Protein AF-0000000079003281 (afdb_homodimer)

Structure (mmCIF, N/CA/C/O backbone):
data_AF-0000000079003281-model_v1
#
loop_
_entity.id
_entity.type
_entity.pdbx_description
1 polymer 'Signal transduction protein with CBS domains'
#
loop_
_atom_site.group_PDB
_atom_site.id
_atom_site.type_symbol
_atom_site.label_atom_id
_atom_site.label_alt_id
_atom_site.label_comp_id
_atom_site.label_asym_id
_atom_site.label_entity_id
_atom_site.label_seq_id
_atom_site.pdbx_PDB_ins_code
_atom_site.Cartn_x
_atom_site.Cartn_y
_atom_site.Cartn_z
_atom_site.occupancy
_atom_site.B_iso_or_equiv
_atom_site.auth_seq_id
_atom_site.auth_comp_id
_atom_site.auth_asym_id
_atom_site.auth_atom_id
_atom_site.pdbx_PDB_model_num
ATOM 1 N N . MET A 1 1 ? -11.398 61.719 34.219 1 28.38 1 MET A N 1
ATOM 2 C CA . MET A 1 1 ? -12.43 60.75 33.844 1 28.38 1 MET A CA 1
ATOM 3 C C . MET A 1 1 ? -11.82 59.344 33.656 1 28.38 1 MET A C 1
ATOM 5 O O . MET A 1 1 ? -10.82 59.219 32.969 1 28.38 1 MET A O 1
ATOM 9 N N . PRO A 1 2 ? -12.062 58.281 34.5 1 29.05 2 PRO A N 1
ATOM 10 C CA . PRO A 1 2 ? -11.406 57 34.656 1 29.05 2 PRO A CA 1
ATOM 11 C C . PRO A 1 2 ? -11.625 56.062 33.469 1 29.05 2 PRO A C 1
ATOM 13 O O . PRO A 1 2 ? -12.711 56.062 32.875 1 29.05 2 PRO A O 1
ATOM 16 N N . GLY A 1 3 ? -10.641 55.844 32.594 1 23.12 3 GLY A N 1
ATOM 17 C CA . GLY A 1 3 ? -10.555 55.156 31.312 1 23.12 3 GLY A CA 1
ATOM 18 C C . GLY A 1 3 ? -10.961 53.688 31.375 1 23.12 3 GLY A C 1
ATOM 19 O O . GLY A 1 3 ? -10.508 52.969 32.25 1 23.12 3 GLY A O 1
ATOM 20 N N . LYS A 1 4 ? -12.289 53.312 30.922 1 33.5 4 LYS A N 1
ATOM 21 C CA . LYS A 1 4 ? -12.969 52.031 30.969 1 33.5 4 LYS A CA 1
ATOM 22 C C . LYS A 1 4 ? -12.055 50.906 30.469 1 33.5 4 LYS A C 1
ATOM 24 O O . LYS A 1 4 ? -11.414 51.031 29.422 1 33.5 4 LYS A O 1
ATOM 29 N N . SER A 1 5 ? -11.602 50 31.422 1 26.2 5 SER A N 1
ATOM 30 C CA . SER A 1 5 ? -10.727 48.812 31.375 1 26.2 5 SER A CA 1
ATOM 31 C C . SER A 1 5 ? -11.18 47.844 30.297 1 26.2 5 SER A C 1
ATOM 33 O O . SER A 1 5 ? -12.375 47.531 30.188 1 26.2 5 SER A O 1
ATOM 35 N N . PRO A 1 6 ? -10.414 47.625 29.156 1 29.92 6 PRO A N 1
ATOM 36 C CA . PRO A 1 6 ? -10.922 46.844 28.016 1 29.92 6 PRO A CA 1
ATOM 37 C C . PRO A 1 6 ? -11.359 45.438 28.422 1 29.92 6 PRO A C 1
ATOM 39 O O . PRO A 1 6 ? -10.781 44.844 29.328 1 29.92 6 PRO A O 1
ATOM 42 N N . VAL A 1 7 ? -12.656 45.062 28.297 1 27.14 7 VAL A N 1
ATOM 43 C CA . VAL A 1 7 ? -13.414 43.844 28.562 1 27.14 7 VAL A CA 1
ATOM 44 C C . VAL A 1 7 ? -12.75 42.656 27.859 1 27.14 7 VAL A C 1
ATOM 46 O O . VAL A 1 7 ? -12.531 42.688 26.656 1 27.14 7 VAL A O 1
ATOM 49 N N . ARG A 1 8 ? -11.992 41.781 28.578 1 24.42 8 ARG A N 1
ATOM 50 C CA . ARG A 1 8 ? -11.305 40.5 28.344 1 24.42 8 ARG A CA 1
ATOM 51 C C . ARG A 1 8 ? -12.273 39.469 27.781 1 24.42 8 ARG A C 1
ATOM 53 O O . ARG A 1 8 ? -13.125 38.938 28.5 1 24.42 8 ARG A O 1
ATOM 60 N N . ARG A 1 9 ? -12.836 39.625 26.531 1 26.33 9 ARG A N 1
ATOM 61 C CA . ARG A 1 9 ? -13.797 38.656 26.016 1 26.33 9 ARG A CA 1
ATOM 62 C C . ARG A 1 9 ? -13.281 37.25 26.172 1 26.33 9 ARG A C 1
ATOM 64 O O . ARG A 1 9 ? -12.141 36.938 25.812 1 26.33 9 ARG A O 1
ATOM 71 N N . SER A 1 10 ? -13.852 36.406 27.156 1 26.16 10 SER A N 1
ATOM 72 C CA . SER A 1 10 ? -13.852 35 27.516 1 26.16 10 SER A CA 1
ATOM 73 C C . SER A 1 10 ? -13.969 34.125 26.266 1 26.16 10 SER A C 1
ATOM 75 O O . SER A 1 10 ? -15.055 33.969 25.703 1 26.16 10 SER A O 1
ATOM 77 N N . ILE A 1 11 ? -13.266 34.344 25.281 1 29.69 11 ILE A N 1
ATOM 78 C CA . ILE A 1 11 ? -13.508 33.562 24.062 1 29.69 11 ILE A CA 1
ATOM 79 C C . ILE A 1 11 ? -13.508 32.062 24.406 1 29.69 11 ILE A C 1
ATOM 81 O O . ILE A 1 11 ? -12.5 31.531 24.875 1 29.69 11 ILE A O 1
ATOM 85 N N . GLY A 1 12 ? -14.695 31.469 24.844 1 31.45 12 GLY A N 1
ATOM 86 C CA . GLY A 1 12 ? -15.141 30.125 25.172 1 31.45 12 GLY A CA 1
ATOM 87 C C . GLY A 1 12 ? -14.516 29.047 24.312 1 31.45 12 GLY A C 1
ATOM 88 O O . GLY A 1 12 ? -14.664 29.078 23.078 1 31.45 12 GLY A O 1
ATOM 89 N N . ALA A 1 13 ? -13.383 28.625 24.734 1 31.86 13 ALA A N 1
ATOM 90 C CA . ALA A 1 13 ? -12.484 27.672 24.094 1 31.86 13 ALA A CA 1
ATOM 91 C C . ALA A 1 13 ? -13.227 26.375 23.766 1 31.86 13 ALA A C 1
ATOM 93 O O . ALA A 1 13 ? -13.938 25.828 24.609 1 31.86 13 ALA A O 1
ATOM 94 N N . PRO A 1 14 ? -13.484 26.094 22.562 1 29.75 14 PRO A N 1
ATOM 95 C CA . PRO A 1 14 ? -14.297 25 22.016 1 29.75 14 PRO A CA 1
ATOM 96 C C . PRO A 1 14 ? -14.133 23.688 22.797 1 29.75 14 PRO A C 1
ATOM 98 O O . PRO A 1 14 ? -13.234 23.578 23.625 1 29.75 14 PRO A O 1
ATOM 101 N N . ARG A 1 15 ? -14.141 22.438 22.078 1 32.38 15 ARG A N 1
ATOM 102 C CA . ARG A 1 15 ? -14.773 21.141 22.344 1 32.38 15 ARG A CA 1
ATOM 103 C C . ARG A 1 15 ? -14.039 20.391 23.453 1 32.38 15 ARG A C 1
ATOM 105 O O . ARG A 1 15 ? -12.906 19.938 23.25 1 32.38 15 ARG A O 1
ATOM 112 N N . ARG A 1 16 ? -14.125 20.609 24.734 1 30.95 16 ARG A N 1
ATOM 113 C CA . ARG A 1 16 ? -13.719 19.688 25.797 1 30.95 16 ARG A CA 1
ATOM 114 C C . ARG A 1 16 ? -14.312 18.297 25.562 1 30.95 16 ARG A C 1
ATOM 116 O O . ARG A 1 16 ? -15.422 18.016 26.031 1 30.95 16 ARG A O 1
ATOM 123 N N . VAL A 1 17 ? -14.508 17.781 24.422 1 31.89 17 VAL A N 1
ATOM 124 C CA . VAL A 1 17 ? -14.977 16.391 24.484 1 31.89 17 VAL A CA 1
ATOM 125 C C . VAL A 1 17 ? -14.305 15.68 25.656 1 31.89 17 VAL A C 1
ATOM 127 O O . VAL A 1 17 ? -13.117 15.898 25.922 1 31.89 17 VAL A O 1
ATOM 130 N N . GLU A 1 18 ? -14.984 15.258 26.656 1 34.75 18 GLU A N 1
ATOM 131 C CA . GLU A 1 18 ? -14.531 14.414 27.75 1 34.75 18 GLU A CA 1
ATOM 132 C C . GLU A 1 18 ? -13.312 13.586 27.344 1 34.75 18 GLU A C 1
ATOM 134 O O . GLU A 1 18 ? -13.359 12.836 26.375 1 34.75 18 GLU A O 1
ATOM 139 N N . LYS A 1 19 ? -12.242 13.945 27.688 1 37.78 19 LYS A N 1
ATOM 140 C CA . LYS A 1 19 ? -10.867 13.625 27.297 1 37.78 19 LYS A CA 1
ATOM 141 C C . LYS A 1 19 ? -10.742 12.164 26.906 1 37.78 19 LYS A C 1
ATOM 143 O O . LYS A 1 19 ? -11.711 11.406 26.969 1 37.78 19 LYS A O 1
ATOM 148 N N . HIS A 1 20 ? -9.469 11.406 27.297 1 38.84 20 HIS A N 1
ATOM 149 C CA . HIS A 1 20 ? -8.953 10.156 26.766 1 38.84 20 HIS A CA 1
ATOM 150 C C . HIS A 1 20 ? -9.734 8.961 27.297 1 38.84 20 HIS A C 1
ATOM 152 O O . HIS A 1 20 ? -9.398 8.422 28.359 1 38.84 20 HIS A O 1
ATOM 158 N N . ARG A 1 21 ? -10.945 8.898 27.172 1 38.41 21 ARG A N 1
ATOM 159 C CA . ARG A 1 21 ? -11.711 7.727 27.562 1 38.41 21 ARG A CA 1
ATOM 160 C C . ARG A 1 21 ? -10.891 6.453 27.375 1 38.41 21 ARG A C 1
ATOM 162 O O . ARG A 1 21 ? -11.289 5.379 27.844 1 38.41 21 ARG A O 1
ATOM 169 N N . TRP A 1 22 ? -10 6.547 26.625 1 40.44 22 TRP A N 1
ATOM 170 C CA . TRP A 1 22 ? -9.203 5.375 26.297 1 40.44 22 TRP A CA 1
ATOM 171 C C . TRP A 1 22 ? -8.062 5.191 27.297 1 40.44 22 TRP A C 1
ATOM 173 O O . TRP A 1 22 ? -7.223 4.305 27.125 1 40.44 22 TRP A O 1
ATOM 183 N N . LEU A 1 23 ? -7.98 6.168 28.125 1 45.19 23 LEU A N 1
ATOM 184 C CA . LEU A 1 23 ? -6.945 6.055 29.156 1 45.19 23 LEU A CA 1
ATOM 185 C C . LEU A 1 23 ? -7.48 5.336 30.391 1 45.19 23 LEU A C 1
ATOM 187 O O . LEU A 1 23 ? -8.672 5.43 30.703 1 45.19 23 LEU A O 1
ATOM 191 N N . ARG A 1 24 ? -6.672 4.504 30.906 1 45.81 24 ARG A N 1
ATOM 192 C CA . ARG A 1 24 ? -6.93 4.004 32.25 1 45.81 24 ARG A CA 1
ATOM 193 C C . ARG A 1 24 ? -7.082 5.148 33.25 1 45.81 24 ARG A C 1
ATOM 195 O O . ARG A 1 24 ? -6.828 6.309 32.906 1 45.81 24 ARG A O 1
ATOM 202 N N . SER A 1 25 ? -7.707 4.691 34.344 1 45.91 25 SER A N 1
ATOM 203 C CA . SER A 1 25 ? -7.887 5.637 35.438 1 45.91 25 SER A CA 1
ATOM 204 C C . SER A 1 25 ? -6.629 6.469 35.656 1 45.91 25 SER A C 1
ATOM 206 O O . SER A 1 25 ? -6.703 7.613 36.125 1 45.91 25 SER A O 1
ATOM 208 N N . ASP A 1 26 ? -5.484 5.773 35.25 1 43.31 26 ASP A N 1
ATOM 209 C CA . ASP A 1 26 ? -4.234 6.473 35.531 1 43.31 26 ASP A CA 1
ATOM 210 C C . ASP A 1 26 ? -3.783 7.312 34.344 1 43.31 26 ASP A C 1
ATOM 212 O O . ASP A 1 26 ? -2.688 7.883 34.375 1 43.31 26 ASP A O 1
ATOM 216 N N . GLY A 1 27 ? -4.566 7.406 33.344 1 44.56 27 GLY A N 1
ATOM 217 C CA . GLY A 1 27 ? -4.266 8.258 32.188 1 44.56 27 GLY A CA 1
ATOM 218 C C . GLY A 1 27 ? -3.545 7.523 31.078 1 44.56 27 GLY A C 1
ATOM 219 O O . GLY A 1 27 ? -3.229 8.117 30.047 1 44.56 27 GLY A O 1
ATOM 220 N N . THR A 1 28 ? -3.125 6.289 31.391 1 45.06 28 THR A N 1
ATOM 221 C CA . THR A 1 28 ? -2.369 5.543 30.391 1 45.06 28 THR A CA 1
ATOM 222 C C . THR A 1 28 ? -3.305 4.727 29.5 1 45.06 28 THR A C 1
ATOM 224 O O . THR A 1 28 ? -4.375 4.301 29.938 1 45.06 28 THR A O 1
ATOM 227 N N . PRO A 1 29 ? -2.994 4.688 28.234 1 45.31 29 PRO A N 1
ATOM 228 C CA . PRO A 1 29 ? -3.854 3.932 27.312 1 45.31 29 PRO A CA 1
ATOM 229 C C . PRO A 1 29 ? -3.961 2.455 27.703 1 45.31 29 PRO A C 1
ATOM 231 O O . PRO A 1 29 ? -3 1.872 28.203 1 45.31 29 PRO A O 1
ATOM 234 N N . ASN A 1 30 ? -5.203 1.915 27.859 1 43.28 30 ASN A N 1
ATOM 235 C CA . ASN A 1 30 ? -5.449 0.498 28.109 1 43.28 30 ASN A CA 1
ATOM 236 C C . ASN A 1 30 ? -5.227 -0.338 26.844 1 43.28 30 ASN A C 1
ATOM 238 O O . ASN A 1 30 ? -6.184 -0.693 26.156 1 43.28 30 ASN A O 1
ATOM 242 N N . PHE A 1 31 ? -4.012 -0.363 26.375 1 45.72 31 PHE A N 1
ATOM 243 C CA . PHE A 1 31 ? -3.758 -1.139 25.156 1 45.72 31 PHE A CA 1
ATOM 244 C C . PHE A 1 31 ? -3.875 -2.633 25.438 1 45.72 31 PHE A C 1
ATOM 246 O O . PHE A 1 31 ? -3.584 -3.084 26.547 1 45.72 31 PHE A O 1
ATOM 253 N N . GLU A 1 32 ? -4.527 -3.357 24.688 1 46.78 32 GLU A N 1
ATOM 254 C CA . GLU A 1 32 ? -4.719 -4.801 24.812 1 46.78 32 GLU A CA 1
ATOM 255 C C . GLU A 1 32 ? -3.381 -5.527 24.906 1 46.78 32 GLU A C 1
ATOM 257 O O . GLU A 1 32 ? -2.402 -5.121 24.281 1 46.78 32 GLU A O 1
ATOM 262 N N . ASP A 1 33 ? -3.238 -6.359 25.828 1 42.34 33 ASP A N 1
ATOM 263 C CA . ASP A 1 33 ? -2.131 -7.254 26.141 1 42.34 33 ASP A CA 1
ATOM 264 C C . ASP A 1 33 ? -1.622 -7.965 24.891 1 42.34 33 ASP A C 1
ATOM 266 O O . ASP A 1 33 ? -0.505 -8.484 24.875 1 42.34 33 ASP A O 1
ATOM 270 N N . ARG A 1 34 ? -2.35 -8.109 23.859 1 42.34 34 ARG A N 1
ATOM 271 C CA . ARG A 1 34 ? -1.966 -8.969 22.75 1 42.34 34 ARG A CA 1
ATOM 272 C C . ARG A 1 34 ? -0.858 -8.328 21.922 1 42.34 34 ARG A C 1
ATOM 274 O O . ARG A 1 34 ? -0.236 -8.992 21.078 1 42.34 34 ARG A O 1
ATOM 281 N N . ILE A 1 35 ? -0.689 -7.059 22.016 1 44.75 35 ILE A N 1
ATOM 282 C CA . ILE A 1 35 ? 0.318 -6.379 21.203 1 44.75 35 ILE A CA 1
ATOM 283 C C . ILE A 1 35 ? 1.713 -6.719 21.734 1 44.75 35 ILE A C 1
ATOM 285 O O . ILE A 1 35 ? 2.695 -6.641 20.984 1 44.75 35 ILE A O 1
ATOM 289 N N . TYR A 1 36 ? 1.974 -7.223 22.984 1 43.97 36 TYR A N 1
ATOM 290 C CA . TYR A 1 36 ? 3.168 -6.93 23.766 1 43.97 36 TYR A CA 1
ATOM 291 C C . TYR A 1 36 ? 4.234 -8 23.547 1 43.97 36 TYR A C 1
ATOM 293 O O . TYR A 1 36 ? 5.258 -8.008 24.234 1 43.97 36 TYR A O 1
ATOM 301 N N . LYS A 1 37 ? 4.062 -9.07 22.766 1 46.16 37 LYS A N 1
ATOM 302 C CA . LYS A 1 37 ? 4.984 -10.008 23.406 1 46.16 37 LYS A CA 1
ATOM 303 C C . LYS A 1 37 ? 6.367 -9.938 22.766 1 46.16 37 LYS A C 1
ATOM 305 O O . LYS A 1 37 ? 7.344 -10.43 23.328 1 46.16 37 LYS A O 1
ATOM 310 N N . SER A 1 38 ? 6.523 -9.438 21.547 1 51.28 38 SER A N 1
ATOM 311 C CA . SER A 1 38 ? 7.887 -9.672 21.094 1 51.28 38 SER A CA 1
ATOM 312 C C . SER A 1 38 ? 8.617 -8.359 20.828 1 51.28 38 SER A C 1
ATOM 314 O O . SER A 1 38 ? 8.031 -7.402 20.312 1 51.28 38 SER A O 1
ATOM 316 N N . THR A 1 39 ? 9.719 -7.988 21.625 1 54.91 39 THR A N 1
ATOM 317 C CA . THR A 1 39 ? 10.641 -6.875 21.422 1 54.91 39 THR A CA 1
ATOM 318 C C . THR A 1 39 ? 11.016 -6.75 19.953 1 54.91 39 THR A C 1
ATOM 320 O O . THR A 1 39 ? 11.664 -5.781 19.547 1 54.91 39 THR A O 1
ATOM 323 N N . GLU A 1 40 ? 10.445 -7.562 19.109 1 73.81 40 GLU A N 1
ATOM 324 C CA . GLU A 1 40 ? 10.844 -7.547 17.703 1 73.81 40 GLU A CA 1
ATOM 325 C C . GLU A 1 40 ? 9.805 -6.844 16.844 1 73.81 40 GLU A C 1
ATOM 327 O O . GLU A 1 40 ? 10.031 -6.613 15.656 1 73.81 40 GLU A O 1
ATOM 332 N N . GLU A 1 41 ? 8.867 -6.301 17.547 1 80.81 41 GLU A N 1
ATOM 333 C CA . GLU A 1 41 ? 7.773 -5.691 16.797 1 80.81 41 GLU A CA 1
ATOM 334 C C . GLU A 1 41 ? 8.211 -4.379 16.156 1 80.81 41 GLU A C 1
ATOM 336 O O . GLU A 1 41 ? 7.855 -4.098 15.016 1 80.81 41 GLU A O 1
ATOM 341 N N . LEU A 1 42 ? 9.055 -3.664 16.938 1 88.06 42 LEU A N 1
ATOM 342 C CA . LEU A 1 42 ? 9.445 -2.361 16.406 1 88.06 42 LEU A CA 1
ATOM 343 C C . LEU A 1 42 ? 10.344 -2.512 15.18 1 88.06 42 LEU A C 1
ATOM 345 O O . LEU A 1 42 ? 10.297 -1.691 14.266 1 88.06 42 LEU A O 1
ATOM 349 N N . GLU A 1 43 ? 11.094 -3.582 15.156 1 86.44 43 GLU A N 1
ATOM 350 C CA . GLU A 1 43 ? 11.945 -3.84 14.008 1 86.44 43 GLU A CA 1
ATOM 351 C C . GLU A 1 43 ? 11.125 -4.109 12.75 1 86.44 43 GLU A C 1
ATOM 353 O O . GLU A 1 43 ? 11.539 -3.77 11.641 1 86.44 43 GLU A O 1
ATOM 358 N N . ILE A 1 44 ? 9.992 -4.602 13.07 1 83.56 44 ILE A N 1
ATOM 359 C CA . ILE A 1 44 ? 9.117 -4.996 11.969 1 83.56 44 ILE A CA 1
ATOM 360 C C . ILE A 1 44 ? 8.344 -3.783 11.461 1 83.56 44 ILE A C 1
ATOM 362 O O . ILE A 1 44 ? 8.172 -3.607 10.25 1 83.56 44 ILE A O 1
ATOM 366 N N . ILE A 1 45 ? 7.969 -2.928 12.328 1 88.88 45 ILE A N 1
ATOM 367 C CA . ILE A 1 45 ? 7.047 -1.845 12.008 1 88.88 45 ILE A CA 1
ATOM 368 C C . ILE A 1 45 ? 7.828 -0.627 11.516 1 88.88 45 ILE A C 1
ATOM 370 O O . ILE A 1 45 ? 7.359 0.118 10.656 1 88.88 45 ILE A O 1
ATOM 374 N N . ALA A 1 46 ? 9.039 -0.462 12.062 1 92.44 46 ALA A N 1
ATOM 375 C CA . ALA A 1 46 ? 9.82 0.74 11.766 1 92.44 46 ALA A CA 1
ATOM 376 C C . ALA A 1 46 ? 10.203 0.801 10.297 1 92.44 46 ALA A C 1
ATOM 378 O O . ALA A 1 46 ? 10.695 -0.179 9.734 1 92.44 46 ALA A O 1
ATOM 379 N N . LYS A 1 47 ? 9.953 1.896 9.695 1 90.62 47 LYS A N 1
ATOM 380 C CA . LYS A 1 47 ? 10.289 2.09 8.289 1 90.62 47 LYS A CA 1
ATOM 381 C C . LYS A 1 47 ? 11.734 2.549 8.125 1 90.62 47 LYS A C 1
ATOM 383 O O . LYS A 1 47 ? 12.195 3.436 8.844 1 90.62 47 LYS A O 1
ATOM 388 N N . LYS A 1 48 ? 12.406 1.858 7.156 1 87.94 48 LYS A N 1
ATOM 389 C CA . LYS A 1 48 ? 13.766 2.189 6.742 1 87.94 48 LYS A CA 1
ATOM 390 C C . LYS A 1 48 ? 13.867 2.301 5.223 1 87.94 48 LYS A C 1
ATOM 392 O O . LYS A 1 48 ? 13.117 1.646 4.496 1 87.94 48 LYS A O 1
ATOM 397 N N . PRO A 1 49 ? 14.773 3.125 4.668 1 80.94 49 PRO A N 1
ATOM 398 C CA . PRO A 1 49 ? 15.641 4.125 5.293 1 80.94 49 PRO A CA 1
ATOM 399 C C . PRO A 1 49 ? 14.906 5.414 5.641 1 80.94 49 PRO A C 1
ATOM 401 O O . PRO A 1 49 ? 13.883 5.73 5.031 1 80.94 49 PRO A O 1
ATOM 404 N N . VAL A 1 50 ? 15.422 5.996 6.648 1 87.69 50 VAL A N 1
ATOM 405 C CA . VAL A 1 50 ? 14.859 7.273 7.078 1 87.69 50 VAL A CA 1
ATOM 406 C C . VAL A 1 50 ? 15.539 8.414 6.332 1 87.69 50 VAL A C 1
ATOM 408 O O . VAL A 1 50 ? 16.766 8.438 6.199 1 87.69 50 VAL A O 1
ATOM 411 N N . LYS A 1 51 ? 14.742 9.32 5.75 1 93.19 51 LYS A N 1
ATOM 412 C CA . LYS A 1 51 ? 15.352 10.5 5.156 1 93.19 51 LYS A CA 1
ATOM 413 C C . LYS A 1 51 ? 16 11.383 6.223 1 93.19 51 LYS A C 1
ATOM 415 O O . LYS A 1 51 ? 15.352 11.781 7.191 1 93.19 51 LYS A O 1
ATOM 420 N N . GLN A 1 52 ? 17.266 11.555 6.008 1 95.31 52 GLN A N 1
ATOM 421 C CA . GLN A 1 52 ? 18.031 12.281 7.008 1 95.31 52 GLN A CA 1
ATOM 422 C C . GLN A 1 52 ? 18.609 13.578 6.434 1 95.31 52 GLN A C 1
ATOM 424 O O . GLN A 1 52 ? 18.766 13.703 5.215 1 95.31 52 GLN A O 1
ATOM 429 N N . ALA A 1 53 ? 18.812 14.586 7.273 1 97.19 53 ALA A N 1
ATOM 430 C CA . ALA A 1 53 ? 19.531 15.82 6.965 1 97.19 53 ALA A CA 1
ATOM 431 C C . ALA A 1 53 ? 20.391 16.266 8.148 1 97.19 53 ALA A C 1
ATOM 433 O O . ALA A 1 53 ? 20.375 15.641 9.203 1 97.19 53 ALA A O 1
ATOM 434 N N . SER A 1 54 ? 21.219 17.25 7.875 1 97.44 54 SER A N 1
ATOM 435 C CA . SER A 1 54 ? 22.047 17.797 8.93 1 97.44 54 SER A CA 1
ATOM 436 C C . SER A 1 54 ? 21.484 19.125 9.461 1 97.44 54 SER A C 1
ATOM 438 O O . SER A 1 54 ? 20.672 19.766 8.789 1 97.44 54 SER A O 1
ATOM 440 N N . PRO A 1 55 ? 21.953 19.484 10.672 1 98.06 55 PRO A N 1
ATOM 441 C CA . PRO A 1 55 ? 21.5 20.766 11.219 1 98.06 55 PRO A CA 1
ATOM 442 C C . PRO A 1 55 ? 21.844 21.953 10.312 1 98.06 55 PRO A C 1
ATOM 444 O O . PRO A 1 55 ? 21.125 22.938 10.289 1 98.06 55 PRO A O 1
ATOM 447 N N . SER A 1 56 ? 22.844 21.828 9.539 1 98.06 56 SER A N 1
ATOM 448 C CA . SER A 1 56 ? 23.312 22.938 8.711 1 98.06 56 SER A CA 1
ATOM 449 C C . SER A 1 56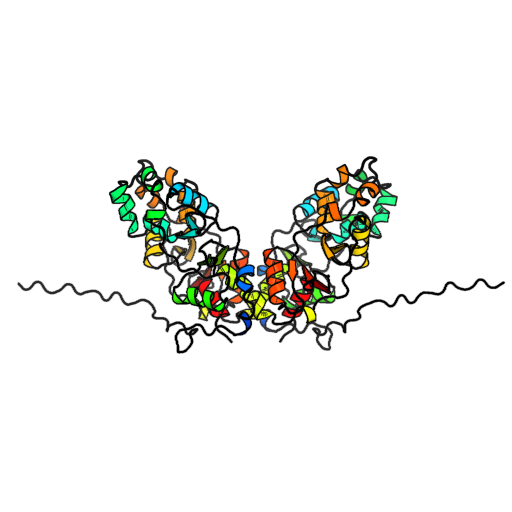 ? 22.688 22.906 7.328 1 98.06 56 SER A C 1
ATOM 451 O O . SER A 1 56 ? 22.906 23.812 6.52 1 98.06 56 SER A O 1
ATOM 453 N N . THR A 1 57 ? 21.906 21.875 7.066 1 98.25 57 THR A N 1
ATOM 454 C CA . THR A 1 57 ? 21.234 21.797 5.773 1 98.25 57 THR A CA 1
ATOM 455 C C . THR A 1 57 ? 20.375 23.016 5.531 1 98.25 57 THR A C 1
ATOM 457 O O . THR A 1 57 ? 19.578 23.406 6.391 1 98.25 57 THR A O 1
ATOM 460 N N . PRO A 1 58 ? 20.594 23.656 4.371 1 98.5 58 PRO A N 1
ATOM 461 C CA . PRO A 1 58 ? 19.703 24.766 4.059 1 98.5 58 PRO A CA 1
ATOM 462 C C . PRO A 1 58 ? 18.25 24.344 3.939 1 98.5 58 PRO A C 1
ATOM 464 O O . PRO A 1 58 ? 17.953 23.25 3.445 1 98.5 58 PRO A O 1
ATOM 467 N N . LEU A 1 59 ? 17.375 25.172 4.309 1 98.31 59 LEU A N 1
ATOM 468 C CA . LEU A 1 59 ? 15.938 24.875 4.273 1 98.31 59 LEU A CA 1
ATOM 469 C C . LEU A 1 59 ? 15.477 24.578 2.852 1 98.31 59 LEU A C 1
ATOM 471 O O . LEU A 1 59 ? 14.594 23.75 2.643 1 98.31 59 LEU A O 1
ATOM 475 N N . LEU A 1 60 ? 16.062 25.25 1.91 1 98.06 60 LEU A N 1
ATOM 476 C CA . LEU A 1 60 ? 15.695 24.969 0.525 1 98.06 60 LEU A CA 1
ATOM 477 C C . LEU A 1 60 ? 15.867 23.484 0.207 1 98.06 60 LEU A C 1
ATOM 479 O O . LEU A 1 60 ? 14.953 22.859 -0.336 1 98.06 60 LEU A O 1
ATOM 483 N N . GLU A 1 61 ? 16.984 22.922 0.542 1 98.12 61 GLU A N 1
ATOM 484 C CA . GLU A 1 61 ? 17.25 21.5 0.31 1 98.12 61 GLU A CA 1
ATOM 485 C C . GLU A 1 61 ? 16.281 20.625 1.098 1 98.12 61 GLU A C 1
ATOM 487 O O . GLU A 1 61 ? 15.797 19.609 0.581 1 98.12 61 GLU A O 1
ATOM 492 N N . ALA A 1 62 ? 16.062 21 2.318 1 98.12 62 ALA A N 1
ATOM 493 C CA . ALA A 1 62 ? 15.156 20.234 3.168 1 98.12 62 ALA A CA 1
ATOM 494 C C . ALA A 1 62 ? 13.75 20.203 2.578 1 98.12 62 ALA A C 1
ATOM 496 O O . ALA A 1 62 ? 13.133 19.141 2.486 1 98.12 62 ALA A O 1
ATOM 497 N N . VAL A 1 63 ? 13.289 21.344 2.172 1 97.75 63 VAL A N 1
ATOM 498 C CA . VAL A 1 63 ? 11.938 21.469 1.631 1 97.75 63 VAL A CA 1
ATOM 499 C C . VAL A 1 63 ? 11.844 20.703 0.31 1 97.75 63 VAL A C 1
ATOM 501 O O . VAL A 1 63 ? 10.82 20.078 0.021 1 97.75 63 VAL A O 1
ATOM 504 N N . GLU A 1 64 ? 12.844 20.719 -0.498 1 97.75 64 GLU A N 1
ATOM 505 C CA . GLU A 1 64 ? 12.891 19.953 -1.736 1 97.75 64 GLU A CA 1
ATOM 506 C C . GLU A 1 64 ? 12.773 18.453 -1.46 1 97.75 64 GLU A C 1
ATOM 508 O O . GLU A 1 64 ? 12.039 17.75 -2.15 1 97.75 64 GLU A O 1
ATOM 513 N N . GLU A 1 65 ? 13.469 18.016 -0.468 1 96.31 65 GLU A N 1
ATOM 514 C CA . GLU A 1 65 ? 13.414 16.594 -0.093 1 96.31 65 GLU A CA 1
ATOM 515 C C . GLU A 1 65 ? 12.023 16.219 0.415 1 96.31 65 GLU A C 1
ATOM 517 O O . GLU A 1 65 ? 11.477 15.18 0.041 1 96.31 65 GLU A O 1
ATOM 522 N N . MET A 1 66 ? 11.492 17.078 1.213 1 95.75 66 MET A N 1
ATOM 523 C CA . MET A 1 66 ? 10.164 16.812 1.759 1 95.75 66 MET A CA 1
ATOM 524 C C . MET A 1 66 ? 9.117 16.797 0.652 1 95.75 66 MET A C 1
ATOM 526 O O . MET A 1 66 ? 8.172 16.016 0.691 1 95.75 66 MET A O 1
ATOM 530 N N . ALA A 1 67 ? 9.281 17.641 -0.312 1 95.69 67 ALA A N 1
ATOM 531 C CA . ALA A 1 67 ? 8.336 17.734 -1.42 1 95.69 67 ALA A CA 1
ATOM 532 C C . ALA A 1 67 ? 8.266 16.438 -2.215 1 95.69 67 ALA A C 1
ATOM 534 O O . ALA A 1 67 ? 7.309 16.203 -2.955 1 95.69 67 ALA A O 1
ATOM 535 N N . LYS A 1 68 ? 9.266 15.625 -2.035 1 93.88 68 LYS A N 1
ATOM 536 C CA . LYS A 1 68 ? 9.281 14.328 -2.705 1 93.88 68 LYS A CA 1
ATOM 537 C C . LYS A 1 68 ? 8.383 13.328 -1.982 1 93.88 68 LYS A C 1
ATOM 539 O O . LYS A 1 68 ? 8.258 12.172 -2.408 1 93.88 68 LYS A O 1
ATOM 544 N N . GLY A 1 69 ? 7.754 13.789 -0.846 1 87.69 69 GLY A N 1
ATOM 545 C CA . GLY A 1 69 ? 6.766 12.953 -0.192 1 87.69 69 GLY A CA 1
ATOM 546 C C . GLY A 1 69 ? 7.164 12.547 1.217 1 87.69 69 GLY A C 1
ATOM 547 O O . GLY A 1 69 ? 6.547 11.664 1.813 1 87.69 69 GLY A O 1
ATOM 548 N N . TYR A 1 70 ? 8.188 13.125 1.705 1 86.88 70 TYR A N 1
ATOM 549 C CA . TYR A 1 70 ? 8.602 12.836 3.072 1 86.88 70 TYR A CA 1
ATOM 550 C C . TYR A 1 70 ? 8 13.844 4.051 1 86.88 70 TYR A C 1
ATOM 552 O O . TYR A 1 70 ? 8.336 15.023 4.02 1 86.88 70 TYR A O 1
ATOM 560 N N . ARG A 1 71 ? 7.223 13.367 4.973 1 85.44 71 ARG A N 1
ATOM 561 C CA . ARG A 1 71 ? 6.508 14.234 5.902 1 85.44 71 ARG A CA 1
ATOM 562 C C . ARG A 1 71 ? 7.445 14.758 6.988 1 85.44 71 ARG A C 1
ATOM 564 O O . ARG A 1 71 ? 7.105 15.695 7.711 1 85.44 71 ARG A O 1
ATOM 571 N N . SER A 1 72 ? 8.609 14.109 7.07 1 93.31 72 SER A N 1
ATOM 572 C CA . SER A 1 72 ? 9.562 14.508 8.102 1 93.31 72 SER A CA 1
ATOM 573 C C . SER A 1 72 ? 11 14.219 7.668 1 93.31 72 SER A C 1
ATOM 575 O O . SER A 1 72 ? 11.227 13.398 6.773 1 93.31 72 SER A O 1
ATOM 577 N N . LEU A 1 73 ? 11.891 14.969 8.18 1 97.19 73 LEU A N 1
ATOM 578 C CA . LEU A 1 73 ? 13.312 14.688 8.078 1 97.19 73 LEU A CA 1
ATOM 579 C C . LEU A 1 73 ? 13.93 14.5 9.461 1 97.19 73 LEU A C 1
ATOM 581 O O . LEU A 1 73 ? 13.711 15.312 10.359 1 97.19 73 LEU A O 1
ATOM 585 N N . VAL A 1 74 ? 14.609 13.406 9.586 1 97.5 74 VAL A N 1
ATOM 586 C CA . VAL A 1 74 ? 15.359 13.211 10.82 1 97.5 74 VAL A CA 1
ATOM 587 C C . VAL A 1 74 ? 16.719 13.906 10.727 1 97.5 74 VAL A C 1
ATOM 589 O O . VAL A 1 74 ? 17.469 13.688 9.773 1 97.5 74 VAL A O 1
ATOM 592 N N . ILE A 1 75 ? 16.938 14.75 11.656 1 98.38 75 ILE A N 1
ATOM 593 C CA . ILE A 1 75 ? 18.188 15.5 11.656 1 98.38 75 ILE A CA 1
ATOM 594 C C . ILE A 1 75 ? 19.234 14.773 12.508 1 98.38 75 ILE A C 1
ATOM 596 O O . ILE A 1 75 ? 18.969 14.438 13.664 1 98.38 75 ILE A O 1
ATOM 600 N N . THR A 1 76 ? 20.406 14.523 11.875 1 97.25 76 THR A N 1
ATOM 601 C CA . THR A 1 76 ? 21.422 13.734 12.57 1 97.25 76 THR A CA 1
ATOM 602 C C . THR A 1 76 ? 22.781 14.43 12.523 1 97.25 76 THR A C 1
ATOM 604 O O . THR A 1 76 ? 23.031 15.25 11.641 1 97.25 76 THR A O 1
ATOM 607 N N . VAL A 1 77 ? 23.562 14.25 13.516 1 96.69 77 VAL A N 1
ATOM 608 C CA . VAL A 1 77 ? 24.984 14.586 13.586 1 96.69 77 VAL A CA 1
ATOM 609 C C . VAL A 1 77 ? 25.797 13.328 13.852 1 96.69 77 VAL A C 1
ATOM 611 O O . VAL A 1 77 ? 25.609 12.656 14.867 1 96.69 77 VAL A O 1
ATOM 614 N N . SER A 1 78 ? 26.672 12.961 12.938 1 92.5 78 SER A N 1
ATOM 615 C CA . SER A 1 78 ? 27.469 11.742 13.039 1 92.5 78 SER A CA 1
ATOM 616 C C . SER A 1 78 ? 26.578 10.516 13.227 1 92.5 78 SER A C 1
ATOM 618 O O . SER A 1 78 ? 26.797 9.711 14.133 1 92.5 78 SER A O 1
ATOM 620 N N . ASN A 1 79 ? 25.422 10.477 12.586 1 88.44 79 ASN A N 1
ATOM 621 C CA . ASN A 1 79 ? 24.469 9.383 12.5 1 88.44 79 ASN A CA 1
ATOM 622 C C . ASN A 1 79 ? 23.625 9.258 13.773 1 88.44 79 ASN A C 1
ATOM 624 O O . ASN A 1 79 ? 22.859 8.312 13.922 1 88.44 79 ASN A O 1
ATOM 628 N N . LYS A 1 80 ? 23.844 10.242 14.609 1 96.19 80 LYS A N 1
ATOM 629 C CA . LYS A 1 80 ? 23.031 10.266 15.82 1 96.19 80 LYS A CA 1
ATOM 630 C C . LYS A 1 80 ? 21.922 11.312 15.734 1 96.19 80 LYS A C 1
ATOM 632 O O . LYS A 1 80 ? 22.141 12.406 15.195 1 96.19 80 LYS A O 1
ATOM 637 N N . ILE A 1 81 ? 20.812 11 16.359 1 97.38 81 ILE A N 1
ATOM 638 C CA . ILE A 1 81 ? 19.656 11.883 16.25 1 97.38 81 ILE A CA 1
ATOM 639 C C . ILE A 1 81 ? 19.938 13.203 16.953 1 97.38 81 ILE A C 1
ATOM 641 O O . ILE A 1 81 ? 20.391 13.219 18.109 1 97.38 81 ILE A O 1
ATOM 645 N N . ALA A 1 82 ? 19.719 14.266 16.219 1 97.25 82 ALA A N 1
ATOM 646 C CA . ALA A 1 82 ? 19.922 15.609 16.766 1 97.25 82 ALA A CA 1
ATOM 647 C C . ALA A 1 82 ? 18.625 16.406 16.75 1 97.25 82 ALA A C 1
ATOM 649 O O . ALA A 1 82 ? 18.5 17.391 17.469 1 97.25 82 ALA A O 1
ATOM 650 N N . GLY A 1 83 ? 17.719 16.016 15.992 1 97.81 83 GLY A N 1
ATOM 651 C CA . GLY A 1 83 ? 16.453 16.75 15.898 1 97.81 83 GLY A CA 1
ATOM 652 C C . GLY A 1 83 ? 15.492 16.141 14.898 1 97.81 83 GLY A C 1
ATOM 653 O O . GLY A 1 83 ? 15.719 15.039 14.391 1 97.81 83 GLY A O 1
ATOM 654 N N . LEU A 1 84 ? 14.352 16.797 14.727 1 97.62 84 LEU A N 1
ATOM 655 C CA . LEU A 1 84 ? 13.297 16.406 13.797 1 97.62 84 LEU A CA 1
ATOM 656 C C . LEU A 1 84 ? 12.727 17.625 13.086 1 97.62 84 LEU A C 1
ATOM 658 O O . LEU A 1 84 ? 12.484 18.656 13.719 1 97.62 84 LEU A O 1
ATOM 662 N N . LEU A 1 85 ? 12.68 17.578 11.82 1 98 85 LEU A N 1
ATOM 663 C CA . LEU A 1 85 ? 12.031 18.625 11.047 1 98 85 LEU A CA 1
ATOM 664 C C . LEU A 1 85 ? 10.711 18.125 10.469 1 98 85 LEU A C 1
ATOM 666 O O . LEU A 1 85 ? 10.688 17.188 9.672 1 98 85 LEU A O 1
ATOM 670 N N . LEU A 1 86 ? 9.617 18.719 10.883 1 95.81 86 LEU A N 1
ATOM 671 C CA . LEU A 1 86 ? 8.289 18.406 10.375 1 95.81 86 LEU A CA 1
ATOM 672 C C . LEU A 1 86 ? 7.793 19.484 9.422 1 95.81 86 LEU A C 1
ATOM 674 O O . LEU A 1 86 ? 8.352 20.578 9.383 1 95.81 86 LEU A O 1
ATOM 678 N N . SER A 1 87 ? 6.797 19.125 8.672 1 95.44 87 SER A N 1
ATOM 679 C CA . SER A 1 87 ? 6.191 20.109 7.777 1 95.44 87 SER A CA 1
ATOM 680 C C . SER A 1 87 ? 5.676 21.312 8.547 1 95.44 87 SER A C 1
ATOM 682 O O . SER A 1 87 ? 5.773 22.453 8.07 1 95.44 87 SER A O 1
ATOM 684 N N . THR A 1 88 ? 5.199 21.125 9.75 1 94.38 88 THR A N 1
ATOM 685 C CA . THR A 1 88 ? 4.629 22.219 10.539 1 94.38 88 THR A CA 1
ATOM 686 C C . THR A 1 88 ? 5.711 23.203 10.969 1 94.38 88 THR A C 1
ATOM 688 O O . THR A 1 88 ? 5.441 24.391 11.133 1 94.38 88 THR A O 1
ATOM 691 N N . HIS A 1 89 ? 6.941 22.719 11.109 1 96.5 89 HIS A N 1
ATOM 692 C CA . HIS A 1 89 ? 8.047 23.625 11.398 1 96.5 89 HIS A CA 1
ATOM 693 C C . HIS A 1 89 ? 8.312 24.578 10.234 1 96.5 89 HIS A C 1
ATOM 695 O O . HIS A 1 89 ? 8.5 25.781 10.422 1 96.5 89 HIS A O 1
ATOM 701 N N . VAL A 1 90 ? 8.273 23.969 9.125 1 97.75 90 VAL A N 1
ATOM 702 C CA . VAL A 1 90 ? 8.539 24.734 7.91 1 97.75 90 VAL A CA 1
ATOM 703 C C . VAL A 1 90 ? 7.414 25.75 7.684 1 97.75 90 VAL A C 1
ATOM 705 O O . VAL A 1 90 ? 7.676 26.922 7.379 1 97.75 90 VAL A O 1
ATOM 708 N N . ILE A 1 91 ? 6.25 25.328 7.902 1 97.44 91 ILE A N 1
ATOM 709 C CA . ILE A 1 91 ? 5.094 26.188 7.715 1 97.44 91 ILE A CA 1
ATOM 710 C C . ILE A 1 91 ? 5.141 27.344 8.727 1 97.44 91 ILE A C 1
ATOM 712 O O . ILE A 1 91 ? 4.855 28.484 8.383 1 97.44 91 ILE A O 1
ATOM 716 N N . ASN A 1 92 ? 5.453 27.031 9.922 1 97.44 92 ASN A N 1
ATOM 717 C CA . ASN A 1 92 ? 5.625 28.047 10.953 1 97.44 92 ASN A CA 1
ATOM 718 C C . ASN A 1 92 ? 6.621 29.109 10.523 1 97.44 92 ASN A C 1
ATOM 720 O O . ASN A 1 92 ? 6.375 30.312 10.719 1 97.44 92 ASN A O 1
ATOM 724 N N . TYR A 1 93 ? 7.637 28.734 9.891 1 98.31 93 TYR A N 1
ATOM 725 C CA . TYR A 1 93 ? 8.742 29.578 9.461 1 98.31 93 TYR A CA 1
ATOM 726 C C . TYR A 1 93 ? 8.359 30.406 8.234 1 98.31 93 TYR A C 1
ATOM 728 O O . TYR A 1 93 ? 8.688 31.578 8.141 1 98.31 93 TYR A O 1
ATOM 736 N N . LEU A 1 94 ? 7.633 29.812 7.332 1 97.06 94 LEU A N 1
ATOM 737 C CA . LEU A 1 94 ? 7.418 30.422 6.023 1 97.06 94 LEU A CA 1
ATOM 738 C C . LEU A 1 94 ? 6.23 31.375 6.059 1 97.06 94 LEU A C 1
ATOM 740 O O . LEU A 1 94 ? 5.941 32.062 5.07 1 97.06 94 LEU A O 1
ATOM 744 N N . GLY A 1 95 ? 5.488 31.391 7.207 1 95.06 95 GLY A N 1
ATOM 745 C CA . GLY A 1 95 ? 4.438 32.406 7.23 1 95.06 95 GLY A CA 1
ATOM 746 C C . GLY A 1 95 ? 3.305 32.062 8.18 1 95.06 95 GLY A C 1
ATOM 747 O O . GLY A 1 95 ? 2.408 32.875 8.406 1 95.06 95 GLY A O 1
ATOM 748 N N . GLY A 1 96 ? 3.393 30.922 8.734 1 95 96 GLY A N 1
ATOM 749 C CA . GLY A 1 96 ? 2.23 30.422 9.453 1 95 96 GLY A CA 1
ATOM 750 C C . GLY A 1 96 ? 2.258 30.766 10.93 1 95 96 GLY A C 1
ATOM 751 O O . GLY A 1 96 ? 1.229 30.703 11.609 1 95 96 GLY A O 1
ATOM 752 N N . GLY A 1 97 ? 3.426 31.078 11.375 1 96.5 97 GLY A N 1
ATOM 753 C CA . GLY A 1 97 ? 3.508 31.25 12.812 1 96.5 97 GLY A CA 1
ATOM 754 C C . GLY A 1 97 ? 4.633 32.156 13.25 1 96.5 97 GLY A C 1
ATOM 755 O O . GLY A 1 97 ? 5.02 33.062 12.508 1 96.5 97 GLY A O 1
ATOM 756 N N . GLU A 1 98 ? 5.047 31.969 14.492 1 96.69 98 GLU A N 1
ATOM 757 C CA . GLU A 1 98 ? 5.977 32.875 15.156 1 96.69 98 GLU A CA 1
ATOM 758 C C . GLU A 1 98 ? 7.352 32.844 14.492 1 96.69 98 GLU A C 1
ATOM 760 O O . GLU A 1 98 ? 8.062 33.844 14.477 1 96.69 98 GLU A O 1
ATOM 765 N N . TYR A 1 99 ? 7.738 31.734 13.875 1 97.31 99 TYR A N 1
ATOM 766 C CA . TYR A 1 99 ? 9.055 31.625 13.258 1 97.31 99 TYR A CA 1
ATOM 767 C C . TYR A 1 99 ? 9.164 32.531 12.039 1 97.31 99 TYR A C 1
ATOM 769 O O . TYR A 1 99 ? 10.266 32.781 11.531 1 97.31 99 TYR A O 1
ATOM 777 N N . PHE A 1 100 ? 8.016 33 11.594 1 97.56 100 PHE A N 1
ATOM 778 C CA . PHE A 1 100 ? 8.047 33.938 10.469 1 97.56 100 PHE A CA 1
ATOM 779 C C . PHE A 1 100 ? 8.82 35.188 10.828 1 97.56 100 PHE A C 1
ATOM 781 O O . PHE A 1 100 ? 9.328 35.906 9.945 1 97.56 100 PHE A O 1
ATOM 788 N N . LYS A 1 101 ? 8.922 35.531 12.055 1 97.62 101 LYS A N 1
ATOM 789 C CA . LYS A 1 101 ? 9.711 36.656 12.531 1 97.62 101 LYS A CA 1
ATOM 790 C C . LYS A 1 101 ? 11.164 36.531 12.094 1 97.62 101 LYS A C 1
ATOM 792 O O . LYS A 1 101 ? 11.828 37.531 11.82 1 97.62 101 LYS A O 1
ATOM 797 N N . ILE A 1 102 ? 11.68 35.281 11.977 1 97.62 102 ILE A N 1
ATOM 798 C CA . ILE A 1 102 ? 13.039 35.062 11.508 1 97.62 102 ILE A CA 1
ATOM 799 C C . ILE A 1 102 ? 13.172 35.531 10.062 1 97.62 102 ILE A C 1
ATOM 801 O O . ILE A 1 102 ? 14.148 36.188 9.703 1 97.62 102 ILE A O 1
ATOM 805 N N . VAL A 1 103 ? 12.203 35.219 9.297 1 98.06 103 VAL A N 1
ATOM 806 C CA . VAL A 1 103 ? 12.188 35.625 7.898 1 98.06 103 VAL A CA 1
ATOM 807 C C . VAL A 1 103 ? 12.188 37.156 7.805 1 98.06 103 VAL A C 1
ATOM 809 O O . VAL A 1 103 ? 12.898 37.75 6.98 1 98.06 103 VAL A O 1
ATOM 812 N N . GLU A 1 104 ? 11.422 37.781 8.641 1 97.56 104 GLU A N 1
ATOM 813 C CA . GLU A 1 104 ? 11.32 39.25 8.672 1 97.56 104 GLU A CA 1
ATOM 814 C C . GLU A 1 104 ? 12.625 39.875 9.148 1 97.56 104 GLU A C 1
ATOM 816 O O . GLU A 1 104 ? 13.211 40.719 8.453 1 97.56 104 GLU A O 1
ATOM 821 N N . GLU A 1 105 ? 13.062 39.406 10.234 1 98 105 GLU A N 1
ATOM 822 C CA . GLU A 1 105 ? 14.148 40.094 10.938 1 98 105 GLU A CA 1
ATOM 823 C C . GLU A 1 105 ? 15.508 39.75 10.328 1 98 105 GLU A C 1
ATOM 825 O O . GLU A 1 105 ? 16.375 40.625 10.188 1 98 105 GLU A O 1
ATOM 830 N N . ARG A 1 106 ? 15.672 38.469 9.961 1 97.81 106 ARG A N 1
ATOM 831 C CA . ARG A 1 106 ? 16.984 38.031 9.516 1 97.81 106 ARG A CA 1
ATOM 832 C C . ARG A 1 106 ? 17.109 38.125 7.996 1 97.81 106 ARG A C 1
ATOM 834 O O . ARG A 1 106 ? 18.203 38.312 7.465 1 97.81 106 ARG A O 1
ATOM 841 N N . HIS A 1 107 ? 16 38.125 7.32 1 97.81 107 HIS A N 1
ATOM 842 C CA . HIS A 1 107 ? 16.125 38 5.871 1 97.81 107 HIS A CA 1
ATOM 843 C C . HIS A 1 107 ? 15.352 39.094 5.145 1 97.81 107 HIS A C 1
ATOM 845 O O . HIS A 1 107 ? 15.328 39.125 3.914 1 97.81 107 HIS A O 1
ATOM 851 N N . GLY A 1 108 ? 14.688 40 5.836 1 97.44 108 GLY A N 1
ATOM 852 C CA . GLY A 1 108 ? 13.969 41.094 5.227 1 97.44 108 GLY A CA 1
ATOM 853 C C . GLY A 1 108 ? 12.891 40.656 4.258 1 97.44 108 GLY A C 1
ATOM 854 O O . GLY A 1 108 ? 12.719 41.25 3.199 1 97.44 108 GLY A O 1
ATOM 855 N N . TYR A 1 109 ? 12.375 39.469 4.449 1 97.12 109 TYR A N 1
ATOM 856 C CA . TYR A 1 109 ? 11.289 38.906 3.668 1 97.12 109 TYR A CA 1
ATOM 857 C C . TYR A 1 109 ? 11.789 38.438 2.307 1 97.12 109 TYR A C 1
ATOM 859 O O . TYR A 1 109 ? 10.992 38.062 1.435 1 97.12 109 TYR A O 1
ATOM 867 N N . ASN A 1 110 ? 13.07 38.406 2.1 1 97.44 110 ASN A N 1
ATOM 868 C CA . ASN A 1 110 ? 13.625 37.875 0.848 1 97.44 110 ASN A CA 1
ATOM 869 C C . ASN A 1 110 ? 13.562 36.375 0.781 1 97.44 110 ASN A C 1
ATOM 871 O O . ASN A 1 110 ? 14.188 35.688 1.584 1 97.44 110 ASN A O 1
ATOM 875 N N . ILE A 1 111 ? 12.867 35.844 -0.161 1 96.69 111 ILE A N 1
ATOM 876 C CA . ILE A 1 111 ? 12.555 34.438 -0.215 1 96.69 111 ILE A CA 1
ATOM 877 C C . ILE A 1 111 ? 13.836 33.625 -0.435 1 96.69 111 ILE A C 1
ATOM 879 O O . ILE A 1 111 ? 14.016 32.562 0.15 1 96.69 111 ILE A O 1
ATOM 883 N N . TYR A 1 112 ? 14.773 34.062 -1.226 1 95.62 112 TYR A N 1
ATOM 884 C CA . TYR A 1 112 ? 16 33.375 -1.533 1 95.62 112 TYR A CA 1
ATOM 885 C C . TYR A 1 112 ? 16.906 33.281 -0.306 1 95.62 112 TYR A C 1
ATOM 887 O O . TYR A 1 112 ? 17.453 32.219 -0.008 1 95.62 112 TYR A O 1
ATOM 895 N N . SER A 1 113 ? 17 34.406 0.354 1 97.25 113 SER A N 1
ATOM 896 C CA . SER A 1 113 ? 17.797 34.438 1.583 1 97.25 113 SER A CA 1
ATOM 897 C C . SER A 1 113 ? 17.141 33.594 2.672 1 97.25 113 SER A C 1
ATOM 899 O O . SER A 1 113 ? 17.828 32.844 3.373 1 97.25 113 SER A O 1
ATOM 901 N N . ALA A 1 114 ? 15.875 33.688 2.797 1 97.44 114 ALA A N 1
ATOM 902 C CA . ALA A 1 114 ? 15.125 32.969 3.826 1 97.44 114 ALA A CA 1
ATOM 903 C C . ALA A 1 114 ? 15.305 31.469 3.682 1 97.44 114 ALA A C 1
ATOM 905 O O . ALA A 1 114 ? 15.414 30.75 4.68 1 97.44 114 ALA A O 1
ATOM 906 N N . LEU A 1 115 ? 15.344 30.984 2.475 1 97.56 115 LEU A N 1
ATOM 907 C CA . LEU A 1 115 ? 15.391 29.547 2.238 1 97.56 115 LEU A CA 1
ATOM 908 C C . LEU A 1 115 ? 16.812 29.016 2.412 1 97.56 115 LEU A C 1
ATOM 910 O O . LEU A 1 115 ? 17.016 27.797 2.408 1 97.56 115 LEU A O 1
ATOM 914 N N . GLN A 1 116 ? 17.75 29.922 2.633 1 97.5 116 GLN A N 1
ATOM 915 C CA . GLN A 1 116 ? 19.109 29.516 2.938 1 97.5 116 GLN A CA 1
ATOM 916 C C . GLN A 1 116 ? 19.312 29.312 4.438 1 97.5 116 GLN A C 1
ATOM 918 O O . GLN A 1 116 ? 20.344 28.828 4.875 1 97.5 116 GLN A O 1
ATOM 923 N N . GLU A 1 117 ? 18.312 29.703 5.215 1 98 117 GLU A N 1
ATOM 924 C CA . GLU A 1 117 ? 18.359 29.484 6.66 1 98 117 GLU A CA 1
ATOM 925 C C . GLU A 1 117 ? 18.609 28.016 6.988 1 98 117 GLU A C 1
ATOM 927 O O . GLU A 1 117 ? 18.031 27.125 6.359 1 98 117 GLU A O 1
ATOM 932 N N . PRO A 1 118 ? 19.5 27.719 7.871 1 98.38 118 PRO A N 1
ATOM 933 C CA . PRO A 1 118 ? 19.766 26.328 8.227 1 98.38 118 PRO A CA 1
ATOM 934 C C . PRO A 1 118 ? 18.594 25.688 8.984 1 98.38 118 PRO A C 1
ATOM 936 O O . PRO A 1 118 ? 17.922 26.359 9.766 1 98.38 118 PRO A O 1
ATOM 939 N N . VAL A 1 119 ? 18.438 24.391 8.852 1 98.5 119 VAL A N 1
ATOM 940 C CA . VAL A 1 119 ? 17.375 23.594 9.461 1 98.5 119 VAL A CA 1
ATOM 941 C C . VAL A 1 119 ? 17.422 23.734 10.984 1 98.5 119 VAL A C 1
ATOM 943 O O . VAL A 1 119 ? 16.391 23.766 11.648 1 98.5 119 VAL A O 1
ATOM 946 N N . GLN A 1 120 ? 18.547 23.906 11.461 1 98.06 120 GLN A N 1
ATOM 947 C CA . GLN A 1 120 ? 18.75 23.969 12.906 1 98.06 120 GLN A CA 1
ATOM 948 C C . GLN A 1 120 ? 17.969 25.125 13.516 1 98.06 120 GLN A C 1
ATOM 950 O O . GLN A 1 120 ? 17.578 25.078 14.688 1 98.06 120 GLN A O 1
ATOM 955 N N . SER A 1 121 ? 17.656 26.172 12.758 1 97.94 121 SER A N 1
ATOM 956 C CA . SER A 1 121 ? 16.969 27.359 13.25 1 97.94 121 SER A CA 1
ATOM 957 C C . SER A 1 121 ? 15.508 27.062 13.586 1 97.94 121 SER A C 1
ATOM 959 O O . SER A 1 121 ? 14.891 27.781 14.375 1 97.94 121 SER A O 1
ATOM 961 N N . ILE A 1 122 ? 14.984 25.953 13.016 1 97.94 122 ILE A N 1
ATOM 962 C CA . ILE A 1 122 ? 13.539 25.828 13.164 1 97.94 122 ILE A CA 1
ATOM 963 C C . ILE A 1 122 ? 13.195 24.391 13.562 1 97.94 122 ILE A C 1
ATOM 965 O O . ILE A 1 122 ? 12.055 24.094 13.93 1 97.94 122 ILE A O 1
ATOM 969 N N . MET A 1 123 ? 14.141 23.453 13.516 1 97.62 123 MET A N 1
ATOM 970 C CA . MET A 1 123 ? 13.891 22.047 13.812 1 97.62 123 MET A CA 1
ATOM 971 C C . MET A 1 123 ? 13.492 21.859 15.273 1 97.62 123 MET A C 1
ATOM 973 O O . MET A 1 123 ? 13.758 22.734 16.109 1 97.62 123 MET A O 1
ATOM 977 N N . GLU A 1 124 ? 12.719 20.828 15.57 1 96.69 124 GLU A N 1
ATOM 978 C CA . GLU A 1 124 ? 12.516 20.406 16.953 1 96.69 124 GLU A CA 1
ATOM 979 C C . GLU A 1 124 ? 13.797 19.812 17.531 1 96.69 124 GLU A C 1
ATOM 981 O O . GLU A 1 124 ? 14.312 18.812 17.031 1 96.69 124 GLU A O 1
ATOM 986 N N . LYS A 1 125 ? 14.164 20.516 18.562 1 94.75 125 LYS A N 1
ATOM 987 C CA . LYS A 1 125 ? 15.352 20.016 19.25 1 94.75 125 LYS A CA 1
ATOM 988 C C . LYS A 1 125 ? 14.984 18.969 20.297 1 94.75 125 LYS A C 1
ATOM 990 O O . LYS A 1 125 ? 13.953 19.078 20.953 1 94.75 125 LYS A O 1
ATOM 995 N N . ASN A 1 126 ? 15.609 17.859 20.391 1 91.81 126 ASN A N 1
ATOM 996 C CA . ASN A 1 126 ? 15.398 16.781 21.359 1 91.81 126 ASN A CA 1
ATOM 997 C C . ASN A 1 126 ? 14.039 16.109 21.172 1 91.81 126 ASN A C 1
ATOM 999 O O . ASN A 1 126 ? 13.234 16.062 22.094 1 91.81 126 ASN A O 1
ATOM 1003 N N . PRO A 1 127 ? 13.781 15.656 20.062 1 96.06 127 PRO A N 1
ATOM 1004 C CA . PRO A 1 127 ? 12.477 15.039 19.812 1 96.06 127 PRO A CA 1
ATOM 1005 C C . PRO A 1 127 ? 12.219 13.82 20.703 1 96.06 127 PRO A C 1
ATOM 1007 O O . PRO A 1 127 ? 13.164 13.227 21.234 1 96.06 127 PRO A O 1
ATOM 1010 N N . ILE A 1 128 ? 10.953 13.578 20.938 1 95.94 128 ILE A N 1
ATOM 1011 C CA . ILE A 1 128 ? 10.586 12.336 21.609 1 95.94 128 ILE A CA 1
ATOM 1012 C C . ILE A 1 128 ? 10.961 11.141 20.734 1 95.94 128 ILE A C 1
ATOM 1014 O O . ILE A 1 128 ? 10.602 11.094 19.547 1 95.94 128 ILE A O 1
ATOM 1018 N N . VAL A 1 129 ? 11.75 10.242 21.234 1 96.69 129 VAL A N 1
ATOM 1019 C CA . VAL A 1 129 ? 12.188 9.062 20.484 1 96.69 129 VAL A CA 1
ATOM 1020 C C . VAL A 1 129 ? 11.828 7.801 21.266 1 96.69 129 VAL A C 1
ATOM 1022 O O . VAL A 1 129 ? 11.406 7.875 22.422 1 96.69 129 VAL A O 1
ATOM 1025 N N . ALA A 1 130 ? 11.859 6.66 20.672 1 95.62 130 ALA A N 1
ATOM 1026 C CA . ALA A 1 130 ? 11.766 5.359 21.328 1 95.62 130 ALA A CA 1
ATOM 1027 C C . ALA A 1 130 ? 12.977 4.488 20.984 1 95.62 130 ALA A C 1
ATOM 1029 O O . ALA A 1 130 ? 13.516 4.574 19.875 1 95.62 130 ALA A O 1
ATOM 1030 N N . TYR A 1 131 ? 13.391 3.76 21.938 1 95.06 131 TYR A N 1
ATOM 1031 C CA . TYR A 1 131 ? 14.477 2.818 21.688 1 95.06 131 TYR A CA 1
ATOM 1032 C C . TYR A 1 131 ? 13.945 1.557 21.016 1 95.06 131 TYR A C 1
ATOM 1034 O O . TYR A 1 131 ? 12.82 1.131 21.266 1 95.06 131 TYR A O 1
ATOM 1042 N N . ILE A 1 132 ? 14.797 0.951 20.156 1 92.69 132 ILE A N 1
ATOM 1043 C CA . ILE A 1 132 ? 14.414 -0.173 19.312 1 92.69 132 ILE A CA 1
ATOM 1044 C C . ILE A 1 132 ? 13.984 -1.351 20.188 1 92.69 132 ILE A C 1
ATOM 1046 O O . ILE A 1 132 ? 13.227 -2.219 19.734 1 92.69 132 ILE A O 1
ATOM 1050 N N . ASP A 1 133 ? 14.375 -1.363 21.484 1 90.25 133 ASP A N 1
ATOM 1051 C CA . ASP A 1 133 ? 14.086 -2.494 22.359 1 90.25 133 ASP A CA 1
ATOM 1052 C C . ASP A 1 133 ? 12.898 -2.193 23.266 1 90.25 133 ASP A C 1
ATOM 1054 O O . ASP A 1 133 ? 12.625 -2.943 24.203 1 90.25 133 ASP A O 1
ATOM 1058 N N . GLU A 1 134 ? 12.211 -1.057 23.031 1 91.31 134 GLU A N 1
ATOM 1059 C CA . GLU A 1 134 ? 10.992 -0.745 23.781 1 91.31 134 GLU A CA 1
ATOM 1060 C C . GLU A 1 134 ? 9.797 -1.525 23.234 1 91.31 134 GLU A C 1
ATOM 1062 O O . GLU A 1 134 ? 9.875 -2.098 22.141 1 91.31 134 GLU A O 1
ATOM 1067 N N . LYS A 1 135 ? 8.742 -1.564 24 1 86.12 135 LYS A N 1
ATOM 1068 C CA . LYS A 1 135 ? 7.508 -2.229 23.578 1 86.12 135 LYS A CA 1
ATOM 1069 C C . LYS A 1 135 ? 6.652 -1.308 22.719 1 86.12 135 LYS A C 1
ATOM 1071 O O . LYS A 1 135 ? 6.715 -0.084 22.859 1 86.12 135 LYS A O 1
ATOM 1076 N N . LEU A 1 136 ? 5.895 -1.929 21.891 1 86.25 136 LEU A N 1
ATOM 1077 C CA . LEU A 1 136 ? 4.988 -1.189 21.016 1 86.25 136 LEU A CA 1
ATOM 1078 C C . LEU A 1 136 ? 4.039 -0.317 21.828 1 86.25 136 LEU A C 1
ATOM 1080 O O . LEU A 1 136 ? 3.693 0.79 21.422 1 86.25 136 LEU A O 1
ATOM 1084 N N . SER A 1 137 ? 3.625 -0.762 23.016 1 82.88 137 SER A N 1
ATOM 1085 C CA . SER A 1 137 ? 2.721 -0.009 23.875 1 82.88 137 SER A CA 1
ATOM 1086 C C . SER A 1 137 ? 3.328 1.33 24.281 1 82.88 137 SER A C 1
ATOM 1088 O O . SER A 1 137 ? 2.611 2.322 24.438 1 82.88 137 SER A O 1
ATOM 1090 N N . ASN A 1 138 ? 4.633 1.314 24.422 1 87 138 ASN A N 1
ATOM 1091 C CA . ASN A 1 138 ? 5.324 2.553 24.766 1 87 138 ASN A CA 1
ATOM 1092 C C . ASN A 1 138 ? 5.223 3.582 23.641 1 87 138 ASN A C 1
ATOM 1094 O O . ASN A 1 138 ? 5.055 4.773 23.906 1 87 138 ASN A O 1
ATOM 1098 N N . ILE A 1 139 ? 5.316 3.127 22.438 1 89.94 139 ILE A N 1
ATOM 1099 C CA . ILE A 1 139 ? 5.227 4.012 21.281 1 89.94 139 ILE A CA 1
ATOM 1100 C C . ILE A 1 139 ? 3.83 4.621 21.203 1 89.94 139 ILE A C 1
ATOM 1102 O O . ILE A 1 139 ? 3.682 5.828 21.016 1 89.94 139 ILE A O 1
ATOM 1106 N N . LEU A 1 140 ? 2.844 3.742 21.375 1 84.62 140 LEU A N 1
ATOM 1107 C CA . LEU A 1 140 ? 1.463 4.211 21.375 1 84.62 140 LEU A CA 1
ATOM 1108 C C . LEU A 1 140 ? 1.235 5.254 22.453 1 84.62 140 LEU A C 1
ATOM 1110 O O . LEU A 1 140 ? 0.59 6.277 22.219 1 84.62 140 LEU A O 1
ATOM 1114 N N . GLU A 1 141 ? 1.751 5.008 23.562 1 84.12 141 GLU A N 1
ATOM 1115 C CA . GLU A 1 141 ? 1.63 5.938 24.688 1 84.12 141 GLU A CA 1
ATOM 1116 C C . GLU A 1 141 ? 2.291 7.273 24.375 1 84.12 141 GLU A C 1
ATOM 1118 O O . GLU A 1 141 ? 1.71 8.336 24.609 1 84.12 141 GLU A O 1
ATOM 1123 N N . LYS A 1 142 ? 3.473 7.227 23.844 1 89.81 142 LYS A N 1
ATOM 1124 C CA . LYS A 1 142 ? 4.188 8.445 23.469 1 89.81 142 LYS A CA 1
ATOM 1125 C C . LYS A 1 142 ? 3.4 9.258 22.453 1 89.81 142 LYS A C 1
ATOM 1127 O O . LYS A 1 142 ? 3.311 10.484 22.562 1 89.81 142 LYS A O 1
ATOM 1132 N N . MET A 1 143 ? 2.779 8.562 21.5 1 87.88 143 MET A N 1
ATOM 1133 C CA . MET A 1 143 ? 2.02 9.25 20.453 1 87.88 143 MET A CA 1
ATOM 1134 C C . MET A 1 143 ? 0.77 9.906 21.031 1 87.88 143 MET A C 1
ATOM 1136 O O . MET A 1 143 ? 0.49 11.07 20.766 1 87.88 143 MET A O 1
ATOM 1140 N N . VAL A 1 144 ? 0.108 9.164 21.859 1 78.69 144 VAL A N 1
ATOM 1141 C CA . VAL A 1 144 ? -1.158 9.641 22.391 1 78.69 144 VAL A CA 1
ATOM 1142 C C . VAL A 1 144 ? -0.899 10.758 23.406 1 78.69 144 VAL A C 1
ATOM 1144 O O . VAL A 1 144 ? -1.507 11.828 23.328 1 78.69 144 VAL A O 1
ATOM 1147 N N . MET A 1 145 ? 0.068 10.586 24.281 1 81.62 145 MET A N 1
ATOM 1148 C CA . MET A 1 145 ? 0.325 11.508 25.375 1 81.62 145 MET A CA 1
ATOM 1149 C C . MET A 1 145 ? 0.903 12.82 24.859 1 81.62 145 MET A C 1
ATOM 1151 O O . MET A 1 145 ? 0.629 13.891 25.406 1 81.62 145 MET A O 1
ATOM 1155 N N . ASN A 1 146 ? 1.633 12.688 23.828 1 85.69 146 ASN A N 1
ATOM 1156 C CA . ASN A 1 146 ? 2.309 13.883 23.344 1 85.69 146 ASN A CA 1
ATOM 1157 C C . ASN A 1 146 ? 1.669 14.406 22.062 1 85.69 146 ASN A C 1
ATOM 1159 O O . ASN A 1 146 ? 2.135 15.398 21.484 1 85.69 146 ASN A O 1
ATOM 1163 N N . GLU A 1 147 ? 0.641 13.75 21.562 1 81.75 147 GLU A N 1
ATOM 1164 C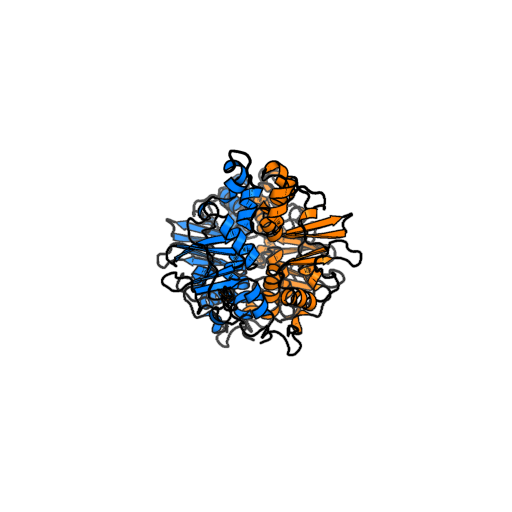 CA . GLU A 1 147 ? -0.11 14.133 20.359 1 81.75 147 GLU A CA 1
ATOM 1165 C C . GLU A 1 147 ? 0.804 14.25 19.156 1 81.75 147 GLU A C 1
ATOM 1167 O O . GLU A 1 147 ? 0.772 15.258 18.438 1 81.75 147 GLU A O 1
ATOM 1172 N N . ILE A 1 148 ? 1.637 13.266 19.078 1 89 148 ILE A N 1
ATOM 1173 C CA . ILE A 1 148 ? 2.516 13.234 17.922 1 89 148 ILE A CA 1
ATOM 1174 C C . ILE A 1 148 ? 2.18 12.016 17.062 1 89 148 ILE A C 1
ATOM 1176 O O . ILE A 1 148 ? 1.691 11.008 17.562 1 89 148 ILE A O 1
ATOM 1180 N N . GLY A 1 149 ? 2.428 12.141 15.789 1 90.5 149 GLY A N 1
ATOM 1181 C CA . GLY A 1 149 ? 2.072 11.078 14.859 1 90.5 149 GLY A CA 1
ATOM 1182 C C . GLY A 1 149 ? 3.279 10.367 14.273 1 90.5 149 GLY A C 1
ATOM 1183 O O . GLY A 1 149 ? 3.15 9.586 13.336 1 90.5 149 GLY A O 1
ATOM 1184 N N . ILE A 1 150 ? 4.457 10.758 14.719 1 93.44 150 ILE A N 1
ATOM 1185 C CA . ILE A 1 150 ? 5.699 10.164 14.234 1 93.44 150 ILE A CA 1
ATOM 1186 C C . ILE A 1 150 ? 6.684 10.016 15.391 1 93.44 150 ILE A C 1
ATOM 1188 O O . ILE A 1 150 ? 6.801 10.898 16.234 1 93.44 150 ILE A O 1
ATOM 1192 N N . VAL A 1 151 ? 7.293 8.898 15.531 1 95.75 151 VAL A N 1
ATOM 1193 C CA . VAL A 1 151 ? 8.305 8.656 16.547 1 95.75 151 VAL A CA 1
ATOM 1194 C C . VAL A 1 151 ? 9.555 8.055 15.914 1 95.75 151 VAL A C 1
ATOM 1196 O O . VAL A 1 151 ? 9.508 6.941 15.375 1 95.75 151 VAL A O 1
ATOM 1199 N N . PRO A 1 152 ? 10.703 8.773 15.906 1 96.75 152 PRO A N 1
ATOM 1200 C CA . PRO A 1 152 ? 11.961 8.133 15.508 1 96.75 152 PRO A CA 1
ATOM 1201 C C . PRO A 1 152 ? 12.344 6.973 16.422 1 96.75 152 PRO A C 1
ATOM 1203 O O . PRO A 1 152 ? 12.148 7.055 17.641 1 96.75 152 PRO A O 1
ATOM 1206 N N . ILE A 1 153 ? 12.758 5.914 15.852 1 96.38 153 ILE A N 1
ATOM 1207 C CA . ILE A 1 153 ? 13.273 4.762 16.578 1 96.38 153 ILE A CA 1
ATOM 1208 C C . ILE A 1 153 ? 14.797 4.785 16.562 1 96.38 153 ILE A C 1
ATOM 1210 O O . ILE A 1 153 ? 15.414 4.867 15.508 1 96.38 153 ILE A O 1
ATOM 1214 N N . VAL A 1 154 ? 15.391 4.742 17.75 1 96.31 154 VAL A N 1
ATOM 1215 C CA . VAL A 1 154 ? 16.844 4.898 17.844 1 96.31 154 VAL A CA 1
ATOM 1216 C C . VAL A 1 154 ? 17.438 3.713 18.594 1 96.31 154 VAL A C 1
ATOM 1218 O O . VAL A 1 154 ? 16.734 3.002 19.312 1 96.31 154 VAL A O 1
ATOM 1221 N N . LEU A 1 155 ? 18.703 3.477 18.281 1 95.12 155 LEU A N 1
ATOM 1222 C CA . LEU A 1 155 ? 19.484 2.535 19.078 1 95.12 155 LEU A CA 1
ATOM 1223 C C . LEU A 1 155 ? 19.938 3.17 20.391 1 95.12 155 LEU A C 1
ATOM 1225 O O . LEU A 1 155 ? 19.781 4.375 20.578 1 95.12 155 LEU A O 1
ATOM 1229 N N . ARG A 1 156 ? 20.453 2.41 21.297 1 94 156 ARG A N 1
ATOM 1230 C CA . ARG A 1 156 ? 20.828 2.898 22.625 1 94 156 ARG A CA 1
ATOM 1231 C C . ARG A 1 156 ? 21.953 3.928 22.531 1 94 156 ARG A C 1
ATOM 1233 O O . ARG A 1 156 ? 22.062 4.816 23.375 1 94 156 ARG A O 1
ATOM 1240 N N . ASP A 1 157 ? 22.719 3.893 21.469 1 93.88 157 ASP A N 1
ATOM 1241 C CA . ASP A 1 157 ? 23.812 4.852 21.328 1 93.88 157 ASP A CA 1
ATOM 1242 C C . ASP A 1 157 ? 23.344 6.105 20.594 1 93.88 157 ASP A C 1
ATOM 1244 O O . ASP A 1 157 ? 24.141 7 20.312 1 93.88 157 ASP A O 1
ATOM 1248 N N . GLY A 1 158 ? 22.156 6.121 20.172 1 94.44 158 GLY A N 1
ATOM 1249 C CA . GLY A 1 158 ? 21.578 7.328 19.594 1 94.44 158 GLY A CA 1
ATOM 1250 C C . GLY A 1 158 ? 21.453 7.266 18.078 1 94.44 158 GLY A C 1
ATOM 1251 O O . GLY A 1 158 ? 20.828 8.125 17.469 1 94.44 158 GLY A O 1
ATOM 1252 N N . ARG A 1 159 ? 22.078 6.227 17.469 1 95.69 159 ARG A N 1
ATOM 1253 C CA . ARG A 1 159 ? 21.953 6.078 16.031 1 95.69 159 ARG A CA 1
ATOM 1254 C C . ARG A 1 159 ? 20.516 5.805 15.625 1 95.69 159 ARG A C 1
ATOM 1256 O O . ARG A 1 159 ? 19.797 5.074 16.312 1 95.69 159 ARG A O 1
ATOM 1263 N N . VAL A 1 160 ? 20.141 6.363 14.492 1 95.69 160 VAL A N 1
ATOM 1264 C CA . VAL A 1 160 ? 18.766 6.242 14.023 1 95.69 160 VAL A CA 1
ATOM 1265 C C . VAL A 1 160 ? 18.562 4.879 13.367 1 95.69 160 VAL A C 1
ATOM 1267 O O . VAL A 1 160 ? 19.328 4.484 12.492 1 95.69 160 VAL A O 1
ATOM 1270 N N . TYR A 1 161 ? 17.547 4.172 13.812 1 93.75 161 TYR A N 1
ATOM 1271 C CA . TYR A 1 161 ? 17.188 2.883 13.234 1 93.75 161 TYR A CA 1
ATOM 1272 C C . TYR A 1 161 ? 16.109 3.043 12.172 1 93.75 161 TYR A C 1
ATOM 1274 O O . TYR A 1 161 ? 16.219 2.477 11.078 1 93.75 161 TYR A O 1
ATOM 1282 N N . GLY A 1 162 ? 15.062 3.801 12.531 1 94.38 162 GLY A N 1
ATOM 1283 C CA . GLY A 1 162 ? 13.922 4.02 11.648 1 94.38 162 GLY A CA 1
ATOM 1284 C C . GLY A 1 162 ? 12.93 5.02 12.203 1 94.38 162 GLY A C 1
ATOM 1285 O O . GLY A 1 162 ? 13.273 5.828 13.07 1 94.38 162 GLY A O 1
ATOM 1286 N N . ILE A 1 163 ? 11.742 5.02 11.648 1 95.62 163 ILE A N 1
ATOM 1287 C CA . ILE A 1 163 ? 10.656 5.871 12.109 1 95.62 163 ILE A CA 1
ATOM 1288 C C . ILE A 1 163 ? 9.352 5.074 12.133 1 95.62 163 ILE A C 1
ATOM 1290 O O . ILE A 1 163 ? 9.141 4.191 11.297 1 95.62 163 ILE A O 1
ATOM 1294 N N . ILE A 1 164 ? 8.508 5.293 13.047 1 94.56 164 ILE A N 1
ATOM 1295 C CA . ILE A 1 164 ? 7.16 4.73 13.078 1 94.56 164 ILE A CA 1
ATOM 1296 C C . ILE A 1 164 ? 6.129 5.855 13.062 1 94.56 164 ILE A C 1
ATOM 1298 O O . ILE A 1 164 ? 6.234 6.816 13.82 1 94.56 164 ILE A O 1
ATOM 1302 N N . THR A 1 165 ? 5.215 5.793 12.148 1 92.62 165 THR A N 1
ATOM 1303 C CA . THR A 1 165 ? 4.137 6.766 12.039 1 92.62 165 THR A CA 1
ATOM 1304 C C . THR A 1 165 ? 2.807 6.156 12.469 1 92.62 165 THR A C 1
ATOM 1306 O O . THR A 1 165 ? 2.707 4.941 12.656 1 92.62 165 THR A O 1
ATOM 1309 N N . GLU A 1 166 ? 1.847 6.969 12.664 1 90.88 166 GLU A N 1
ATOM 1310 C CA . GLU A 1 166 ? 0.492 6.504 12.945 1 90.88 166 GLU A CA 1
ATOM 1311 C C . GLU A 1 166 ? -0.018 5.59 11.836 1 90.88 166 GLU A C 1
ATOM 1313 O O . GLU A 1 166 ? -0.709 4.605 12.102 1 90.88 166 GLU A O 1
ATOM 1318 N N . HIS A 1 167 ? 0.351 5.906 10.664 1 88.44 167 HIS A N 1
ATOM 1319 C CA . HIS A 1 167 ? -0.031 5.094 9.516 1 88.44 167 HIS A CA 1
ATOM 1320 C C . HIS A 1 167 ? 0.489 3.666 9.648 1 88.44 167 HIS A C 1
ATOM 1322 O O . HIS A 1 167 ? -0.252 2.707 9.422 1 88.44 167 HIS A O 1
ATOM 1328 N N . ASP A 1 168 ? 1.699 3.592 10 1 88.88 168 ASP A N 1
ATOM 1329 C CA . ASP A 1 168 ? 2.324 2.283 10.172 1 88.88 168 ASP A CA 1
ATOM 1330 C C . ASP A 1 168 ? 1.619 1.478 11.258 1 88.88 168 ASP A C 1
ATOM 1332 O O . ASP A 1 168 ? 1.405 0.273 11.109 1 88.88 168 ASP A O 1
ATOM 1336 N N . LEU A 1 169 ? 1.272 2.119 12.344 1 88.56 169 LEU A N 1
ATOM 1337 C CA . LEU A 1 169 ? 0.656 1.445 13.484 1 88.56 169 LEU A CA 1
ATOM 1338 C C . LEU A 1 169 ? -0.749 0.965 13.133 1 88.56 169 LEU A C 1
ATOM 1340 O O . LEU A 1 169 ? -1.151 -0.131 13.531 1 88.56 169 LEU A O 1
ATOM 1344 N N . ILE A 1 170 ? -1.445 1.79 12.461 1 87 170 ILE A N 1
ATOM 1345 C CA . ILE A 1 170 ? -2.799 1.418 12.062 1 87 170 ILE A CA 1
ATOM 1346 C C . ILE A 1 170 ? -2.752 0.167 11.188 1 87 170 ILE A C 1
ATOM 1348 O O . ILE A 1 170 ? -3.508 -0.781 11.406 1 87 170 ILE A O 1
ATOM 1352 N N . LYS A 1 171 ? -1.876 0.2 10.219 1 86 171 LYS A N 1
ATOM 1353 C CA . LYS A 1 171 ? -1.726 -0.952 9.336 1 86 171 LYS A CA 1
ATOM 1354 C C . LYS A 1 171 ? -1.378 -2.211 10.125 1 86 171 LYS A C 1
ATOM 1356 O O . LYS A 1 171 ? -2.016 -3.252 9.953 1 86 171 LYS A O 1
ATOM 1361 N N . TYR A 1 172 ? -0.437 -2.117 10.945 1 84.56 172 TYR A N 1
ATOM 1362 C CA . TYR A 1 172 ? 0.019 -3.262 11.727 1 84.56 172 TYR A CA 1
ATOM 1363 C C . TYR A 1 172 ? -1.09 -3.775 12.641 1 84.56 172 TYR A C 1
ATOM 1365 O O . TYR A 1 172 ? -1.346 -4.98 12.695 1 84.56 172 TYR A O 1
ATOM 1373 N N . LEU A 1 173 ? -1.722 -2.885 13.359 1 81.88 173 LEU A N 1
ATOM 1374 C CA . LEU A 1 173 ? -2.727 -3.262 14.352 1 81.88 173 LEU A CA 1
ATOM 1375 C C . LEU A 1 173 ? -3.977 -3.811 13.672 1 81.88 173 LEU A C 1
ATOM 1377 O O . LEU A 1 173 ? -4.66 -4.676 14.227 1 81.88 173 LEU A O 1
ATOM 1381 N N . SER A 1 174 ? -4.328 -3.316 12.516 1 79.62 174 SER A N 1
ATOM 1382 C CA . SER A 1 174 ? -5.492 -3.809 11.789 1 79.62 174 SER A CA 1
ATOM 1383 C C . SER A 1 174 ? -5.34 -5.285 11.438 1 79.62 174 SER A C 1
ATOM 1385 O O . SER A 1 174 ? -6.312 -6.043 11.484 1 79.62 174 SER A O 1
ATOM 1387 N N . TYR A 1 175 ? -4.156 -5.664 11.109 1 75.31 175 TYR A N 1
ATOM 1388 C CA . TYR A 1 175 ? -3.896 -7.055 10.758 1 75.31 175 TYR A CA 1
ATOM 1389 C C . TYR A 1 175 ? -3.816 -7.922 12.008 1 75.31 175 TYR A C 1
ATOM 1391 O O . TYR A 1 175 ? -4.371 -9.023 12.039 1 75.31 175 TYR A O 1
ATOM 1399 N N . SER A 1 176 ? -3.137 -7.516 12.961 1 68.12 176 SER A N 1
ATOM 1400 C CA . SER A 1 176 ? -2.828 -8.32 14.141 1 68.12 176 SER A CA 1
ATOM 1401 C C . SER A 1 176 ? -4.066 -8.531 15.008 1 68.12 176 SER A C 1
ATOM 1403 O O . SER A 1 176 ? -4.293 -9.633 15.516 1 68.12 176 SER A O 1
ATOM 1405 N N . ILE A 1 177 ? -4.793 -7.562 15.211 1 63.22 177 ILE A N 1
ATOM 1406 C CA . ILE A 1 177 ? -5.941 -7.633 16.109 1 63.22 177 ILE A CA 1
ATOM 1407 C C . ILE A 1 177 ? -7.043 -8.477 15.469 1 63.22 177 ILE A C 1
ATOM 1409 O O . ILE A 1 177 ? -7.777 -9.18 16.172 1 63.22 177 ILE A O 1
ATOM 1413 N N . SER A 1 178 ? -7.078 -8.578 14.25 1 61.72 178 SER A N 1
ATOM 1414 C CA . SER A 1 178 ? -8.211 -9.195 13.562 1 61.72 178 SER A CA 1
ATOM 1415 C C . SER A 1 178 ? -8.031 -10.703 13.438 1 61.72 178 SER A C 1
ATOM 1417 O O . SER A 1 178 ? -9.016 -11.445 13.406 1 61.72 178 SER A O 1
ATOM 1419 N N . ILE A 1 179 ? -6.914 -11.234 13.414 1 70.19 179 ILE A N 1
ATOM 1420 C CA . ILE A 1 179 ? -6.773 -12.633 13.023 1 70.19 179 ILE A CA 1
ATOM 1421 C C . ILE A 1 179 ? -6.543 -13.5 14.258 1 70.19 179 ILE A C 1
ATOM 1423 O O . ILE A 1 179 ? -7.367 -14.352 14.586 1 70.19 179 ILE A O 1
ATOM 1427 N N . GLY A 1 180 ? -5.641 -13.188 15.109 1 72.5 180 GLY A N 1
ATOM 1428 C CA . GLY A 1 180 ? -5.426 -13.812 16.406 1 72.5 180 GLY A CA 1
ATOM 1429 C C . GLY A 1 180 ? -5.215 -15.312 16.312 1 72.5 180 GLY A C 1
ATOM 1430 O O . GLY A 1 180 ? -5.68 -16.062 17.172 1 72.5 180 GLY A O 1
ATOM 1431 N N . VAL A 1 181 ? -4.715 -15.977 15.258 1 83.44 181 VAL A N 1
ATOM 1432 C CA . VAL A 1 181 ? -4.418 -17.391 15.102 1 83.44 181 VAL A CA 1
ATOM 1433 C C . VAL A 1 181 ? -2.932 -17.594 14.82 1 83.44 181 VAL A C 1
ATOM 1435 O O . VAL A 1 181 ? -2.291 -16.719 14.219 1 83.44 181 VAL A O 1
ATOM 1438 N N . LYS A 1 182 ? -2.441 -18.719 15.281 1 88.56 182 LYS A N 1
ATOM 1439 C CA . LYS A 1 182 ? -1.027 -19.016 15.078 1 88.56 182 LYS A CA 1
ATOM 1440 C C . LYS A 1 182 ? -0.77 -19.484 13.641 1 88.56 182 LYS A C 1
ATOM 1442 O O . LYS A 1 182 ? -1.579 -20.219 13.062 1 88.56 182 LYS A O 1
ATOM 1447 N N . VAL A 1 183 ? 0.396 -19.125 13.109 1 92.81 183 VAL A N 1
ATOM 1448 C CA . VAL A 1 183 ? 0.815 -19.516 11.766 1 92.81 183 VAL A CA 1
ATOM 1449 C C . VAL A 1 183 ? 0.797 -21.031 11.633 1 92.81 183 VAL A C 1
ATOM 1451 O O . VAL A 1 183 ? 0.307 -21.562 10.641 1 92.81 183 VAL A O 1
ATOM 1454 N N . ALA A 1 184 ? 1.238 -21.734 12.633 1 92.44 184 ALA A N 1
ATOM 1455 C CA . ALA A 1 184 ? 1.336 -23.188 12.617 1 92.44 184 ALA A CA 1
ATOM 1456 C C . ALA A 1 184 ? -0.035 -23.828 12.422 1 92.44 184 ALA A C 1
ATOM 1458 O O . ALA A 1 184 ? -0.141 -24.922 11.875 1 92.44 184 ALA A O 1
ATOM 1459 N N . ASP A 1 185 ? -1.067 -23.109 12.805 1 90 185 ASP A N 1
ATOM 1460 C CA . ASP A 1 185 ? -2.42 -23.656 12.773 1 90 185 ASP A CA 1
ATOM 1461 C C . ASP A 1 185 ? -3.012 -23.562 11.367 1 90 185 ASP A C 1
ATOM 1463 O O . ASP A 1 185 ? -4.02 -24.219 11.07 1 90 185 ASP A O 1
ATOM 1467 N N . VAL A 1 186 ? -2.377 -22.797 10.492 1 90.12 186 VAL A N 1
ATOM 1468 C CA . VAL A 1 186 ? -3.035 -22.562 9.211 1 90.12 186 VAL A CA 1
ATOM 1469 C C . VAL A 1 186 ? -2.076 -22.891 8.07 1 90.12 186 VAL A C 1
ATOM 1471 O O . VAL A 1 186 ? -2.498 -23.047 6.918 1 90.12 186 VAL A O 1
ATOM 1474 N N . MET A 1 187 ? -0.805 -22.922 8.312 1 91.75 187 MET A N 1
ATOM 1475 C CA . MET A 1 187 ? 0.19 -23.094 7.258 1 91.75 187 MET A CA 1
ATOM 1476 C C . MET A 1 187 ? 0.008 -24.438 6.551 1 91.75 187 MET A C 1
ATOM 1478 O O . MET A 1 187 ? -0.536 -25.375 7.129 1 91.75 187 MET A O 1
ATOM 1482 N N . SER A 1 188 ? 0.395 -24.469 5.273 1 90.06 188 SER A N 1
ATOM 1483 C CA . SER A 1 188 ? 0.468 -25.719 4.535 1 90.06 188 SER A CA 1
ATOM 1484 C C . SER A 1 188 ? 1.811 -26.406 4.75 1 90.06 188 SER A C 1
ATOM 1486 O O . SER A 1 188 ? 2.861 -25.766 4.695 1 90.06 188 SER A O 1
ATOM 1488 N N . SER A 1 189 ? 1.781 -27.594 5.09 1 90.06 189 SER A N 1
ATOM 1489 C CA . SER A 1 189 ? 2.941 -28.453 5.289 1 90.06 189 SER A CA 1
ATOM 1490 C C . SER A 1 189 ? 2.629 -29.906 4.91 1 90.06 189 SER A C 1
ATOM 1492 O O . SER A 1 189 ? 1.541 -30.406 5.199 1 90.06 189 SER A O 1
ATOM 1494 N N . PRO A 1 190 ? 3.617 -30.703 4.207 1 85.69 190 PRO A N 1
ATOM 1495 C CA . PRO A 1 190 ? 4.895 -30.219 3.676 1 85.69 190 PRO A CA 1
ATOM 1496 C C . PRO A 1 190 ? 4.723 -29.297 2.477 1 85.69 190 PRO A C 1
ATOM 1498 O O . PRO A 1 190 ? 3.65 -29.25 1.872 1 85.69 190 PRO A O 1
ATOM 1501 N N . VAL A 1 191 ? 5.711 -28.547 2.176 1 88.62 191 VAL A N 1
ATOM 1502 C CA . VAL A 1 191 ? 5.691 -27.578 1.098 1 88.62 191 VAL A CA 1
ATOM 1503 C C . VAL A 1 191 ? 6.324 -28.172 -0.158 1 88.62 191 VAL A C 1
ATOM 1505 O O . VAL A 1 191 ? 7.352 -28.844 -0.082 1 88.62 191 VAL A O 1
ATOM 1508 N N . VAL A 1 192 ? 5.664 -28.031 -1.291 1 92.12 192 VAL A N 1
ATOM 1509 C CA . VAL A 1 192 ? 6.273 -28.391 -2.566 1 92.12 192 VAL A CA 1
ATOM 1510 C C . VAL A 1 192 ? 7.422 -27.422 -2.879 1 92.12 192 VAL A C 1
ATOM 1512 O O . VAL A 1 192 ? 7.242 -26.203 -2.859 1 92.12 192 VAL A O 1
ATOM 1515 N N . THR A 1 193 ? 8.602 -27.984 -3.057 1 95.75 193 THR A N 1
ATOM 1516 C CA . THR A 1 193 ? 9.781 -27.172 -3.301 1 95.75 193 THR A CA 1
ATOM 1517 C C . THR A 1 193 ? 10.469 -27.594 -4.598 1 95.75 193 THR A C 1
ATOM 1519 O O . THR A 1 193 ? 10.055 -28.562 -5.246 1 95.75 193 THR A O 1
ATOM 1522 N N . ILE A 1 194 ? 11.367 -26.844 -5.043 1 97.12 194 ILE A N 1
ATOM 1523 C CA . ILE A 1 194 ? 12.266 -27.203 -6.137 1 97.12 194 ILE A CA 1
ATOM 1524 C C . ILE A 1 194 ? 13.711 -26.984 -5.707 1 97.12 194 ILE A C 1
ATOM 1526 O O . ILE A 1 194 ? 14.023 -26.016 -5.012 1 97.12 194 ILE A O 1
ATOM 1530 N N . GLU A 1 195 ? 14.531 -27.891 -6.105 1 97.5 195 GLU A N 1
ATOM 1531 C CA . GLU A 1 195 ? 15.938 -27.812 -5.727 1 97.5 195 GLU A CA 1
ATOM 1532 C C . GLU A 1 195 ? 16.672 -26.75 -6.555 1 97.5 195 GLU A C 1
ATOM 1534 O O . GLU A 1 195 ? 16.422 -26.609 -7.75 1 97.5 195 GLU A O 1
ATOM 1539 N N . SER A 1 196 ? 17.625 -26.047 -5.859 1 96.81 196 SER A N 1
ATOM 1540 C CA . SER A 1 196 ? 18.5 -25.125 -6.578 1 96.81 196 SER A CA 1
ATOM 1541 C C . SER A 1 196 ? 19.203 -25.828 -7.742 1 96.81 196 SER A C 1
ATOM 1543 O O . SER A 1 196 ? 19.562 -27 -7.641 1 96.81 196 SER A O 1
ATOM 1545 N N . GLY A 1 197 ? 19.281 -25.094 -8.867 1 97.31 197 GLY A N 1
ATOM 1546 C CA . GLY A 1 197 ? 19.984 -25.625 -10.016 1 97.31 197 GLY A CA 1
ATOM 1547 C C . GLY A 1 197 ? 19.062 -26.312 -11.016 1 97.31 197 GLY A C 1
ATOM 1548 O O . GLY A 1 197 ? 19.453 -26.547 -12.156 1 97.31 197 GLY A O 1
ATOM 1549 N N . ARG A 1 198 ? 17.859 -26.703 -10.578 1 97.88 198 ARG A N 1
ATOM 1550 C CA . ARG A 1 198 ? 16.906 -27.375 -11.469 1 97.88 198 ARG A CA 1
ATOM 1551 C C . ARG A 1 198 ? 16.359 -26.391 -12.5 1 97.88 198 ARG A C 1
ATOM 1553 O O . ARG A 1 198 ? 16.328 -25.188 -12.266 1 97.88 198 ARG A O 1
ATOM 1560 N N . PRO A 1 199 ? 15.969 -26.812 -13.633 1 98.25 199 PRO A N 1
ATOM 1561 C CA . PRO A 1 199 ? 15.5 -25.938 -14.711 1 98.25 199 PRO A CA 1
ATOM 1562 C C . PRO A 1 199 ? 14.148 -25.297 -14.398 1 98.25 199 PRO A C 1
ATOM 1564 O O . PRO A 1 199 ? 13.336 -25.875 -13.672 1 98.25 199 PRO A O 1
ATOM 1567 N N . ILE A 1 200 ? 13.836 -24.172 -14.992 1 98 200 ILE A N 1
ATOM 1568 C CA . ILE A 1 200 ? 12.578 -23.469 -14.758 1 98 200 ILE A CA 1
ATOM 1569 C C . ILE A 1 200 ? 11.414 -24.297 -15.289 1 98 200 ILE A C 1
ATOM 1571 O O . ILE A 1 200 ? 10.289 -24.172 -14.797 1 98 200 ILE A O 1
ATOM 1575 N N . LYS A 1 201 ? 11.672 -25.172 -16.266 1 98.19 201 LYS A N 1
ATOM 1576 C CA . LYS A 1 201 ? 10.617 -26.047 -16.781 1 98.19 201 LYS A CA 1
ATOM 1577 C C . LYS A 1 201 ? 9.992 -26.859 -15.656 1 98.19 201 LYS A C 1
ATOM 1579 O O . LYS A 1 201 ? 8.766 -27.016 -15.594 1 98.19 201 LYS A O 1
ATOM 1584 N N . GLU A 1 202 ? 10.836 -27.375 -14.836 1 98.19 202 GLU A N 1
ATOM 1585 C CA . GLU A 1 202 ? 10.336 -28.172 -13.719 1 98.19 202 GLU A CA 1
ATOM 1586 C C . GLU A 1 202 ? 9.453 -27.328 -12.797 1 98.19 202 GLU A C 1
ATOM 1588 O O . GLU A 1 202 ? 8.43 -27.812 -12.305 1 98.19 202 GLU A O 1
ATOM 1593 N N . ALA A 1 203 ? 9.891 -26.125 -12.523 1 97.81 203 ALA A N 1
ATOM 1594 C CA . ALA A 1 203 ? 9.078 -25.234 -11.711 1 97.81 203 ALA A CA 1
ATOM 1595 C C . ALA A 1 203 ? 7.719 -24.984 -12.359 1 97.81 203 ALA A C 1
ATOM 1597 O O . ALA A 1 203 ? 6.688 -25.016 -11.688 1 97.81 203 ALA A O 1
ATOM 1598 N N . MET A 1 204 ? 7.766 -24.766 -13.664 1 98 204 MET A N 1
ATOM 1599 C CA . MET A 1 204 ? 6.535 -24.531 -14.414 1 98 204 MET A CA 1
ATOM 1600 C C . MET A 1 204 ? 5.594 -25.719 -14.305 1 98 204 MET A C 1
ATOM 1602 O O . MET A 1 204 ? 4.395 -25.562 -14.078 1 98 204 MET A O 1
ATOM 1606 N N . GLU A 1 205 ? 6.121 -26.875 -14.398 1 98.06 205 GLU A N 1
ATOM 1607 C CA . GLU A 1 205 ? 5.328 -28.109 -14.305 1 98.06 205 GLU A CA 1
ATOM 1608 C C . GLU A 1 205 ? 4.699 -28.25 -12.922 1 98.06 205 GLU A C 1
ATOM 1610 O O . GLU A 1 205 ? 3.541 -28.656 -12.797 1 98.06 205 GLU A O 1
ATOM 1615 N N . LYS A 1 206 ? 5.441 -27.906 -11.938 1 96.38 206 LYS A N 1
ATOM 1616 C CA . LYS A 1 206 ? 4.93 -27.984 -10.57 1 96.38 206 LYS A CA 1
ATOM 1617 C C . LYS A 1 206 ? 3.824 -26.953 -10.336 1 96.38 206 LYS A C 1
ATOM 1619 O O . LYS A 1 206 ? 2.822 -27.25 -9.68 1 96.38 206 LYS A O 1
ATOM 1624 N N . ILE A 1 207 ? 4.012 -25.734 -10.875 1 94.94 207 ILE A N 1
ATOM 1625 C CA . ILE A 1 207 ? 3.014 -24.672 -10.75 1 94.94 207 ILE A CA 1
ATOM 1626 C C . ILE A 1 207 ? 1.687 -25.141 -11.336 1 94.94 207 ILE A C 1
ATOM 1628 O O . ILE A 1 207 ? 0.633 -24.984 -10.719 1 94.94 207 ILE A O 1
ATOM 1632 N N . ILE A 1 208 ? 1.758 -25.797 -12.438 1 95.06 208 ILE A N 1
ATOM 1633 C CA . ILE A 1 208 ? 0.549 -26.234 -13.125 1 95.06 208 ILE A CA 1
ATOM 1634 C C . ILE A 1 208 ? -0.017 -27.469 -12.438 1 95.06 208 ILE A C 1
ATOM 1636 O O . ILE A 1 208 ? -1.217 -27.547 -12.164 1 95.06 208 ILE A O 1
ATOM 1640 N N . LYS A 1 209 ? 0.805 -28.453 -12.156 1 94.12 209 LYS A N 1
ATOM 1641 C CA . LYS A 1 209 ? 0.39 -29.734 -11.586 1 94.12 209 LYS A CA 1
ATOM 1642 C C . LYS A 1 209 ? -0.305 -29.547 -10.242 1 94.12 209 LYS A C 1
ATOM 1644 O O . LYS A 1 209 ? -1.33 -30.172 -9.969 1 94.12 209 LYS A O 1
ATOM 1649 N N . TYR A 1 210 ? 0.218 -28.641 -9.461 1 89.75 210 TYR A N 1
ATOM 1650 C CA . TYR A 1 210 ? -0.282 -28.531 -8.102 1 89.75 210 TYR A CA 1
ATOM 1651 C C . TYR A 1 210 ? -1.14 -27.281 -7.938 1 89.75 210 TYR A C 1
ATOM 1653 O O . TYR A 1 210 ? -1.767 -27.078 -6.891 1 89.75 210 TYR A O 1
ATOM 1661 N N . GLY A 1 211 ? -1.147 -26.438 -8.906 1 86.44 211 GLY A N 1
ATOM 1662 C CA . GLY A 1 211 ? -1.962 -25.219 -8.859 1 86.44 211 GLY A CA 1
ATOM 1663 C C . GLY A 1 211 ? -1.376 -24.141 -7.977 1 86.44 211 GLY A C 1
ATOM 1664 O O . GLY A 1 211 ? -2.109 -23.312 -7.438 1 86.44 211 GLY A O 1
ATOM 1665 N N . PHE A 1 212 ? -0.09 -24.203 -7.762 1 87.06 212 PHE A N 1
ATOM 1666 C CA . PHE A 1 212 ? 0.577 -23.188 -6.938 1 87.06 212 PHE A CA 1
ATOM 1667 C C . PHE A 1 212 ? 1.131 -22.062 -7.801 1 87.06 212 PHE A C 1
ATOM 1669 O O . PHE A 1 212 ? 1.607 -22.297 -8.914 1 87.06 212 PHE A O 1
ATOM 1676 N N . ARG A 1 213 ? 1.123 -20.875 -7.254 1 88.44 213 ARG A N 1
ATOM 1677 C CA . ARG A 1 213 ? 1.644 -19.734 -8 1 88.44 213 ARG A CA 1
ATOM 1678 C C . ARG A 1 213 ? 3.102 -19.469 -7.641 1 88.44 213 ARG A C 1
ATOM 1680 O O . ARG A 1 213 ? 3.762 -18.641 -8.281 1 88.44 213 ARG A O 1
ATOM 1687 N N . ARG A 1 214 ? 3.541 -20.172 -6.668 1 92.19 214 ARG A N 1
ATOM 1688 C CA . ARG A 1 214 ? 4.902 -19.953 -6.188 1 92.19 214 ARG A CA 1
ATOM 1689 C C . ARG A 1 214 ? 5.504 -21.234 -5.637 1 92.19 214 ARG A C 1
ATOM 1691 O O . ARG A 1 214 ? 4.789 -22.078 -5.09 1 92.19 214 ARG A O 1
ATOM 1698 N N . ILE A 1 215 ? 6.746 -21.375 -5.848 1 95.06 215 ILE A N 1
ATOM 1699 C CA . ILE A 1 215 ? 7.477 -22.562 -5.391 1 95.06 215 ILE A CA 1
ATOM 1700 C C . ILE A 1 215 ? 8.766 -22.125 -4.695 1 95.06 215 ILE A C 1
ATOM 1702 O O . ILE A 1 215 ? 9.625 -21.484 -5.309 1 95.06 215 ILE A O 1
ATOM 1706 N N . PRO A 1 216 ? 8.938 -22.469 -3.422 1 95.31 216 PRO A N 1
ATOM 1707 C CA . PRO A 1 216 ? 10.219 -22.219 -2.771 1 95.31 216 PRO A CA 1
ATOM 1708 C C . PRO A 1 216 ? 11.375 -22.984 -3.406 1 95.31 216 PRO A C 1
ATOM 1710 O O . PRO A 1 216 ? 11.203 -24.141 -3.797 1 95.31 216 PRO A O 1
ATOM 1713 N N . VAL A 1 217 ? 12.453 -22.312 -3.584 1 96.69 217 VAL A N 1
ATOM 1714 C CA . VAL A 1 217 ? 13.688 -22.938 -4.051 1 96.69 217 VAL A CA 1
ATOM 1715 C C . VAL A 1 217 ? 14.578 -23.266 -2.855 1 96.69 217 VAL A C 1
ATOM 1717 O O . VAL A 1 217 ? 14.875 -22.406 -2.033 1 96.69 217 VAL A O 1
ATOM 1720 N N . VAL A 1 218 ? 14.984 -24.516 -2.748 1 94.56 218 VAL A N 1
ATOM 1721 C CA . VAL A 1 218 ? 15.734 -24.938 -1.569 1 94.56 218 VAL A CA 1
ATOM 1722 C C . VAL A 1 218 ? 17.047 -25.578 -1.996 1 94.56 218 VAL A C 1
ATOM 1724 O O . VAL A 1 218 ? 17.188 -26.047 -3.131 1 94.56 218 VAL A O 1
ATOM 1727 N N . GLY A 1 219 ? 18.062 -25.453 -1.254 1 92.81 219 GLY A N 1
ATOM 1728 C CA . GLY A 1 219 ? 19.312 -26.188 -1.275 1 92.81 219 GLY A CA 1
ATOM 1729 C C . GLY A 1 219 ? 19.641 -26.844 0.055 1 92.81 219 GLY A C 1
ATOM 1730 O O . GLY A 1 219 ? 19.891 -26.141 1.044 1 92.81 219 GLY A O 1
ATOM 1731 N N . GLU A 1 220 ? 19.719 -28.188 0.114 1 85.56 220 GLU A N 1
ATOM 1732 C CA . GLU A 1 220 ? 19.969 -28.922 1.357 1 85.56 220 GLU A CA 1
ATOM 1733 C C . GLU A 1 220 ? 18.969 -28.5 2.443 1 85.56 220 GLU A C 1
ATOM 1735 O O . GLU A 1 220 ? 19.375 -28.172 3.564 1 85.56 220 GLU A O 1
ATOM 1740 N N . ASN A 1 221 ? 17.719 -28.281 2.139 1 81.38 221 ASN A N 1
ATOM 1741 C CA . ASN A 1 221 ? 16.562 -28 2.994 1 81.38 221 ASN A CA 1
ATOM 1742 C C . ASN A 1 221 ? 16.594 -26.562 3.521 1 81.38 221 ASN A C 1
ATOM 1744 O O . ASN A 1 221 ? 15.82 -26.219 4.414 1 81.38 221 ASN A O 1
ATOM 1748 N N . VAL A 1 222 ? 17.562 -25.859 3.037 1 90.06 222 VAL A N 1
ATOM 1749 C CA . VAL A 1 222 ? 17.609 -24.438 3.367 1 90.06 222 VAL A CA 1
ATOM 1750 C C . VAL A 1 222 ? 16.969 -23.625 2.238 1 90.06 222 VAL A C 1
ATOM 1752 O O . VAL A 1 222 ? 17.234 -23.875 1.061 1 90.06 222 VAL A O 1
ATOM 1755 N N . VAL A 1 223 ? 16.141 -22.703 2.654 1 92.12 223 VAL A N 1
ATOM 1756 C CA . VAL A 1 223 ? 15.453 -21.891 1.655 1 92.12 223 VAL A CA 1
ATOM 1757 C C . VAL A 1 223 ? 16.438 -20.891 1.035 1 92.12 223 VAL A C 1
ATOM 1759 O O . VAL A 1 223 ? 17.109 -20.156 1.751 1 92.12 223 VAL A O 1
ATOM 1762 N N . LEU A 1 224 ? 16.5 -20.844 -0.253 1 92.69 224 LEU A N 1
ATOM 1763 C CA . LEU A 1 224 ? 17.406 -19.953 -0.963 1 92.69 224 LEU A CA 1
ATOM 1764 C C . LEU A 1 224 ? 16.656 -18.844 -1.69 1 92.69 224 LEU A C 1
ATOM 1766 O O . LEU A 1 224 ? 17.219 -17.812 -2.025 1 92.69 224 LEU A O 1
ATOM 1770 N N . GLY A 1 225 ? 15.398 -19.125 -1.989 1 93.88 225 GLY A N 1
ATOM 1771 C CA . GLY A 1 225 ? 14.57 -18.188 -2.734 1 93.88 225 GLY A CA 1
ATOM 1772 C C . GLY A 1 225 ? 13.172 -18.703 -3.008 1 93.88 225 GLY A C 1
ATOM 1773 O O . GLY A 1 225 ? 12.734 -19.672 -2.387 1 93.88 225 GLY A O 1
ATOM 1774 N N . ILE A 1 226 ? 12.477 -18 -3.797 1 95 226 ILE A N 1
ATOM 1775 C CA . ILE A 1 226 ? 11.141 -18.375 -4.238 1 95 226 ILE A CA 1
ATOM 1776 C C . ILE A 1 226 ? 10.969 -18.047 -5.719 1 95 226 ILE A C 1
ATOM 1778 O O . ILE A 1 226 ? 11.414 -16.984 -6.176 1 95 226 ILE A O 1
ATOM 1782 N N . ILE A 1 227 ? 10.516 -18.938 -6.477 1 96.56 227 ILE A N 1
ATOM 1783 C CA . ILE A 1 227 ? 10.172 -18.656 -7.863 1 96.56 227 ILE A CA 1
ATOM 1784 C C . ILE A 1 227 ? 8.648 -18.594 -8.016 1 96.56 227 ILE A C 1
ATOM 1786 O O . ILE A 1 227 ? 7.938 -19.469 -7.508 1 96.56 227 ILE A O 1
ATOM 1790 N N . THR A 1 228 ? 8.148 -17.547 -8.625 1 94.38 228 THR A N 1
ATOM 1791 C CA . THR A 1 228 ? 6.711 -17.359 -8.797 1 94.38 228 THR A CA 1
ATOM 1792 C C . THR A 1 228 ? 6.332 -17.422 -10.273 1 94.38 228 THR A C 1
ATOM 1794 O O . THR A 1 228 ? 7.195 -17.281 -11.148 1 94.38 228 THR A O 1
ATOM 1797 N N . ALA A 1 229 ? 5.062 -17.672 -10.5 1 94.81 229 ALA A N 1
ATOM 1798 C CA . ALA A 1 229 ? 4.547 -17.578 -11.867 1 94.81 229 ALA A CA 1
ATOM 1799 C C . ALA A 1 229 ? 4.898 -16.234 -12.5 1 94.81 229 ALA A C 1
ATOM 1801 O O . ALA A 1 229 ? 5.281 -16.188 -13.672 1 94.81 229 ALA A O 1
ATOM 1802 N N . MET A 1 230 ? 4.867 -15.219 -11.742 1 94.25 230 MET A N 1
ATOM 1803 C CA . MET A 1 230 ? 5.133 -13.883 -12.266 1 94.25 230 MET A CA 1
ATOM 1804 C C . MET A 1 230 ? 6.602 -13.727 -12.641 1 94.25 230 MET A C 1
ATOM 1806 O O . MET A 1 230 ? 6.934 -13.016 -13.594 1 94.25 230 MET A O 1
ATOM 1810 N N . ASP A 1 231 ? 7.457 -14.367 -11.953 1 95.75 231 ASP A N 1
ATOM 1811 C CA . ASP A 1 231 ? 8.867 -14.344 -12.328 1 95.75 231 ASP A CA 1
ATOM 1812 C C . ASP A 1 231 ? 9.062 -14.914 -13.734 1 95.75 231 ASP A C 1
ATOM 1814 O O . ASP A 1 231 ? 9.852 -14.383 -14.516 1 95.75 231 ASP A O 1
ATOM 1818 N N . ILE A 1 232 ? 8.367 -15.961 -13.984 1 96.88 232 ILE A N 1
ATOM 1819 C CA . ILE A 1 232 ? 8.461 -16.609 -15.289 1 96.88 232 ILE A CA 1
ATOM 1820 C C . ILE A 1 232 ? 7.84 -15.711 -16.359 1 96.88 232 ILE A C 1
ATOM 1822 O O . ILE A 1 232 ? 8.391 -15.57 -17.453 1 96.88 232 ILE A O 1
ATOM 1826 N N . ILE A 1 233 ? 6.727 -15.094 -16.016 1 97.12 233 ILE A N 1
ATOM 1827 C CA . ILE A 1 233 ? 6.098 -14.141 -16.922 1 97.12 233 ILE A CA 1
ATOM 1828 C C . ILE A 1 233 ? 7.082 -13.023 -17.25 1 97.12 233 ILE A C 1
ATOM 1830 O O . ILE A 1 233 ? 7.246 -12.648 -18.422 1 97.12 233 ILE A O 1
ATOM 1834 N N . LYS A 1 234 ? 7.727 -12.508 -16.266 1 97.12 234 LYS A N 1
ATOM 1835 C CA . LYS A 1 234 ? 8.703 -11.438 -16.469 1 97.12 234 LYS A CA 1
ATOM 1836 C C . LYS A 1 234 ? 9.867 -11.914 -17.328 1 97.12 234 LYS A C 1
ATOM 1838 O O . LYS A 1 234 ? 10.359 -11.172 -18.188 1 97.12 234 LYS A O 1
ATOM 1843 N N . TYR A 1 235 ? 10.297 -13.125 -17.109 1 97.25 235 TYR A N 1
ATOM 1844 C CA . TYR A 1 235 ? 11.375 -13.727 -17.891 1 97.25 235 TYR A CA 1
ATOM 1845 C C . TYR A 1 235 ? 11.062 -13.68 -19.391 1 97.25 235 TYR A C 1
ATOM 1847 O O . TYR A 1 235 ? 11.93 -13.344 -20.203 1 97.25 235 TYR A O 1
ATOM 1855 N N . PHE A 1 236 ? 9.828 -13.977 -19.766 1 95.88 236 PHE A N 1
ATOM 1856 C CA . PHE A 1 236 ? 9.414 -13.945 -21.156 1 95.88 236 PHE A CA 1
ATOM 1857 C C . PHE A 1 236 ? 9.031 -12.531 -21.594 1 95.88 236 PHE A C 1
ATOM 1859 O O . PHE A 1 236 ? 9.383 -12.094 -22.688 1 95.88 236 PHE A O 1
ATOM 1866 N N . GLY A 1 237 ? 8.359 -11.812 -20.719 1 95.44 237 GLY A N 1
ATOM 1867 C CA . GLY A 1 237 ? 7.805 -10.516 -21.047 1 95.44 237 GLY A CA 1
ATOM 1868 C C . GLY A 1 237 ? 8.859 -9.438 -21.203 1 95.44 237 GLY A C 1
ATOM 1869 O O . GLY A 1 237 ? 8.648 -8.445 -21.906 1 95.44 237 GLY A O 1
ATOM 1870 N N . THR A 1 238 ? 9.93 -9.539 -20.547 1 95.06 238 THR A N 1
ATOM 1871 C CA . THR A 1 238 ? 11.023 -8.578 -20.688 1 95.06 238 THR A CA 1
ATOM 1872 C C . THR A 1 238 ? 12.016 -9.039 -21.75 1 95.06 238 THR A C 1
ATOM 1874 O O . THR A 1 238 ? 13.086 -8.445 -21.891 1 95.06 238 THR A O 1
ATOM 1877 N N . HIS A 1 239 ? 11.781 -10.102 -22.359 1 93.25 239 HIS A N 1
ATOM 1878 C CA . HIS A 1 239 ? 12.5 -10.633 -23.516 1 93.25 239 HIS A CA 1
ATOM 1879 C C . HIS A 1 239 ? 13.82 -11.273 -23.094 1 93.25 239 HIS A C 1
ATOM 1881 O O . HIS A 1 239 ? 14.703 -11.477 -23.938 1 93.25 239 HIS A O 1
ATOM 1887 N N . GLU A 1 240 ? 14.008 -11.531 -21.859 1 94.88 240 GLU A N 1
ATOM 1888 C CA . GLU A 1 240 ? 15.195 -12.234 -21.391 1 94.88 240 GLU A CA 1
ATOM 1889 C C . GLU A 1 240 ? 15.242 -13.656 -21.938 1 94.88 240 GLU A C 1
ATOM 1891 O O . GLU A 1 240 ? 16.328 -14.18 -22.234 1 94.88 240 GLU A O 1
ATOM 1896 N N . ALA A 1 241 ? 14.117 -14.234 -22.078 1 94.75 241 ALA A N 1
ATOM 1897 C CA . ALA A 1 241 ? 14.023 -15.594 -22.609 1 94.75 241 ALA A CA 1
ATOM 1898 C C . ALA A 1 241 ? 14.609 -15.688 -24.016 1 94.75 241 ALA A C 1
ATOM 1900 O O . ALA A 1 241 ? 15.188 -16.703 -24.391 1 94.75 241 ALA A O 1
ATOM 1901 N N . PHE A 1 242 ? 14.5 -14.625 -24.75 1 92.81 242 PHE A N 1
ATOM 1902 C CA . PHE A 1 242 ? 14.992 -14.625 -26.125 1 92.81 242 PHE A CA 1
ATOM 1903 C C . PHE A 1 242 ? 16.516 -14.703 -26.156 1 92.81 242 PHE A C 1
ATOM 1905 O O . PHE A 1 242 ? 17.094 -15.258 -27.094 1 92.81 242 PHE A O 1
ATOM 1912 N N . LYS A 1 243 ? 17.078 -14.141 -25.141 1 93.5 243 LYS A N 1
ATOM 1913 C CA . LYS A 1 243 ? 18.531 -14.195 -25.047 1 93.5 243 LYS A CA 1
ATOM 1914 C C . LYS A 1 243 ? 19.016 -15.617 -24.797 1 93.5 243 LYS A C 1
ATOM 1916 O O . LYS A 1 243 ? 20.156 -15.961 -25.094 1 93.5 243 LYS A O 1
ATOM 1921 N N . ASN A 1 244 ? 18.156 -16.406 -24.25 1 93.12 244 ASN A N 1
ATOM 1922 C CA . ASN A 1 244 ? 18.516 -17.766 -23.906 1 93.12 244 ASN A CA 1
ATOM 1923 C C . ASN A 1 244 ? 18.016 -18.766 -24.938 1 93.12 244 ASN A C 1
ATOM 1925 O O . ASN A 1 244 ? 17.922 -19.969 -24.656 1 93.12 244 ASN A O 1
ATOM 1929 N N . THR A 1 245 ? 17.578 -18.25 -26.047 1 92.06 245 THR A N 1
ATOM 1930 C CA . THR A 1 245 ? 17.141 -19.078 -27.172 1 92.06 245 THR A CA 1
ATOM 1931 C C . THR A 1 245 ? 18.031 -18.844 -28.391 1 92.06 245 THR A C 1
ATOM 1933 O O . THR A 1 245 ? 17.719 -18 -29.234 1 92.06 245 THR A O 1
ATOM 1936 N N . VAL A 1 246 ? 18.984 -19.656 -28.609 1 89.19 246 VAL A N 1
ATOM 1937 C CA . VAL A 1 246 ? 19.969 -19.453 -29.656 1 89.19 246 VAL A CA 1
ATOM 1938 C C . VAL A 1 246 ? 19.375 -19.844 -31.016 1 89.19 246 VAL A C 1
ATOM 1940 O O . VAL A 1 246 ? 19.531 -19.094 -31.984 1 89.19 246 VAL A O 1
ATOM 1943 N N . SER A 1 247 ? 18.672 -20.953 -31.109 1 92.75 247 SER A N 1
ATOM 1944 C CA . SER A 1 247 ? 18.172 -21.469 -32.375 1 92.75 247 SER A CA 1
ATOM 1945 C C . SER A 1 247 ? 16.719 -21.094 -32.594 1 92.75 247 SER A C 1
ATOM 1947 O O . SER A 1 247 ? 16.109 -21.5 -33.594 1 92.75 247 SER A O 1
ATOM 1949 N N . GLY A 1 248 ? 16.125 -20.453 -31.641 1 93.5 248 GLY A N 1
ATOM 1950 C CA . GLY A 1 248 ? 14.711 -20.125 -31.75 1 93.5 248 GLY A CA 1
ATOM 1951 C C . GLY A 1 248 ? 13.82 -21.156 -31.094 1 93.5 248 GLY A C 1
ATOM 1952 O O . GLY A 1 248 ? 12.602 -20.984 -31.031 1 93.5 248 GLY A O 1
ATOM 1953 N N . ASP A 1 249 ? 14.445 -22.188 -30.625 1 96.19 249 ASP A N 1
ATOM 1954 C CA . ASP A 1 249 ? 13.719 -23.25 -29.938 1 96.19 249 ASP A CA 1
ATOM 1955 C C . ASP A 1 249 ? 13.406 -22.859 -28.5 1 96.19 249 ASP A C 1
ATOM 1957 O O . ASP A 1 249 ? 14.32 -22.703 -27.672 1 96.19 249 ASP A O 1
ATOM 1961 N N . ILE A 1 250 ? 12.117 -22.781 -28.172 1 96.5 250 ILE A N 1
ATOM 1962 C CA . ILE A 1 250 ? 11.664 -22.266 -26.875 1 96.5 250 ILE A CA 1
ATOM 1963 C C . ILE A 1 250 ? 12.164 -23.172 -25.75 1 96.5 250 ILE A C 1
ATOM 1965 O O . ILE A 1 250 ? 12.328 -22.734 -24.625 1 96.5 250 ILE A O 1
ATOM 1969 N N . ARG A 1 251 ? 12.43 -24.5 -26 1 96.44 251 ARG A N 1
ATOM 1970 C CA . ARG A 1 251 ? 12.875 -25.453 -24.984 1 96.44 251 ARG A CA 1
ATOM 1971 C C . ARG A 1 251 ? 14.227 -25.062 -24.422 1 96.44 251 ARG A C 1
ATOM 1973 O O . ARG A 1 251 ? 14.562 -25.422 -23.281 1 96.44 251 ARG A O 1
ATOM 1980 N N . GLU A 1 252 ? 15.008 -24.312 -25.172 1 96.94 252 GLU A N 1
ATOM 1981 C CA . GLU A 1 252 ? 16.297 -23.812 -24.703 1 96.94 252 GLU A CA 1
ATOM 1982 C C . GLU A 1 252 ? 16.109 -22.812 -23.562 1 96.94 252 GLU A C 1
ATOM 1984 O O . GLU A 1 252 ? 16.844 -22.844 -22.578 1 96.94 252 GLU A O 1
ATOM 1989 N N . ALA A 1 253 ? 15.117 -21.953 -23.703 1 96.19 253 ALA A N 1
ATOM 1990 C CA . ALA A 1 253 ? 14.828 -20.938 -22.688 1 96.19 253 ALA A CA 1
ATOM 1991 C C . ALA A 1 253 ? 14.344 -21.578 -21.391 1 96.19 253 ALA A C 1
ATOM 1993 O O . ALA A 1 253 ? 14.422 -20.969 -20.328 1 96.19 253 ALA A O 1
ATOM 1994 N N . LEU A 1 254 ? 13.875 -22.781 -21.438 1 97.62 254 LEU A N 1
ATOM 1995 C CA . LEU A 1 254 ? 13.266 -23.422 -20.297 1 97.62 254 LEU A CA 1
ATOM 1996 C C . LEU A 1 254 ? 14.305 -24.219 -19.5 1 97.62 254 LEU A C 1
ATOM 1998 O O . LEU A 1 254 ? 14.016 -24.719 -18.422 1 97.62 254 LEU A O 1
ATOM 2002 N N . LYS A 1 255 ? 15.484 -24.312 -19.969 1 96.81 255 LYS A N 1
ATOM 2003 C CA . LYS A 1 255 ? 16.531 -25.141 -19.375 1 96.81 255 LYS A CA 1
ATOM 2004 C C . LYS A 1 255 ? 17.328 -24.344 -18.344 1 96.81 255 LYS A C 1
ATOM 2006 O O . LYS A 1 255 ? 18.094 -24.922 -17.562 1 96.81 255 LYS A O 1
ATOM 2011 N N . ILE A 1 256 ? 17.172 -23.062 -18.328 1 97.12 256 ILE A N 1
ATOM 2012 C CA . ILE A 1 256 ? 17.953 -22.266 -17.391 1 97.12 256 ILE A CA 1
ATOM 2013 C C . ILE A 1 256 ? 17.547 -22.625 -15.961 1 97.12 256 ILE A C 1
ATOM 2015 O O . ILE A 1 256 ? 16.406 -23.016 -15.703 1 97.12 256 ILE A O 1
ATOM 2019 N N . PRO A 1 257 ? 18.5 -22.5 -15.07 1 98.06 257 PRO A N 1
ATOM 2020 C CA . PRO A 1 257 ? 18.188 -22.859 -13.688 1 98.06 257 PRO A CA 1
ATOM 2021 C C . PRO A 1 257 ? 17.234 -21.859 -13.023 1 98.06 257 PRO A C 1
ATOM 2023 O O . PRO A 1 257 ? 17.266 -20.672 -13.336 1 98.06 257 PRO A O 1
ATOM 2026 N N . VAL A 1 258 ? 16.422 -22.297 -12.078 1 98.25 258 VAL A N 1
ATOM 2027 C CA . VAL A 1 258 ? 15.461 -21.469 -11.359 1 98.25 258 VAL A CA 1
ATOM 2028 C C . VAL A 1 258 ? 16.203 -20.344 -10.633 1 98.25 258 VAL A C 1
ATOM 2030 O O . VAL A 1 258 ? 15.641 -19.266 -10.422 1 98.25 258 VAL A O 1
ATOM 2033 N N . ASP A 1 259 ? 17.484 -20.531 -10.305 1 97.25 259 ASP A N 1
ATOM 2034 C CA . ASP A 1 259 ? 18.312 -19.578 -9.562 1 97.25 259 ASP A CA 1
ATOM 2035 C C . ASP A 1 259 ? 18.453 -18.266 -10.344 1 97.25 259 ASP A C 1
ATOM 2037 O O . ASP A 1 259 ? 18.641 -17.203 -9.75 1 97.25 259 ASP A O 1
ATOM 2041 N N . ASP A 1 260 ? 18.297 -18.375 -11.609 1 96.94 260 ASP A N 1
ATOM 2042 C CA . ASP A 1 260 ? 18.547 -17.219 -12.461 1 96.94 260 ASP A CA 1
ATOM 2043 C C . ASP A 1 260 ? 17.406 -16.203 -12.383 1 96.94 260 ASP A C 1
ATOM 2045 O O . ASP A 1 260 ? 17.594 -15.023 -12.672 1 96.94 260 ASP A O 1
ATOM 2049 N N . ILE A 1 261 ? 16.219 -16.688 -11.984 1 96.25 261 ILE A N 1
ATOM 2050 C CA . ILE A 1 261 ? 15.109 -15.75 -12.078 1 96.25 261 ILE A CA 1
ATOM 2051 C C . ILE A 1 261 ? 14.336 -15.734 -10.758 1 96.25 261 ILE A C 1
ATOM 2053 O O . ILE A 1 261 ? 13.383 -14.969 -10.602 1 96.25 261 ILE A O 1
ATOM 2057 N N . MET A 1 262 ? 14.727 -16.562 -9.812 1 95.75 262 MET A N 1
ATOM 2058 C CA . MET A 1 262 ? 14.031 -16.594 -8.531 1 95.75 262 MET A CA 1
ATOM 2059 C C . MET A 1 262 ? 14.25 -15.289 -7.762 1 95.75 262 MET A C 1
ATOM 2061 O O . MET A 1 262 ? 15.195 -14.555 -8.031 1 95.75 262 MET A O 1
ATOM 2065 N N . VAL A 1 263 ? 13.328 -15.039 -6.855 1 93.06 263 VAL A N 1
ATOM 2066 C CA . VAL A 1 263 ? 13.469 -13.883 -5.973 1 93.06 263 VAL A CA 1
ATOM 2067 C C . VAL A 1 263 ? 14.117 -14.32 -4.66 1 93.06 263 VAL A C 1
ATOM 2069 O O . VAL A 1 263 ? 13.82 -15.398 -4.141 1 93.06 263 VAL A O 1
ATOM 2072 N N . ARG A 1 264 ? 14.922 -13.484 -4.156 1 90.62 264 ARG A N 1
ATOM 2073 C CA . ARG A 1 264 ? 15.672 -13.836 -2.951 1 90.62 264 ARG A CA 1
ATOM 2074 C C . ARG A 1 264 ? 15.188 -13.023 -1.754 1 90.62 264 ARG A C 1
ATOM 2076 O O . ARG A 1 264 ? 15.5 -13.352 -0.608 1 90.62 264 ARG A O 1
ATOM 2083 N N . GLU A 1 265 ? 14.477 -11.969 -1.985 1 85.5 265 GLU A N 1
ATOM 2084 C CA . GLU A 1 265 ? 13.859 -11.227 -0.89 1 85.5 265 GLU A CA 1
ATOM 2085 C C . GLU A 1 265 ? 12.602 -11.938 -0.38 1 85.5 265 GLU A C 1
ATOM 2087 O O . GLU A 1 265 ? 11.531 -11.82 -0.979 1 85.5 265 GLU A O 1
ATOM 2092 N N . LEU A 1 266 ? 12.812 -12.609 0.738 1 86.62 266 LEU A N 1
ATOM 2093 C CA . LEU A 1 266 ? 11.773 -13.508 1.233 1 86.62 266 LEU A CA 1
ATOM 2094 C C . LEU A 1 266 ? 11.039 -12.891 2.422 1 86.62 266 LEU A C 1
ATOM 2096 O O . LEU A 1 266 ? 11.625 -12.117 3.184 1 86.62 266 LEU A O 1
ATOM 2100 N N . VAL A 1 267 ? 9.773 -13.133 2.484 1 91.75 267 VAL A N 1
ATOM 2101 C CA . VAL A 1 267 ? 9.031 -12.914 3.723 1 91.75 267 VAL A CA 1
ATOM 2102 C C . VAL A 1 267 ? 9.008 -14.203 4.543 1 91.75 267 VAL A C 1
ATOM 2104 O O . VAL A 1 267 ? 8.469 -15.219 4.098 1 91.75 267 VAL A O 1
ATOM 2107 N N . ILE A 1 268 ? 9.688 -14.117 5.688 1 92.69 268 ILE A N 1
ATOM 2108 C CA . ILE A 1 268 ? 9.812 -15.289 6.539 1 92.69 268 ILE A CA 1
ATOM 2109 C C . ILE A 1 268 ? 9.078 -15.055 7.855 1 92.69 268 ILE A C 1
ATOM 2111 O O . ILE A 1 268 ? 9.062 -13.938 8.375 1 92.69 268 ILE A O 1
ATOM 2115 N N . ILE A 1 269 ? 8.477 -16.109 8.352 1 92.81 269 ILE A N 1
ATOM 2116 C CA . ILE A 1 269 ? 7.766 -16.062 9.617 1 92.81 269 ILE A CA 1
ATOM 2117 C C . ILE A 1 269 ? 7.996 -17.359 10.391 1 92.81 269 ILE A C 1
ATOM 2119 O O . ILE A 1 269 ? 8.453 -18.359 9.828 1 92.81 269 ILE A O 1
ATOM 2123 N N . LYS A 1 270 ? 7.789 -17.344 11.695 1 93.75 270 LYS A N 1
ATOM 2124 C CA . LYS A 1 270 ? 7.938 -18.516 12.555 1 93.75 270 LYS A CA 1
ATOM 2125 C C . LYS A 1 270 ? 6.59 -19.188 12.812 1 93.75 270 LYS A C 1
ATOM 2127 O O . LYS A 1 270 ? 5.543 -18.547 12.719 1 93.75 270 LYS A O 1
ATOM 2132 N N . PRO A 1 271 ? 6.648 -20.484 13.125 1 93.56 271 PRO A N 1
ATOM 2133 C CA . PRO A 1 271 ? 5.398 -21.219 13.336 1 93.56 271 PRO A CA 1
ATOM 2134 C C . PRO A 1 271 ? 4.574 -20.656 14.492 1 93.56 271 PRO A C 1
ATOM 2136 O O . PRO A 1 271 ? 3.344 -20.672 14.453 1 93.56 271 PRO A O 1
ATOM 2139 N N . ASP A 1 272 ? 5.23 -20.016 15.445 1 91.75 272 ASP A N 1
ATOM 2140 C CA . ASP A 1 272 ? 4.539 -19.547 16.641 1 91.75 272 ASP A CA 1
ATOM 2141 C C . ASP A 1 272 ? 4.098 -18.094 16.5 1 91.75 272 ASP A C 1
ATOM 2143 O O . ASP A 1 272 ? 3.389 -17.562 17.359 1 91.75 272 ASP A O 1
ATOM 2147 N N . ASP A 1 273 ? 4.492 -17.5 15.375 1 88.75 273 ASP A N 1
ATOM 2148 C CA . ASP A 1 273 ? 4.059 -16.125 15.141 1 88.75 273 ASP A CA 1
ATOM 2149 C C . ASP A 1 273 ? 2.553 -16.062 14.898 1 88.75 273 ASP A C 1
ATOM 2151 O O . ASP A 1 273 ? 1.929 -17.062 14.547 1 88.75 273 ASP A O 1
ATOM 2155 N N . ASP A 1 274 ? 1.967 -14.891 15.203 1 86.62 274 ASP A N 1
ATOM 2156 C CA . ASP A 1 274 ? 0.573 -14.641 14.852 1 86.62 274 ASP A CA 1
ATOM 2157 C C . ASP A 1 274 ? 0.412 -14.477 13.344 1 86.62 274 ASP A C 1
ATOM 2159 O O . ASP A 1 274 ? 1.239 -13.836 12.688 1 86.62 274 ASP A O 1
ATOM 2163 N N . LEU A 1 275 ? -0.677 -14.969 12.828 1 88.81 275 LEU A N 1
ATOM 2164 C CA . LEU A 1 275 ? -0.975 -14.859 11.398 1 88.81 275 LEU A CA 1
ATOM 2165 C C . LEU A 1 275 ? -1.1 -13.398 10.984 1 88.81 275 LEU A C 1
ATOM 2167 O O . LEU A 1 275 ? -0.818 -13.055 9.828 1 88.81 275 LEU A O 1
ATOM 2171 N N . GLY A 1 276 ? -1.532 -12.539 11.883 1 87.19 276 GLY A N 1
ATOM 2172 C CA . GLY A 1 276 ? -1.573 -11.117 11.602 1 87.19 276 GLY A CA 1
ATOM 2173 C C . GLY A 1 276 ? -0.217 -10.539 11.234 1 87.19 276 GLY A C 1
ATOM 2174 O O . GLY A 1 276 ? -0.12 -9.656 10.383 1 87.19 276 GLY A O 1
ATOM 2175 N N . LEU A 1 277 ? 0.806 -11.039 11.891 1 87.69 277 LEU A N 1
ATOM 2176 C CA . LEU A 1 277 ? 2.16 -10.609 11.562 1 87.69 277 LEU A CA 1
ATOM 2177 C C . LEU A 1 277 ? 2.527 -11.008 10.141 1 87.69 277 LEU A C 1
ATOM 2179 O O . LEU A 1 277 ? 3.125 -10.219 9.406 1 87.69 277 LEU A O 1
ATOM 2183 N N . ALA A 1 278 ? 2.164 -12.18 9.805 1 89.75 278 ALA A N 1
ATOM 2184 C CA . ALA A 1 278 ? 2.412 -12.641 8.438 1 89.75 278 ALA A CA 1
ATOM 2185 C C . ALA A 1 278 ? 1.709 -11.734 7.426 1 89.75 278 ALA A C 1
ATOM 2187 O O . ALA A 1 278 ? 2.309 -11.328 6.43 1 89.75 278 ALA A O 1
ATOM 2188 N N . ALA A 1 279 ? 0.489 -11.445 7.711 1 89.88 279 ALA A N 1
ATOM 2189 C CA . ALA A 1 279 ? -0.294 -10.586 6.828 1 89.88 279 ALA A CA 1
ATOM 2190 C C . ALA A 1 279 ? 0.364 -9.219 6.672 1 89.88 279 ALA A C 1
ATOM 2192 O O . ALA A 1 279 ? 0.457 -8.688 5.562 1 89.88 279 ALA A O 1
ATOM 2193 N N . HIS A 1 280 ? 0.822 -8.711 7.746 1 88.62 280 HIS A N 1
ATOM 2194 C CA . HIS A 1 280 ? 1.478 -7.406 7.73 1 88.62 280 HIS A CA 1
ATOM 2195 C C . HIS A 1 280 ? 2.752 -7.441 6.895 1 88.62 280 HIS A C 1
ATOM 2197 O O . HIS A 1 280 ? 2.965 -6.578 6.043 1 88.62 280 HIS A O 1
ATOM 2203 N N . LYS A 1 281 ? 3.568 -8.406 7.133 1 89.44 281 LYS A N 1
ATOM 2204 C CA . LYS A 1 281 ? 4.828 -8.531 6.406 1 89.44 281 LYS A CA 1
ATOM 2205 C C . LYS A 1 281 ? 4.582 -8.695 4.906 1 89.44 281 LYS A C 1
ATOM 2207 O O . LYS A 1 281 ? 5.281 -8.094 4.09 1 89.44 281 LYS A O 1
ATOM 2212 N N . MET A 1 282 ? 3.607 -9.477 4.594 1 90.88 282 MET A N 1
ATOM 2213 C CA . MET A 1 282 ? 3.26 -9.711 3.193 1 90.88 282 MET A CA 1
ATOM 2214 C C . MET A 1 282 ? 2.799 -8.414 2.529 1 90.88 282 MET A C 1
ATOM 2216 O O . MET A 1 282 ? 3.211 -8.109 1.409 1 90.88 282 MET A O 1
ATOM 2220 N N . ALA A 1 283 ? 1.938 -7.738 3.209 1 87.94 283 ALA A N 1
ATOM 2221 C CA . ALA A 1 283 ? 1.423 -6.477 2.684 1 87.94 283 ALA A CA 1
ATOM 2222 C C . ALA A 1 283 ? 2.551 -5.477 2.459 1 87.94 283 ALA A C 1
ATOM 2224 O O . ALA A 1 283 ? 2.6 -4.809 1.422 1 87.94 283 ALA A O 1
ATOM 2225 N N . GLU A 1 284 ? 3.455 -5.34 3.359 1 86 284 GLU A N 1
ATOM 2226 C CA . GLU A 1 284 ? 4.566 -4.395 3.283 1 86 284 GLU A CA 1
ATOM 2227 C C . GLU A 1 284 ? 5.469 -4.695 2.09 1 86 284 GLU A C 1
ATOM 2229 O O . GLU A 1 284 ? 5.996 -3.781 1.454 1 86 284 GLU A O 1
ATOM 2234 N N . LYS A 1 285 ? 5.652 -5.934 1.828 1 87.19 285 LYS A N 1
ATOM 2235 C CA . LYS A 1 285 ? 6.559 -6.336 0.759 1 87.19 285 LYS A CA 1
ATOM 2236 C C . LYS A 1 285 ? 5.797 -6.621 -0.532 1 87.19 285 LYS A C 1
ATOM 2238 O O . LYS A 1 285 ? 6.402 -6.961 -1.554 1 87.19 285 LYS A O 1
ATOM 2243 N N . ASN A 1 286 ? 4.492 -6.516 -0.454 1 86.88 286 ASN A N 1
ATOM 2244 C CA . ASN A 1 286 ? 3.609 -6.742 -1.592 1 86.88 286 ASN A CA 1
ATOM 2245 C C . ASN A 1 286 ? 3.781 -8.141 -2.166 1 86.88 286 ASN A C 1
ATOM 2247 O O . ASN A 1 286 ? 3.986 -8.305 -3.371 1 86.88 286 ASN A O 1
ATOM 2251 N N . VAL A 1 287 ? 3.781 -9.125 -1.245 1 88.44 287 VAL A N 1
ATOM 2252 C CA . VAL A 1 287 ? 3.857 -10.516 -1.666 1 88.44 287 VAL A CA 1
ATOM 2253 C C . VAL A 1 287 ? 2.656 -11.289 -1.124 1 88.44 287 VAL A C 1
ATOM 2255 O O . VAL A 1 287 ? 2.064 -10.898 -0.113 1 88.44 287 VAL A O 1
ATOM 2258 N N . GLY A 1 288 ? 2.354 -12.414 -1.79 1 88.62 288 GLY A N 1
ATOM 2259 C CA . GLY A 1 288 ? 1.136 -13.133 -1.452 1 88.62 288 GLY A CA 1
ATOM 2260 C C . GLY A 1 288 ? 1.383 -14.352 -0.577 1 88.62 288 GLY A C 1
ATOM 2261 O O . GLY A 1 288 ? 0.49 -15.18 -0.388 1 88.62 288 GLY A O 1
ATOM 2262 N N . SER A 1 289 ? 2.672 -14.484 -0.106 1 91.94 289 SER A N 1
ATOM 2263 C CA . SER A 1 289 ? 2.965 -15.633 0.74 1 91.94 289 SER A CA 1
ATOM 2264 C C . SER A 1 289 ? 4.133 -15.352 1.677 1 91.94 289 SER A C 1
ATOM 2266 O O . SER A 1 289 ? 4.914 -14.422 1.443 1 91.94 289 SER A O 1
ATOM 2268 N N . ALA A 1 290 ? 4.117 -16.062 2.713 1 94.25 290 ALA A N 1
ATOM 2269 C CA . ALA A 1 290 ? 5.227 -16.062 3.664 1 94.25 290 ALA A CA 1
ATOM 2270 C C . ALA A 1 290 ? 5.707 -17.484 3.938 1 94.25 290 ALA A C 1
ATOM 2272 O O . ALA A 1 290 ? 4.895 -18.406 4.059 1 94.25 290 ALA A O 1
ATOM 2273 N N . LEU A 1 291 ? 7.023 -17.641 3.98 1 94.75 291 LEU A N 1
ATOM 2274 C CA . LEU A 1 291 ? 7.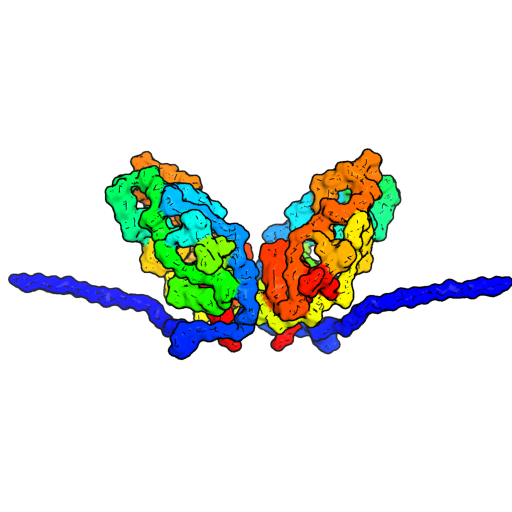609 -18.953 4.266 1 94.75 291 LEU A CA 1
ATOM 2275 C C . LEU A 1 291 ? 7.805 -19.141 5.766 1 94.75 291 LEU A C 1
ATOM 2277 O O . LEU A 1 291 ? 8.297 -18.25 6.453 1 94.75 291 LEU A O 1
ATOM 2281 N N . VAL A 1 292 ? 7.363 -20.297 6.23 1 94.88 292 VAL A N 1
ATOM 2282 C CA . VAL A 1 292 ? 7.496 -20.609 7.648 1 94.88 292 VAL A CA 1
ATOM 2283 C C . VAL A 1 292 ? 8.773 -21.422 7.875 1 94.88 292 VAL A C 1
ATOM 2285 O O . VAL A 1 292 ? 8.922 -22.516 7.336 1 94.88 292 VAL A O 1
ATOM 2288 N N . VAL A 1 293 ? 9.664 -20.891 8.641 1 93.12 293 VAL A N 1
ATOM 2289 C CA . VAL A 1 293 ? 10.945 -21.562 8.852 1 93.12 293 VAL A CA 1
ATOM 2290 C C . VAL A 1 293 ? 11.234 -21.656 10.344 1 93.12 293 VAL A C 1
ATOM 2292 O O . VAL A 1 293 ? 10.641 -20.938 11.148 1 93.12 293 VAL A O 1
ATOM 2295 N N . ASN A 1 294 ? 12.008 -22.609 10.727 1 91.44 294 ASN A N 1
ATOM 2296 C CA . ASN A 1 294 ? 12.484 -22.688 12.102 1 91.44 294 ASN A CA 1
ATOM 2297 C C . ASN A 1 294 ? 13.758 -21.859 12.289 1 91.44 294 ASN A C 1
ATOM 2299 O O . ASN A 1 294 ? 14.141 -21.094 11.414 1 91.44 294 ASN A O 1
ATOM 2303 N N . ASP A 1 295 ? 14.406 -21.953 13.414 1 88.44 295 ASP A N 1
ATOM 2304 C CA . ASP A 1 295 ? 15.562 -21.141 13.766 1 88.44 295 ASP A CA 1
ATOM 2305 C C . ASP A 1 295 ? 16.766 -21.484 12.898 1 88.44 295 ASP A C 1
ATOM 2307 O O . ASP A 1 295 ? 17.672 -20.656 12.719 1 88.44 295 ASP A O 1
ATOM 2311 N N . LYS A 1 296 ? 16.797 -22.688 12.359 1 86 296 LYS A N 1
ATOM 2312 C CA . LYS A 1 296 ? 17.891 -23.125 11.492 1 86 296 LYS A CA 1
ATOM 2313 C C . LYS A 1 296 ? 17.578 -22.812 10.031 1 86 296 LYS A C 1
ATOM 2315 O O . LYS A 1 296 ? 18.266 -23.312 9.125 1 86 296 LYS A O 1
ATOM 2320 N N . MET A 1 297 ? 16.5 -22.125 9.758 1 86.56 297 MET A N 1
ATOM 2321 C CA . MET A 1 297 ? 16.062 -21.688 8.438 1 86.56 297 MET A CA 1
ATOM 2322 C C . MET A 1 297 ? 15.602 -22.891 7.602 1 86.56 297 MET A C 1
ATOM 2324 O O . MET A 1 297 ? 15.68 -22.859 6.375 1 86.56 297 MET A O 1
ATOM 2328 N N . GLU A 1 298 ? 15.258 -23.906 8.289 1 90.94 298 GLU A N 1
ATOM 2329 C CA . GLU A 1 298 ? 14.617 -25.016 7.59 1 90.94 298 GLU A CA 1
ATOM 2330 C C . GLU A 1 298 ? 13.156 -24.703 7.285 1 90.94 298 GLU A C 1
ATOM 2332 O O . GLU A 1 298 ? 12.438 -24.172 8.133 1 90.94 298 GLU A O 1
ATOM 2337 N N . LEU A 1 299 ? 12.781 -25.031 6.059 1 93.19 299 LEU A N 1
ATOM 2338 C CA . LEU A 1 299 ? 11.422 -24.734 5.617 1 93.19 299 LEU A CA 1
ATOM 2339 C C . LEU A 1 299 ? 10.414 -25.672 6.277 1 93.19 299 LEU A C 1
ATOM 2341 O O . LEU A 1 299 ? 10.508 -26.891 6.125 1 93.19 299 LEU A O 1
ATOM 2345 N N . LEU A 1 300 ? 9.445 -25.125 7.027 1 93.5 300 LEU A N 1
ATO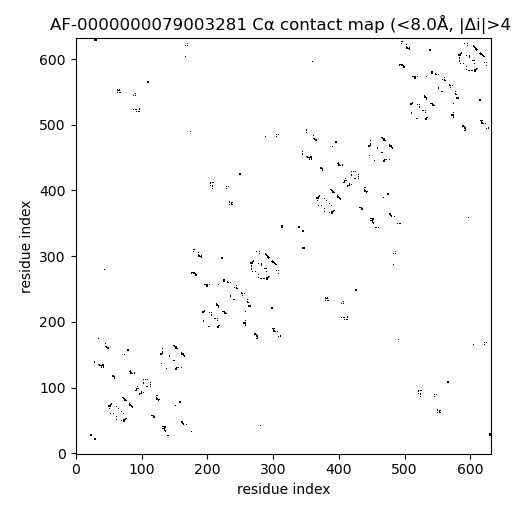M 2346 C CA . LEU A 1 300 ? 8.453 -25.906 7.746 1 93.5 300 LEU A CA 1
ATOM 2347 C C . LEU A 1 300 ? 7.102 -25.859 7.043 1 93.5 300 LEU A C 1
ATOM 2349 O O . LEU A 1 300 ? 6.293 -26.781 7.176 1 93.5 300 LEU A O 1
ATOM 2353 N N . GLY A 1 301 ? 6.855 -24.766 6.422 1 93.62 301 GLY A N 1
ATOM 2354 C CA . GLY A 1 301 ? 5.562 -24.578 5.785 1 93.62 301 GLY A CA 1
ATOM 2355 C C . GLY A 1 301 ? 5.469 -23.281 5 1 93.62 301 GLY A C 1
ATOM 2356 O O . GLY A 1 301 ? 6.48 -22.625 4.766 1 93.62 301 GLY A O 1
ATOM 2357 N N . ILE A 1 302 ? 4.289 -22.984 4.492 1 93.56 302 ILE A N 1
ATOM 2358 C CA . ILE A 1 302 ? 4.027 -21.766 3.736 1 93.56 302 ILE A CA 1
ATOM 2359 C C . ILE A 1 302 ? 2.627 -21.25 4.059 1 93.56 302 ILE A C 1
ATOM 2361 O O . ILE A 1 302 ? 1.692 -22.031 4.227 1 93.56 302 ILE A O 1
ATOM 2365 N N . VAL A 1 303 ? 2.504 -19.969 4.273 1 93.5 303 VAL A N 1
ATOM 2366 C CA . VAL A 1 303 ? 1.217 -19.297 4.441 1 93.5 303 VAL A CA 1
ATOM 2367 C C . VAL A 1 303 ? 0.938 -18.406 3.242 1 93.5 303 VAL A C 1
ATOM 2369 O O . VAL A 1 303 ? 1.833 -17.703 2.764 1 93.5 303 VAL A O 1
ATOM 2372 N N . THR A 1 304 ? -0.272 -18.453 2.713 1 90.19 304 THR A N 1
ATOM 2373 C CA . THR A 1 304 ? -0.647 -17.625 1.57 1 90.19 304 THR A CA 1
ATOM 2374 C C . THR A 1 304 ? -1.803 -16.703 1.93 1 90.19 304 THR A C 1
ATOM 2376 O O . THR A 1 304 ? -2.365 -16.797 3.021 1 90.19 304 THR A O 1
ATOM 2379 N N . GLU A 1 305 ? -2.043 -15.781 1.015 1 90.25 305 GLU A N 1
ATOM 2380 C CA . GLU A 1 305 ? -3.17 -14.867 1.184 1 90.25 305 GLU A CA 1
ATOM 2381 C C . GLU A 1 305 ? -4.48 -15.633 1.363 1 90.25 305 GLU A C 1
ATOM 2383 O O . GLU A 1 305 ? -5.371 -15.188 2.088 1 90.25 305 GLU A O 1
ATOM 2388 N N . ARG A 1 306 ? -4.547 -16.734 0.787 1 85.81 306 ARG A N 1
ATOM 2389 C CA . ARG A 1 306 ? -5.746 -17.547 0.933 1 85.81 306 ARG A CA 1
ATOM 2390 C C . ARG A 1 306 ? -5.945 -17.984 2.383 1 85.81 306 ARG A C 1
ATOM 2392 O O . ARG A 1 306 ? -7.062 -17.953 2.902 1 85.81 306 ARG A O 1
ATOM 2399 N N . ASP A 1 307 ? -4.93 -18.406 3.018 1 87.56 307 ASP A N 1
ATOM 2400 C CA . ASP A 1 307 ? -4.988 -18.812 4.418 1 87.56 307 ASP A CA 1
ATOM 2401 C C . ASP A 1 307 ? -5.473 -17.656 5.301 1 87.56 307 ASP A C 1
ATOM 2403 O O . ASP A 1 307 ? -6.273 -17.859 6.211 1 87.56 307 ASP A O 1
ATOM 2407 N N . ILE A 1 308 ? -4.922 -16.484 5 1 87.81 308 ILE A N 1
ATOM 2408 C CA . ILE A 1 308 ? -5.285 -15.297 5.77 1 87.81 308 ILE A CA 1
ATOM 2409 C C . ILE A 1 308 ? -6.762 -14.977 5.566 1 87.81 308 ILE A C 1
ATOM 2411 O O . ILE A 1 308 ? -7.484 -14.703 6.527 1 87.81 308 ILE A O 1
ATOM 2415 N N . LEU A 1 309 ? -7.145 -15 4.301 1 84.56 309 LEU A N 1
ATOM 2416 C CA . LEU A 1 309 ? -8.539 -14.711 3.98 1 84.56 309 LEU A CA 1
ATOM 2417 C C . LEU A 1 309 ? -9.477 -15.68 4.699 1 84.56 309 LEU A C 1
ATOM 2419 O O . LEU A 1 309 ? -10.5 -15.266 5.254 1 84.56 309 LEU A O 1
ATOM 2423 N N . TYR A 1 310 ? -9.055 -16.875 4.73 1 79.12 310 TYR A N 1
ATOM 2424 C CA . TYR A 1 310 ? -9.859 -17.891 5.402 1 79.12 310 TYR A CA 1
ATOM 2425 C C . TYR A 1 310 ? -9.93 -17.625 6.902 1 79.12 310 TYR A C 1
ATOM 2427 O O . TYR A 1 310 ? -11 -17.734 7.508 1 79.12 310 TYR A O 1
ATOM 2435 N N . ALA A 1 311 ? -8.867 -17.297 7.48 1 79.06 311 ALA A N 1
ATOM 2436 C CA . ALA A 1 311 ? -8.82 -17.016 8.914 1 79.06 311 ALA A CA 1
ATOM 2437 C C . ALA A 1 311 ? -9.695 -15.812 9.258 1 79.06 311 ALA A C 1
ATOM 2439 O O . ALA A 1 311 ? -10.352 -15.797 10.305 1 79.06 311 ALA A O 1
ATOM 2440 N N . LEU A 1 312 ? -9.664 -14.805 8.391 1 75.94 312 LEU A N 1
ATOM 2441 C CA . LEU A 1 312 ? -10.445 -13.586 8.602 1 75.94 312 LEU A CA 1
ATOM 2442 C C . LEU A 1 312 ? -11.938 -13.859 8.461 1 75.94 312 LEU A C 1
ATOM 2444 O O . LEU A 1 312 ? -12.758 -13.195 9.094 1 75.94 312 LEU A O 1
ATOM 2448 N N . SER A 1 313 ? -12.258 -14.781 7.535 1 69.69 313 SER A N 1
ATOM 2449 C CA . SER A 1 313 ? -13.656 -15.016 7.188 1 69.69 313 SER A CA 1
ATOM 2450 C C . SER A 1 313 ? -14.344 -15.906 8.227 1 69.69 313 SER A C 1
ATOM 2452 O O . SER A 1 313 ? -15.57 -15.945 8.297 1 69.69 313 SER A O 1
ATOM 2454 N N . ILE A 1 314 ? -13.516 -16.641 8.961 1 61.09 314 ILE A N 1
ATOM 2455 C CA . ILE A 1 314 ? -14.094 -17.562 9.93 1 61.09 314 ILE A CA 1
ATOM 2456 C C . ILE A 1 314 ? -14.43 -16.812 11.219 1 61.09 314 ILE A C 1
ATOM 2458 O O . ILE A 1 314 ? -13.625 -16.016 11.711 1 61.09 314 ILE A O 1
ATOM 2462 N N . LYS A 1 315 ? -15.719 -16.531 11.469 1 54.88 315 LYS A N 1
ATOM 2463 C CA . LYS A 1 315 ? -16.281 -15.867 12.648 1 54.88 315 LYS A CA 1
ATOM 2464 C C . LYS A 1 315 ? -15.602 -16.359 13.922 1 54.88 315 LYS A C 1
ATOM 2466 O O . LYS A 1 315 ? -15.461 -17.562 14.133 1 54.88 315 LYS A O 1
ATOM 2471 N N . LYS A 1 316 ? -14.797 -15.523 14.664 1 44.53 316 LYS A N 1
ATOM 2472 C CA . LYS A 1 316 ? -14.711 -15.945 16.062 1 44.53 316 LYS A CA 1
ATOM 2473 C C . LYS A 1 316 ? -16.047 -15.734 16.781 1 44.53 316 LYS A C 1
ATOM 2475 O O . LYS A 1 316 ? -16.797 -14.828 16.438 1 44.53 316 LYS A O 1
ATOM 2480 N N . MET B 1 1 ? 3.072 -68.438 -20.719 1 28.44 1 MET B N 1
ATOM 2481 C CA . MET B 1 1 ? 3.348 -68 -19.344 1 28.44 1 MET B CA 1
ATOM 2482 C C . MET B 1 1 ? 2.652 -66.688 -19.016 1 28.44 1 MET B C 1
ATOM 2484 O O . MET B 1 1 ? 2.678 -65.75 -19.812 1 28.44 1 MET B O 1
ATOM 2488 N N . PRO B 1 2 ? 1.704 -66.625 -18.047 1 28.22 2 PRO B N 1
ATOM 2489 C CA . PRO B 1 2 ? 0.666 -65.625 -17.781 1 28.22 2 PRO B CA 1
ATOM 2490 C C . PRO B 1 2 ? 1.235 -64.312 -17.266 1 28.22 2 PRO B C 1
ATOM 2492 O O . PRO B 1 2 ? 2.113 -64.312 -16.391 1 28.22 2 PRO B O 1
ATOM 2495 N N . GLY B 1 3 ? 1.536 -63.312 -18 1 22.19 3 GLY B N 1
ATOM 2496 C CA . GLY B 1 3 ? 2.291 -62.094 -17.828 1 22.19 3 GLY B CA 1
ATOM 2497 C C . GLY B 1 3 ? 1.702 -61.156 -16.781 1 22.19 3 GLY B C 1
ATOM 2498 O O . GLY B 1 3 ? 0.715 -60.469 -17.031 1 22.19 3 GLY B O 1
ATOM 2499 N N . LYS B 1 4 ? 1.633 -61.594 -15.43 1 31.08 4 LYS B N 1
ATOM 2500 C CA . LYS B 1 4 ? 0.885 -60.844 -14.414 1 31.08 4 LYS B CA 1
ATOM 2501 C C . LYS B 1 4 ? 1.094 -59.344 -14.562 1 31.08 4 LYS B C 1
ATOM 2503 O O . LYS B 1 4 ? 2.1 -58.906 -15.125 1 31.08 4 LYS B O 1
ATOM 2508 N N . SER B 1 5 ? 0.125 -58.469 -13.984 1 26.38 5 SER B N 1
ATOM 2509 C CA . SER B 1 5 ? -0.64 -57.25 -13.906 1 26.38 5 SER B CA 1
ATOM 2510 C C . SER B 1 5 ? 0.185 -56.125 -13.281 1 26.38 5 SER B C 1
ATOM 2512 O O . SER B 1 5 ? 0.798 -56.312 -12.227 1 26.38 5 SER B O 1
ATOM 2514 N N . PRO B 1 6 ? 0.671 -55.156 -14 1 30.17 6 PRO B N 1
ATOM 2515 C CA . PRO B 1 6 ? 1.596 -54.188 -13.414 1 30.17 6 PRO B CA 1
ATOM 2516 C C . PRO B 1 6 ? 1.036 -53.531 -12.156 1 30.17 6 PRO B C 1
ATOM 2518 O O . PRO B 1 6 ? -0.176 -53.312 -12.047 1 30.17 6 PRO B O 1
ATOM 2521 N N . VAL B 1 7 ? 1.491 -53.781 -10.977 1 28.72 7 VAL B N 1
ATOM 2522 C CA . VAL B 1 7 ? 1.138 -53.281 -9.656 1 28.72 7 VAL B CA 1
ATOM 2523 C C . VAL B 1 7 ? 1.053 -51.75 -9.711 1 28.72 7 VAL B C 1
ATOM 2525 O O . VAL B 1 7 ? 2.035 -51.062 -10.039 1 28.72 7 VAL B O 1
ATOM 2528 N N . ARG B 1 8 ? -0.168 -51.188 -9.891 1 27.7 8 ARG B N 1
ATOM 2529 C CA . ARG B 1 8 ? -0.641 -49.812 -9.859 1 27.7 8 ARG B CA 1
ATOM 2530 C C . ARG B 1 8 ? -0.188 -49.094 -8.594 1 27.7 8 ARG B C 1
ATOM 2532 O O . ARG B 1 8 ? -0.65 -49.406 -7.496 1 27.7 8 ARG B O 1
ATOM 2539 N N . ARG B 1 9 ? 1.022 -48.719 -8.469 1 28.19 9 ARG B N 1
ATOM 2540 C CA . ARG B 1 9 ? 1.539 -48.062 -7.27 1 28.19 9 ARG B CA 1
ATOM 2541 C C . ARG B 1 9 ? 0.628 -46.938 -6.832 1 28.19 9 ARG B C 1
ATOM 2543 O O . ARG B 1 9 ? 0.273 -46.062 -7.637 1 28.19 9 ARG B O 1
ATOM 2550 N N . SER B 1 10 ? -0.217 -47.156 -5.75 1 26.59 10 SER B N 1
ATOM 2551 C CA . SER B 1 10 ? -1.075 -46.281 -4.965 1 26.59 10 SER B CA 1
ATOM 2552 C C . SER B 1 10 ? -0.36 -44.969 -4.617 1 26.59 10 SER B C 1
ATOM 2554 O O . SER B 1 10 ? 0.566 -44.969 -3.803 1 26.59 10 SER B O 1
ATOM 2556 N N . ILE B 1 11 ? 0.065 -44.25 -5.508 1 29.77 11 ILE B N 1
ATOM 2557 C CA . ILE B 1 11 ? 0.658 -42.969 -5.172 1 29.77 11 ILE B CA 1
ATOM 2558 C C . ILE B 1 11 ? -0.227 -42.219 -4.164 1 29.77 11 ILE B C 1
ATOM 2560 O O . ILE B 1 11 ? -1.384 -41.906 -4.457 1 29.77 11 ILE B O 1
ATOM 2564 N N . GLY B 1 12 ? -0.106 -42.531 -2.859 1 30.69 12 GLY B N 1
ATOM 2565 C CA . GLY B 1 12 ? -0.757 -42.031 -1.667 1 30.69 12 GLY B CA 1
ATOM 2566 C C . GLY B 1 12 ? -1.127 -40.562 -1.781 1 30.69 12 GLY B C 1
ATOM 2567 O O . GLY B 1 12 ? -0.368 -39.75 -2.338 1 30.69 12 GLY B O 1
ATOM 2568 N N . ALA B 1 13 ? -2.461 -40.312 -1.78 1 30.25 13 ALA B N 1
ATOM 2569 C CA . ALA B 1 13 ? -3.32 -39.156 -1.888 1 30.25 13 ALA B CA 1
ATOM 2570 C C . ALA B 1 13 ? -2.883 -38.062 -0.913 1 30.25 13 ALA B C 1
ATOM 2572 O O . ALA B 1 13 ? -2.654 -38.312 0.268 1 30.25 13 ALA B O 1
ATOM 2573 N N . PRO B 1 14 ? -2.252 -37.094 -1.311 1 30.03 14 PRO B N 1
ATOM 2574 C CA . PRO B 1 14 ? -1.864 -35.938 -0.469 1 30.03 14 PRO B CA 1
ATOM 2575 C C . PRO B 1 14 ? -2.912 -35.625 0.589 1 30.03 14 PRO B C 1
ATOM 2577 O O . PRO B 1 14 ? -4.07 -36.031 0.465 1 30.03 14 PRO B O 1
ATOM 2580 N N . ARG B 1 15 ? -2.57 -34.844 1.672 1 31.92 15 ARG B N 1
ATOM 2581 C CA . ARG B 1 15 ? -3.178 -34.5 2.955 1 31.92 15 ARG B CA 1
ATOM 2582 C C . ARG B 1 15 ? -4.621 -34.031 2.773 1 31.92 15 ARG B C 1
ATOM 2584 O O . ARG B 1 15 ? -4.887 -33.031 2.094 1 31.92 15 ARG B O 1
ATOM 2591 N N . ARG B 1 16 ? -5.625 -34.875 2.779 1 30.58 16 ARG B N 1
ATOM 2592 C CA . ARG B 1 16 ? -7.012 -34.531 3.057 1 30.58 16 ARG B CA 1
ATOM 2593 C C . ARG B 1 16 ? -7.102 -33.594 4.262 1 30.58 16 ARG B C 1
ATOM 2595 O O . ARG B 1 16 ? -7.129 -34.062 5.406 1 30.58 16 ARG B O 1
ATOM 2602 N N . VAL B 1 17 ? -6.262 -32.688 4.496 1 31.88 17 VAL B N 1
ATOM 2603 C CA . VAL B 1 17 ? -6.664 -31.844 5.617 1 31.88 17 VAL B CA 1
ATOM 2604 C C . VAL B 1 17 ? -8.188 -31.734 5.664 1 31.88 17 VAL B C 1
ATOM 2606 O O . VAL B 1 17 ? -8.836 -31.594 4.625 1 31.88 17 VAL B O 1
ATOM 2609 N N . GLU B 1 18 ? -8.867 -32.312 6.617 1 34.22 18 GLU B N 1
ATOM 2610 C CA . GLU B 1 18 ? -10.289 -32.125 6.898 1 34.22 18 GLU B CA 1
ATOM 2611 C C . GLU B 1 18 ? -10.812 -30.828 6.277 1 34.22 18 GLU B C 1
ATOM 2613 O O . GLU B 1 18 ? -10.188 -29.781 6.402 1 34.22 18 GLU B O 1
ATOM 2618 N N . LYS B 1 19 ? -11.602 -30.906 5.367 1 36.94 19 LYS B N 1
ATOM 2619 C CA . LYS B 1 19 ? -12.242 -29.906 4.516 1 36.94 19 LYS B CA 1
ATOM 2620 C C . LYS B 1 19 ? -12.406 -28.594 5.254 1 36.94 19 LYS B C 1
ATOM 2622 O O . LYS B 1 19 ? -12.242 -28.531 6.473 1 36.94 19 LYS B O 1
ATOM 2627 N N . HIS B 1 20 ? -13.227 -27.516 4.586 1 39.16 20 HIS B N 1
ATOM 2628 C CA . HIS B 1 20 ? -13.344 -26.094 4.898 1 39.16 20 HIS B CA 1
ATOM 2629 C C . HIS B 1 20 ? -13.938 -25.891 6.289 1 39.16 20 HIS B C 1
ATOM 2631 O O . HIS B 1 20 ? -15.156 -25.938 6.465 1 39.16 20 HIS B O 1
ATOM 2637 N N . ARG B 1 21 ? -13.32 -26.328 7.27 1 38.75 21 ARG B N 1
ATOM 2638 C CA . ARG B 1 21 ? -13.75 -26.047 8.633 1 38.75 21 ARG B CA 1
ATOM 2639 C C . ARG B 1 21 ? -14.477 -24.703 8.719 1 38.75 21 ARG B C 1
ATOM 2641 O O . ARG B 1 21 ? -15.102 -24.391 9.727 1 38.75 21 ARG B O 1
ATOM 2648 N N . TRP B 1 22 ? -14.227 -23.984 7.82 1 40.78 22 TRP B N 1
ATOM 2649 C CA . TRP B 1 22 ? -14.781 -22.625 7.832 1 40.78 22 TRP B CA 1
ATOM 2650 C C . TRP B 1 22 ? -16.156 -22.609 7.164 1 40.78 22 TRP B C 1
ATOM 2652 O O . TRP B 1 22 ? -16.75 -21.531 7 1 40.78 22 TRP B O 1
ATOM 2662 N N . LEU B 1 23 ? -16.453 -23.734 6.617 1 45.06 23 LEU B N 1
ATOM 2663 C CA . LEU B 1 23 ? -17.766 -23.812 5.988 1 45.06 23 LEU B CA 1
ATOM 2664 C C . LEU B 1 23 ? -18.828 -24.266 6.992 1 45.06 23 LEU B C 1
ATOM 2666 O O . LEU B 1 23 ? -18.516 -25.016 7.926 1 45.06 23 LEU B O 1
ATOM 2670 N N . ARG B 1 24 ? -19.922 -23.688 6.887 1 46.12 24 ARG B N 1
ATOM 2671 C CA . ARG B 1 24 ? -21.094 -24.234 7.562 1 46.12 24 ARG B CA 1
ATOM 2672 C C . ARG B 1 24 ? -21.344 -25.672 7.133 1 46.12 24 ARG B C 1
ATOM 2674 O O . ARG B 1 24 ? -20.703 -26.172 6.211 1 46.12 24 ARG B O 1
ATOM 2681 N N . SER B 1 25 ? -22.156 -26.266 8.047 1 46 25 SER B N 1
ATOM 2682 C CA . SER B 1 25 ? -22.547 -27.641 7.781 1 46 25 SER B CA 1
ATOM 2683 C C . SER B 1 25 ? -22.922 -27.844 6.316 1 46 25 SER B C 1
ATOM 2685 O O . SER B 1 25 ? -22.766 -28.938 5.77 1 46 25 SER B O 1
ATOM 2687 N N . ASP B 1 26 ? -23.359 -26.641 5.734 1 43.47 26 ASP B N 1
ATOM 2688 C CA . ASP B 1 26 ? -23.844 -26.781 4.367 1 43.47 26 ASP B CA 1
ATOM 2689 C C . ASP B 1 26 ? -22.734 -26.484 3.357 1 43.47 26 ASP B C 1
ATOM 2691 O O . ASP B 1 26 ? -22.984 -26.438 2.15 1 43.47 26 ASP B O 1
ATOM 2695 N N . GLY B 1 27 ? -21.531 -26.266 3.801 1 44.91 27 GLY B N 1
ATOM 2696 C CA . GLY B 1 27 ? -20.391 -26.062 2.92 1 44.91 27 GLY B CA 1
ATOM 2697 C C . GLY B 1 27 ? -20.125 -24.594 2.625 1 44.91 27 GLY B C 1
ATOM 2698 O O . GLY B 1 27 ? -19.203 -24.266 1.884 1 44.91 27 GLY B O 1
ATOM 2699 N N . THR B 1 28 ? -21.094 -23.75 3.045 1 45.19 28 THR B N 1
ATOM 2700 C CA . THR B 1 28 ? -20.938 -22.328 2.744 1 45.19 28 THR B CA 1
ATOM 2701 C C . THR B 1 28 ? -20.156 -21.625 3.855 1 45.19 28 THR B C 1
ATOM 2703 O O . THR B 1 28 ? -20.234 -22.031 5.02 1 45.19 28 THR B O 1
ATOM 2706 N N . PRO B 1 29 ? -19.297 -20.734 3.467 1 45.34 29 PRO B N 1
ATOM 2707 C CA . PRO B 1 29 ? -18.516 -20.016 4.477 1 45.34 29 PRO B CA 1
ATOM 2708 C C . PRO B 1 29 ? -19.391 -19.25 5.465 1 45.34 29 PRO B C 1
ATOM 2710 O O . PRO B 1 29 ? -20.453 -18.75 5.09 1 45.34 29 PRO B O 1
ATOM 2713 N N . ASN B 1 30 ? -19.203 -19.484 6.781 1 43.34 30 ASN B N 1
ATOM 2714 C CA . ASN B 1 30 ? -19.922 -18.734 7.82 1 43.34 30 ASN B CA 1
ATOM 2715 C C . ASN B 1 30 ? -19.375 -17.328 7.961 1 43.34 30 ASN B C 1
ATOM 2717 O O . ASN B 1 30 ? -18.578 -17.047 8.875 1 43.34 30 ASN B O 1
ATOM 2721 N N . PHE B 1 31 ? -19.469 -16.547 6.938 1 44.78 31 PHE B N 1
ATOM 2722 C CA . PHE B 1 31 ? -18.938 -15.203 7.023 1 44.78 31 PHE B CA 1
ATOM 2723 C C . PHE B 1 31 ? -19.766 -14.352 7.988 1 44.78 31 PHE B C 1
ATOM 2725 O O . PHE B 1 31 ? -20.984 -14.555 8.117 1 44.78 31 PHE B O 1
ATOM 2732 N N . GLU B 1 32 ? -19.219 -13.695 8.898 1 45.62 32 GLU B N 1
ATOM 2733 C CA . GLU B 1 32 ? -19.859 -12.828 9.883 1 45.62 32 GLU B CA 1
ATOM 2734 C C . GLU B 1 32 ? -20.75 -11.797 9.203 1 45.62 32 GLU B C 1
ATOM 2736 O O . GLU B 1 32 ? -20.422 -11.289 8.125 1 45.62 32 GLU B O 1
ATOM 2741 N N . ASP B 1 33 ? -21.875 -11.633 9.633 1 41.56 33 ASP B N 1
ATOM 2742 C CA . ASP B 1 33 ? -22.953 -10.703 9.281 1 41.56 33 ASP B CA 1
ATOM 2743 C C . ASP B 1 33 ? -22.422 -9.273 9.18 1 41.56 33 ASP B C 1
ATOM 2745 O O . ASP B 1 33 ? -23.078 -8.398 8.625 1 41.56 33 ASP B O 1
ATOM 2749 N N . ARG B 1 34 ? -21.344 -8.883 9.758 1 41.34 34 ARG B N 1
ATOM 2750 C CA . ARG B 1 34 ? -20.938 -7.48 9.844 1 41.34 34 ARG B CA 1
ATOM 2751 C C . ARG B 1 34 ? -20.438 -6.973 8.5 1 41.34 34 ARG B C 1
ATOM 2753 O O . ARG B 1 34 ? -20.234 -5.77 8.32 1 41.34 34 ARG B O 1
ATOM 2760 N N . ILE B 1 35 ? -20.031 -7.84 7.652 1 44.75 35 ILE B N 1
ATOM 2761 C CA . ILE B 1 35 ? -19.484 -7.371 6.387 1 44.75 35 ILE B CA 1
ATOM 2762 C C . ILE B 1 35 ? -20.594 -6.711 5.559 1 44.75 35 ILE B C 1
ATOM 2764 O O . ILE B 1 35 ? -20.312 -5.863 4.707 1 44.75 35 ILE B O 1
ATOM 2768 N N . TYR B 1 36 ? -21.969 -7.082 5.531 1 43.12 36 TYR B N 1
ATOM 2769 C CA . TYR B 1 36 ? -22.891 -7.188 4.402 1 43.12 36 TYR B CA 1
ATOM 2770 C C . TYR B 1 36 ? -23.609 -5.867 4.164 1 43.12 36 TYR B C 1
ATOM 2772 O O . TYR B 1 36 ? -24.516 -5.793 3.33 1 43.12 36 TYR B O 1
ATOM 2780 N N . LYS B 1 37 ? -23.641 -4.812 4.887 1 45.59 37 LYS B N 1
ATOM 2781 C CA . LYS B 1 37 ? -25 -4.309 4.629 1 45.59 37 LYS B CA 1
ATOM 2782 C C . LYS B 1 37 ? -25.016 -3.424 3.383 1 45.59 37 LYS B C 1
ATOM 2784 O O . LYS B 1 37 ? -26.094 -3.066 2.893 1 45.59 37 LYS B O 1
ATOM 2789 N N . SER B 1 38 ? -23.859 -2.961 2.895 1 50.88 38 SER B N 1
ATOM 2790 C CA . SER B 1 38 ? -24.172 -1.988 1.853 1 50.88 38 SER B CA 1
ATOM 2791 C C . SER B 1 38 ? -23.688 -2.467 0.487 1 50.88 38 SER B C 1
ATOM 2793 O O . SER B 1 38 ? -22.641 -3.096 0.381 1 50.88 38 SER B O 1
ATOM 2795 N N . THR B 1 39 ? -24.594 -2.76 -0.508 1 54.72 39 THR B N 1
ATOM 2796 C CA . THR B 1 39 ? -24.344 -3.039 -1.915 1 54.72 39 THR B CA 1
ATOM 2797 C C . THR B 1 39 ? -23.234 -2.123 -2.451 1 54.72 39 THR B C 1
ATOM 2799 O O . THR B 1 39 ? -22.766 -2.305 -3.574 1 54.72 39 THR B O 1
ATOM 2802 N N . GLU B 1 40 ? -22.656 -1.31 -1.603 1 73.88 40 GLU B N 1
ATOM 2803 C CA . GLU B 1 40 ? -21.672 -0.344 -2.092 1 73.88 40 GLU B CA 1
ATOM 2804 C C . GLU B 1 40 ? -20.25 -0.778 -1.746 1 73.88 40 GLU B C 1
ATOM 2806 O O . GLU B 1 40 ? -19.281 -0.163 -2.197 1 73.88 40 GLU B O 1
ATOM 2811 N N . GLU B 1 41 ? -20.203 -1.956 -1.213 1 80.62 41 GLU B N 1
ATOM 2812 C CA . GLU B 1 41 ? -18.891 -2.41 -0.763 1 80.62 41 GLU B CA 1
ATOM 2813 C C . GLU B 1 41 ? -18 -2.787 -1.945 1 80.62 41 GLU B C 1
ATOM 2815 O O . GLU B 1 41 ? -16.812 -2.465 -1.961 1 80.62 41 GLU B O 1
ATOM 2820 N N . LEU B 1 42 ? -18.672 -3.395 -2.943 1 88.12 42 LEU B N 1
ATOM 2821 C CA . LEU B 1 42 ? -17.875 -3.855 -4.066 1 88.12 42 LEU B CA 1
ATOM 2822 C C . LEU B 1 42 ? -17.328 -2.676 -4.863 1 88.12 42 LEU B C 1
ATOM 2824 O O . LEU B 1 42 ? -16.219 -2.75 -5.402 1 88.12 42 LEU B O 1
ATOM 2828 N N . GLU B 1 43 ? -18.062 -1.595 -4.855 1 86.44 43 GLU B N 1
ATOM 2829 C CA . GLU B 1 43 ? -17.578 -0.396 -5.543 1 86.44 43 GLU B CA 1
ATOM 2830 C C . GLU B 1 43 ? -16.344 0.172 -4.875 1 86.44 43 GLU B C 1
ATOM 2832 O O . GLU B 1 43 ? -15.477 0.742 -5.543 1 86.44 43 GLU B O 1
ATOM 2837 N N . ILE B 1 44 ? -16.328 -0.134 -3.639 1 83.5 44 ILE B N 1
ATOM 2838 C CA . ILE B 1 44 ? -15.242 0.419 -2.844 1 83.5 44 ILE B CA 1
ATOM 2839 C C . ILE B 1 44 ? -14.008 -0.472 -2.967 1 83.5 44 ILE B C 1
ATOM 2841 O O . ILE B 1 44 ? -12.883 0.024 -3.076 1 83.5 44 ILE B O 1
ATOM 2845 N N . ILE B 1 45 ? -14.203 -1.733 -3.043 1 88.88 45 ILE B N 1
ATOM 2846 C CA . ILE B 1 45 ? -13.109 -2.695 -2.953 1 88.88 45 ILE B CA 1
ATOM 2847 C C . ILE B 1 45 ? -12.531 -2.959 -4.344 1 88.88 45 ILE B C 1
ATOM 2849 O O . ILE B 1 45 ? -11.328 -3.186 -4.492 1 88.88 45 ILE B O 1
ATOM 2853 N N . ALA B 1 46 ? -13.406 -2.883 -5.348 1 92.38 46 ALA B N 1
ATOM 2854 C CA . ALA B 1 46 ? -12.992 -3.248 -6.699 1 92.38 46 ALA B CA 1
ATOM 2855 C C . ALA B 1 46 ? -11.93 -2.291 -7.227 1 92.38 46 ALA B C 1
ATOM 2857 O O . ALA B 1 46 ? -12.086 -1.07 -7.145 1 92.38 46 ALA B O 1
ATOM 2858 N N . LYS B 1 47 ? -10.891 -2.836 -7.73 1 90.75 47 LYS B N 1
ATOM 2859 C CA . LYS B 1 47 ? -9.812 -2.029 -8.289 1 90.75 47 LYS B CA 1
ATOM 2860 C C . LYS B 1 47 ? -10.086 -1.668 -9.742 1 90.75 47 LYS B C 1
ATOM 2862 O O . LYS B 1 47 ? -10.508 -2.52 -10.531 1 90.75 47 LYS B O 1
ATOM 2867 N N . LYS B 1 48 ? -9.867 -0.337 -10.008 1 87.94 48 LYS B N 1
ATOM 2868 C CA . LYS B 1 48 ? -9.961 0.221 -11.352 1 87.94 48 LYS B CA 1
ATOM 2869 C C . LYS B 1 48 ? -8.727 1.048 -11.695 1 87.94 48 LYS B C 1
ATOM 2871 O O . LYS B 1 48 ? -8.086 1.614 -10.805 1 87.94 48 LYS B O 1
ATOM 2876 N N . PRO B 1 49 ? -8.312 1.168 -12.977 1 80.69 49 PRO B N 1
ATOM 2877 C CA . PRO B 1 49 ? -8.773 0.458 -14.172 1 80.69 49 PRO B CA 1
ATOM 2878 C C . PRO B 1 49 ? -8.211 -0.958 -14.273 1 80.69 49 PRO B C 1
ATOM 2880 O O . PRO B 1 49 ? -7.156 -1.249 -13.695 1 80.69 49 PRO B O 1
ATOM 2883 N N . VAL B 1 50 ? -9 -1.74 -14.891 1 87.5 50 VAL B N 1
ATOM 2884 C CA . VAL B 1 50 ? -8.586 -3.121 -15.102 1 87.5 50 VAL B CA 1
ATOM 2885 C C . VAL B 1 50 ? -7.789 -3.223 -16.406 1 87.5 50 VAL B C 1
ATOM 2887 O O . VAL B 1 50 ? -8.188 -2.658 -17.422 1 87.5 50 VAL B O 1
ATOM 2890 N N . LYS B 1 51 ? -6.598 -3.861 -16.344 1 93.06 51 LYS B N 1
ATOM 2891 C CA . LYS B 1 51 ? -5.883 -4.105 -17.594 1 93.06 51 LYS B CA 1
ATOM 2892 C C . LYS B 1 51 ? -6.656 -5.066 -18.5 1 93.06 51 LYS B C 1
ATOM 2894 O O . LYS B 1 51 ? -7 -6.172 -18.078 1 93.06 51 LYS B O 1
ATOM 2899 N N . GLN B 1 52 ? -6.934 -4.543 -19.641 1 95.19 52 GLN B N 1
ATOM 2900 C CA . GLN B 1 52 ? -7.766 -5.316 -20.562 1 95.19 52 GLN B CA 1
ATOM 2901 C C . GLN B 1 52 ? -7 -5.668 -21.828 1 95.19 52 GLN B C 1
ATOM 2903 O O . GLN B 1 52 ? -6.027 -4.996 -22.188 1 95.19 52 GLN B O 1
ATOM 2908 N N . ALA B 1 53 ? -7.344 -6.785 -22.484 1 97.12 53 ALA B N 1
ATOM 2909 C CA . ALA B 1 53 ? -6.875 -7.191 -23.797 1 97.12 53 ALA B CA 1
ATOM 2910 C C . ALA B 1 53 ? -8 -7.828 -24.609 1 97.12 53 ALA B C 1
ATOM 2912 O O . ALA B 1 53 ? -9.117 -8 -24.109 1 97.12 53 ALA B O 1
ATOM 2913 N N . SER B 1 54 ? -7.73 -8.016 -25.891 1 97.38 54 SER B N 1
ATOM 2914 C CA . SER B 1 54 ? -8.711 -8.672 -26.75 1 97.38 54 SER B CA 1
ATOM 2915 C C . SER B 1 54 ? -8.359 -10.133 -26.969 1 97.38 54 SER B C 1
ATOM 2917 O O . SER B 1 54 ? -7.215 -10.547 -26.766 1 97.38 54 SER B O 1
ATOM 2919 N N . PRO B 1 55 ? -9.383 -10.898 -27.406 1 98 55 PRO B N 1
ATOM 2920 C CA . PRO B 1 55 ? -9.102 -12.305 -27.703 1 98 55 PRO B CA 1
ATOM 2921 C C . PRO B 1 55 ? -8.023 -12.484 -28.766 1 98 55 PRO B C 1
ATOM 2923 O O . PRO B 1 55 ? -7.289 -13.477 -28.75 1 98 55 PRO B O 1
ATOM 2926 N N . SER B 1 56 ? -7.855 -11.547 -29.609 1 98.06 56 SER B N 1
ATOM 2927 C CA . SER B 1 56 ? -6.922 -11.672 -30.734 1 98.06 56 SER B CA 1
ATOM 2928 C C . SER B 1 56 ? -5.551 -11.117 -30.375 1 98.06 56 SER B C 1
ATOM 2930 O O . SER B 1 56 ? -4.609 -11.211 -31.156 1 98.06 56 SER B O 1
ATOM 2932 N N . THR B 1 57 ? -5.445 -10.555 -29.188 1 98.25 57 THR B N 1
ATOM 2933 C CA . THR B 1 57 ? -4.156 -10.031 -28.75 1 98.25 57 THR B CA 1
ATOM 2934 C C . THR B 1 57 ? -3.092 -11.117 -28.766 1 98.25 57 THR B C 1
ATOM 2936 O O . THR B 1 57 ? -3.301 -12.211 -28.234 1 98.25 57 THR B O 1
ATOM 2939 N N . PRO B 1 58 ? -1.985 -10.812 -29.469 1 98.5 58 PRO B N 1
ATOM 2940 C CA . PRO B 1 58 ? -0.9 -11.789 -29.422 1 98.5 58 PRO B CA 1
ATOM 2941 C C . PRO B 1 58 ? -0.373 -12.023 -28 1 98.5 58 PRO B C 1
ATOM 2943 O O . PRO B 1 58 ? -0.307 -11.086 -27.203 1 98.5 58 PRO B O 1
ATOM 2946 N N . LEU B 1 59 ? 0.037 -13.18 -27.719 1 98.31 59 LEU B N 1
ATOM 2947 C CA . LEU B 1 59 ? 0.533 -13.539 -26.391 1 98.31 59 LEU B CA 1
ATOM 2948 C C . LEU B 1 59 ? 1.753 -12.703 -26.016 1 98.31 59 LEU B C 1
ATOM 2950 O O . LEU B 1 59 ? 1.947 -12.367 -24.844 1 98.31 59 LEU B O 1
ATOM 2954 N N . LEU B 1 60 ? 2.549 -12.398 -26.984 1 98.06 60 LEU B N 1
ATOM 2955 C CA . LEU B 1 60 ? 3.709 -11.562 -26.703 1 98.06 60 LEU B CA 1
ATOM 2956 C C . LEU B 1 60 ? 3.285 -10.258 -26.031 1 98.06 60 LEU B C 1
ATOM 2958 O O . LEU B 1 60 ? 3.844 -9.883 -25 1 98.06 60 LEU B O 1
ATOM 2962 N N . GLU B 1 61 ? 2.32 -9.594 -26.562 1 98.12 61 GLU B N 1
ATOM 2963 C CA . GLU B 1 61 ? 1.812 -8.344 -26 1 98.12 61 GLU B CA 1
ATOM 2964 C C . GLU B 1 61 ? 1.204 -8.57 -24.625 1 98.12 61 GLU B C 1
ATOM 2966 O O . GLU B 1 61 ? 1.415 -7.766 -23.703 1 98.12 61 GLU B O 1
ATOM 2971 N N . ALA B 1 62 ? 0.46 -9.625 -24.516 1 98.12 62 ALA B N 1
ATOM 2972 C CA . ALA B 1 62 ? -0.169 -9.953 -23.234 1 98.12 62 ALA B CA 1
ATOM 2973 C C . ALA B 1 62 ? 0.879 -10.18 -22.141 1 98.12 62 ALA B C 1
ATOM 2975 O O . ALA B 1 62 ? 0.771 -9.625 -21.047 1 98.12 62 ALA B O 1
ATOM 2976 N N . VAL B 1 63 ? 1.883 -10.938 -22.484 1 97.69 63 VAL B N 1
ATOM 2977 C CA . VAL B 1 63 ? 2.93 -11.273 -21.531 1 97.69 63 VAL B CA 1
ATOM 2978 C C . VAL B 1 63 ? 3.727 -10.023 -21.172 1 97.69 63 VAL B C 1
ATOM 2980 O O . VAL B 1 63 ? 4.121 -9.828 -20.016 1 97.69 63 VAL B O 1
ATOM 2983 N N . GLU B 1 64 ? 3.973 -9.148 -22.094 1 97.75 64 GLU B N 1
ATOM 2984 C CA . GLU B 1 64 ? 4.637 -7.875 -21.828 1 97.75 64 GLU B CA 1
ATOM 2985 C C . GLU B 1 64 ? 3.844 -7.023 -20.844 1 97.75 64 GLU B C 1
ATOM 2987 O O . GLU B 1 64 ? 4.414 -6.43 -19.938 1 97.75 64 GLU B O 1
ATOM 2992 N N . GLU B 1 65 ? 2.568 -6.988 -21.047 1 96.31 65 GLU B N 1
ATOM 2993 C CA . GLU B 1 65 ? 1.705 -6.23 -20.141 1 96.31 65 GLU B CA 1
ATOM 2994 C C . GLU B 1 65 ? 1.711 -6.828 -18.734 1 96.31 65 GLU B C 1
ATOM 2996 O O . GLU B 1 65 ? 1.807 -6.102 -17.75 1 96.31 65 GLU B O 1
ATOM 3001 N N . MET B 1 66 ? 1.635 -8.102 -18.703 1 95.75 66 MET B N 1
ATOM 3002 C CA . MET B 1 66 ? 1.635 -8.781 -17.406 1 95.75 66 MET B CA 1
ATOM 3003 C C . MET B 1 66 ? 2.963 -8.57 -16.688 1 95.75 66 MET B C 1
ATOM 3005 O O . MET B 1 66 ? 2.992 -8.422 -15.461 1 95.75 66 MET B O 1
ATOM 3009 N N . ALA B 1 67 ? 4.016 -8.547 -17.406 1 95.69 67 ALA B N 1
ATOM 3010 C CA . ALA B 1 67 ? 5.348 -8.383 -16.844 1 95.69 67 ALA B CA 1
ATOM 3011 C C . ALA B 1 67 ? 5.48 -7.031 -16.141 1 95.69 67 ALA B C 1
ATOM 3013 O O . ALA B 1 67 ? 6.379 -6.836 -15.312 1 95.69 67 ALA B O 1
ATOM 3014 N N . LYS B 1 68 ? 4.602 -6.145 -16.469 1 93.88 68 LYS B N 1
ATOM 3015 C CA . LYS B 1 68 ? 4.602 -4.836 -15.82 1 93.88 68 LYS B CA 1
ATOM 3016 C C . LYS B 1 68 ? 3.971 -4.906 -14.43 1 93.88 68 LYS B C 1
ATOM 3018 O O . LYS B 1 68 ? 3.893 -3.898 -13.727 1 93.88 68 LYS B O 1
ATOM 3023 N N . GLY B 1 69 ? 3.498 -6.145 -14.055 1 87.75 69 GLY B N 1
ATOM 3024 C CA . GLY B 1 69 ? 3.029 -6.332 -12.688 1 87.75 69 GLY B CA 1
ATOM 3025 C C . GLY B 1 69 ? 1.558 -6.691 -12.609 1 87.75 69 GLY B C 1
ATOM 3026 O O . GLY B 1 69 ? 0.964 -6.66 -11.523 1 87.75 69 GLY B O 1
ATOM 3027 N N . TYR B 1 70 ? 0.974 -6.969 -13.703 1 86.94 70 TYR B N 1
ATOM 3028 C CA . TYR B 1 70 ? -0.428 -7.371 -13.711 1 86.94 70 TYR B CA 1
ATOM 3029 C C . TYR B 1 70 ? -0.561 -8.891 -13.68 1 86.94 70 TYR B C 1
ATOM 3031 O O . TYR B 1 70 ? -0.184 -9.57 -14.633 1 86.94 70 TYR B O 1
ATOM 3039 N N . ARG B 1 71 ? -1.178 -9.391 -12.656 1 85.38 71 ARG B N 1
ATOM 3040 C CA . ARG B 1 71 ? -1.278 -10.836 -12.469 1 85.38 71 ARG B CA 1
ATOM 3041 C C . ARG B 1 71 ? -2.336 -11.438 -13.391 1 85.38 71 ARG B C 1
ATOM 3043 O O . ARG B 1 71 ? -2.395 -12.656 -13.562 1 85.38 71 ARG B O 1
ATOM 3050 N N . SER B 1 72 ? -3.145 -10.547 -13.961 1 93.06 72 SER B N 1
ATOM 3051 C CA . SER B 1 72 ? -4.211 -11.023 -14.828 1 93.06 72 SER B CA 1
ATOM 3052 C C . SER B 1 72 ? -4.57 -9.977 -15.883 1 93.06 72 SER B C 1
ATOM 3054 O O . SER B 1 72 ? -4.27 -8.797 -15.719 1 93.06 72 SER B O 1
ATOM 3056 N N . LEU B 1 73 ? -5.051 -10.43 -16.969 1 97.12 73 LEU B N 1
ATOM 3057 C CA . LEU B 1 73 ? -5.68 -9.586 -17.984 1 97.12 73 LEU B CA 1
ATOM 3058 C C . LEU B 1 73 ? -7.133 -9.992 -18.188 1 97.12 73 LEU B C 1
ATOM 3060 O O . LEU B 1 73 ? -7.438 -11.172 -18.375 1 97.12 73 LEU B O 1
ATOM 3064 N N . VAL B 1 74 ? -7.969 -9.008 -18.094 1 97.44 74 VAL B N 1
ATOM 3065 C CA . VAL B 1 74 ? -9.367 -9.266 -18.438 1 97.44 74 VAL B CA 1
ATOM 3066 C C . VAL B 1 74 ? -9.555 -9.148 -19.953 1 97.44 74 VAL B C 1
ATOM 3068 O O . VAL B 1 74 ? -9.195 -8.133 -20.547 1 97.44 74 VAL B O 1
ATOM 3071 N N . ILE B 1 75 ? -10.062 -10.18 -20.5 1 98.38 75 ILE B N 1
ATOM 3072 C CA . ILE B 1 75 ? -10.273 -10.203 -21.953 1 98.38 75 ILE B CA 1
ATOM 3073 C C . ILE B 1 75 ? -11.688 -9.742 -22.266 1 98.38 75 ILE B C 1
ATOM 3075 O O . ILE B 1 75 ? -12.664 -10.273 -21.734 1 98.38 75 ILE B O 1
ATOM 3079 N N . THR B 1 76 ? -11.766 -8.719 -23.156 1 97.12 76 THR B N 1
ATOM 3080 C CA . THR B 1 76 ? -13.07 -8.133 -23.438 1 97.12 76 THR B CA 1
ATOM 3081 C C . THR B 1 76 ? -13.305 -8.039 -24.938 1 97.12 76 THR B C 1
ATOM 3083 O O . THR B 1 76 ? -12.359 -8.008 -25.719 1 97.12 76 THR B O 1
ATOM 3086 N N . VAL B 1 77 ? -14.516 -8.156 -25.359 1 96.62 77 VAL B N 1
ATOM 3087 C CA . VAL B 1 77 ? -15.016 -7.848 -26.703 1 96.62 77 VAL B CA 1
ATOM 3088 C C . VAL B 1 77 ? -16.094 -6.762 -26.609 1 96.62 77 VAL B C 1
ATOM 3090 O O . VAL B 1 77 ? -17.109 -6.945 -25.938 1 96.62 77 VAL B O 1
ATOM 3093 N N . SER B 1 78 ? -15.859 -5.621 -27.219 1 92.44 78 SER B N 1
ATOM 3094 C CA . SER B 1 78 ? -16.766 -4.484 -27.156 1 92.44 78 SER B CA 1
ATOM 3095 C C . SER B 1 78 ? -17.047 -4.094 -25.703 1 92.44 78 SER B C 1
ATOM 3097 O O . SER B 1 78 ? -18.219 -3.943 -25.312 1 92.44 78 SER B O 1
ATOM 3099 N N . ASN B 1 79 ? -16.078 -4.176 -24.828 1 88.25 79 ASN B N 1
ATOM 3100 C CA . ASN B 1 79 ? -16.062 -3.746 -23.422 1 88.25 79 ASN B CA 1
ATOM 3101 C C . ASN B 1 79 ? -16.797 -4.727 -22.531 1 88.25 79 ASN B C 1
ATOM 3103 O O . ASN B 1 79 ? -17.016 -4.457 -21.344 1 88.25 79 ASN B O 1
ATOM 3107 N N . LYS B 1 80 ? -17.156 -5.82 -23.156 1 96.06 80 LYS B N 1
ATOM 3108 C CA . LYS B 1 80 ? -17.797 -6.863 -22.359 1 96.06 80 LYS B CA 1
ATOM 3109 C C . LYS B 1 80 ? -16.844 -8.016 -22.078 1 96.06 80 LYS B C 1
ATOM 3111 O O . LYS B 1 80 ? -16.047 -8.398 -22.938 1 96.06 80 LYS B O 1
ATOM 3116 N N . ILE B 1 81 ? -17.016 -8.609 -20.922 1 97.38 81 ILE B N 1
ATOM 3117 C CA . ILE B 1 81 ? -16.094 -9.656 -20.5 1 97.38 81 ILE B CA 1
ATOM 3118 C C . ILE B 1 81 ? -16.234 -10.875 -21.406 1 97.38 81 ILE B C 1
ATOM 3120 O O . ILE B 1 81 ? -17.344 -11.352 -21.641 1 97.38 81 ILE B O 1
ATOM 3124 N N . ALA B 1 82 ? -15.109 -11.305 -21.922 1 97.25 82 ALA B N 1
ATOM 3125 C CA . ALA B 1 82 ? -15.078 -12.477 -22.781 1 97.25 82 ALA B CA 1
ATOM 3126 C C . ALA B 1 82 ? -14.203 -13.57 -22.188 1 97.25 82 ALA B C 1
ATOM 3128 O O . ALA B 1 82 ? -14.328 -14.742 -22.562 1 97.25 82 ALA B O 1
ATOM 3129 N N . GLY B 1 83 ? -13.367 -13.242 -21.328 1 97.81 83 GLY B N 1
ATOM 3130 C CA . GLY B 1 83 ? -12.469 -14.227 -20.734 1 97.81 83 GLY B CA 1
ATOM 3131 C C . GLY B 1 83 ? -11.508 -13.625 -19.719 1 97.81 83 GLY B C 1
ATOM 3132 O O . GLY B 1 83 ? -11.648 -12.461 -19.344 1 97.81 83 GLY B O 1
ATOM 3133 N N . LEU B 1 84 ? -10.633 -14.453 -19.203 1 97.62 84 LEU B N 1
ATOM 3134 C CA . LEU B 1 84 ? -9.602 -14.086 -18.234 1 97.62 84 LEU B CA 1
ATOM 3135 C C . LEU B 1 84 ? -8.281 -14.781 -18.562 1 97.62 84 LEU B C 1
ATOM 3137 O O . LEU B 1 84 ? -8.266 -15.969 -18.875 1 97.62 84 LEU B O 1
ATOM 3141 N N . LEU B 1 85 ? -7.262 -14.031 -18.656 1 97.94 85 LEU B N 1
ATOM 3142 C CA . LEU B 1 85 ? -5.93 -14.602 -18.812 1 97.94 85 LEU B CA 1
ATOM 3143 C C . LEU B 1 85 ? -5.117 -14.469 -17.531 1 97.94 85 LEU B C 1
ATOM 3145 O O . LEU B 1 85 ? -4.855 -13.359 -17.062 1 97.94 85 LEU B O 1
ATOM 3149 N N . LEU B 1 86 ? -4.754 -15.578 -16.922 1 95.75 86 LEU B N 1
ATOM 3150 C CA . LEU B 1 86 ? -3.924 -15.609 -15.727 1 95.75 86 LEU B CA 1
ATOM 3151 C C . LEU B 1 86 ? -2.498 -16.031 -16.062 1 95.75 86 LEU B C 1
ATOM 3153 O O . LEU B 1 86 ? -2.242 -16.562 -17.141 1 95.75 86 LEU B O 1
ATOM 3157 N N . SER B 1 87 ? -1.624 -15.758 -15.148 1 95.38 87 SER B N 1
ATOM 3158 C CA . SER B 1 87 ? -0.242 -16.188 -15.328 1 95.38 87 SER B CA 1
ATOM 3159 C C . SER B 1 87 ? -0.156 -17.703 -15.5 1 95.38 87 SER B C 1
ATOM 3161 O O . SER B 1 87 ? 0.66 -18.203 -16.281 1 95.38 87 SER B O 1
ATOM 3163 N N . THR B 1 88 ? -1.016 -18.453 -14.852 1 94.31 88 THR B N 1
ATOM 3164 C CA . THR B 1 88 ? -0.975 -19.906 -14.906 1 94.31 88 THR B CA 1
ATOM 3165 C C . THR B 1 88 ? -1.363 -20.406 -16.297 1 94.31 88 THR B C 1
ATOM 3167 O O . THR B 1 88 ? -0.892 -21.453 -16.734 1 94.31 88 THR B O 1
ATOM 3170 N N . HIS B 1 89 ? -2.184 -19.641 -17.016 1 96.38 89 HIS B N 1
ATOM 3171 C CA . HIS B 1 89 ? -2.504 -20 -18.391 1 96.38 89 HIS B CA 1
ATOM 3172 C C . HIS B 1 89 ? -1.274 -19.891 -19.297 1 96.38 89 HIS B C 1
ATOM 3174 O O . HIS B 1 89 ? -1.013 -20.766 -20.109 1 96.38 89 HIS B O 1
ATOM 3180 N N . VAL B 1 90 ? -0.604 -18.844 -19.062 1 97.75 90 VAL B N 1
ATOM 3181 C CA . VAL B 1 90 ? 0.59 -18.594 -19.859 1 97.75 90 VAL B CA 1
ATOM 3182 C C . VAL B 1 90 ? 1.654 -19.641 -19.547 1 97.75 90 VAL B C 1
ATOM 3184 O O . VAL B 1 90 ? 2.273 -20.188 -20.469 1 97.75 90 VAL B O 1
ATOM 3187 N N . ILE B 1 91 ? 1.781 -19.938 -18.328 1 97.44 91 ILE B N 1
ATOM 3188 C CA . ILE B 1 91 ? 2.77 -20.938 -17.922 1 97.44 91 ILE B CA 1
ATOM 3189 C C . ILE B 1 91 ? 2.404 -22.297 -18.484 1 97.44 91 ILE B C 1
ATOM 3191 O O . ILE B 1 91 ? 3.273 -23.031 -18.953 1 97.44 91 ILE B O 1
ATOM 3195 N N . ASN B 1 92 ? 1.17 -22.625 -18.422 1 97.38 92 ASN B N 1
ATOM 3196 C CA . ASN B 1 92 ? 0.678 -23.859 -19.016 1 97.38 92 ASN B CA 1
ATOM 3197 C C . ASN B 1 92 ? 1.054 -23.969 -20.484 1 97.38 92 ASN B C 1
ATOM 3199 O O . ASN B 1 92 ? 1.484 -25.031 -20.953 1 97.38 92 ASN B O 1
ATOM 3203 N N . TYR B 1 93 ? 1 -22.906 -21.156 1 98.31 93 TYR B N 1
ATOM 3204 C CA . TYR B 1 93 ? 1.244 -22.812 -22.594 1 98.31 93 TYR B CA 1
ATOM 3205 C C . TYR B 1 93 ? 2.736 -22.844 -22.906 1 98.31 93 TYR B C 1
ATOM 3207 O O . TYR B 1 93 ? 3.168 -23.484 -23.859 1 98.31 93 TYR B O 1
ATOM 3215 N N . LEU B 1 94 ? 3.527 -22.219 -22.094 1 97.06 94 LEU B N 1
ATOM 3216 C CA . LEU B 1 94 ? 4.93 -22 -22.422 1 97.06 94 LEU B CA 1
ATOM 3217 C C . LEU B 1 94 ? 5.789 -23.188 -22 1 97.06 94 LEU B C 1
ATOM 3219 O O . LEU B 1 94 ? 6.988 -23.219 -22.266 1 97.06 94 LEU B O 1
ATOM 3223 N N . GLY B 1 95 ? 5.168 -24.156 -21.281 1 94.88 95 GLY B N 1
ATOM 3224 C CA . GLY B 1 95 ? 6 -25.328 -21 1 94.88 95 GLY B CA 1
ATOM 3225 C C . GLY B 1 95 ? 5.551 -26.094 -19.766 1 94.88 95 GLY B C 1
ATOM 3226 O O . GLY B 1 95 ? 6.066 -27.172 -19.484 1 94.88 95 GLY B O 1
ATOM 3227 N N . GLY B 1 96 ? 4.605 -25.562 -19.125 1 94.94 96 GLY B N 1
ATOM 3228 C CA . GLY B 1 96 ? 4.297 -26.109 -17.812 1 94.94 96 GLY B CA 1
ATOM 3229 C C . GLY B 1 96 ? 3.229 -27.188 -17.844 1 94.94 96 GLY B C 1
ATOM 3230 O O . GLY B 1 96 ? 3.08 -27.953 -16.891 1 94.94 96 GLY B O 1
ATOM 3231 N N . GLY B 1 97 ? 2.508 -27.156 -18.906 1 96.44 97 GLY B N 1
ATOM 3232 C CA . GLY B 1 97 ? 1.37 -28.062 -18.891 1 96.44 97 GLY B CA 1
ATOM 3233 C C . GLY B 1 97 ? 0.937 -28.516 -20.266 1 96.44 97 GLY B C 1
ATOM 3234 O O . GLY B 1 97 ? 1.755 -28.578 -21.188 1 96.44 97 GLY B O 1
ATOM 3235 N N . GLU B 1 98 ? -0.321 -28.906 -20.344 1 96.62 98 GLU B N 1
ATOM 3236 C CA . GLU B 1 98 ? -0.865 -29.547 -21.531 1 96.62 98 GLU B CA 1
ATOM 3237 C C . GLU B 1 98 ? -0.91 -28.578 -22.719 1 96.62 98 GLU B C 1
ATOM 3239 O O . GLU B 1 98 ? -0.769 -28.984 -23.859 1 96.62 98 GLU B O 1
ATOM 3244 N N . TYR B 1 99 ? -1.023 -27.297 -22.484 1 97.31 99 TYR B N 1
ATOM 3245 C CA . TYR B 1 99 ? -1.116 -26.328 -23.562 1 97.31 99 TYR B CA 1
ATOM 3246 C C . TYR B 1 99 ? 0.206 -26.219 -24.312 1 97.31 99 TYR B C 1
ATOM 3248 O O . TYR B 1 99 ? 0.261 -25.641 -25.406 1 97.31 99 TYR B O 1
ATOM 3256 N N . PHE B 1 100 ? 1.242 -26.781 -23.703 1 97.56 100 PHE B N 1
ATOM 3257 C CA . PHE B 1 100 ? 2.525 -26.766 -24.391 1 97.56 100 PHE B CA 1
ATOM 3258 C C . PHE B 1 100 ? 2.438 -27.547 -25.703 1 97.56 100 PHE B C 1
ATOM 3260 O O . PHE B 1 100 ? 3.225 -27.328 -26.625 1 97.56 100 PHE B O 1
ATOM 3267 N N . LYS B 1 101 ? 1.521 -28.422 -25.828 1 97.62 101 LYS B N 1
ATOM 3268 C CA . LYS B 1 101 ? 1.281 -29.172 -27.062 1 97.62 101 LYS B CA 1
ATOM 3269 C C . LYS B 1 101 ? 0.983 -28.234 -28.219 1 97.62 101 LYS B C 1
ATOM 3271 O O . LYS B 1 101 ? 1.348 -28.531 -29.359 1 97.62 101 LYS B O 1
ATOM 3276 N N . ILE B 1 102 ? 0.342 -27.094 -27.938 1 97.69 102 ILE B N 1
ATOM 3277 C CA . ILE B 1 102 ? 0.066 -26.094 -28.969 1 97.69 102 ILE B CA 1
ATOM 3278 C C . ILE B 1 102 ? 1.38 -25.547 -29.516 1 97.69 102 ILE B C 1
ATOM 3280 O O . ILE B 1 102 ? 1.537 -25.406 -30.734 1 97.69 102 ILE B O 1
ATOM 3284 N N . VAL B 1 103 ? 2.273 -25.297 -28.656 1 98.06 103 VAL B N 1
ATOM 3285 C CA . VAL B 1 103 ? 3.584 -24.781 -29.062 1 98.06 103 VAL B CA 1
ATOM 3286 C C . VAL B 1 103 ? 4.293 -25.812 -29.938 1 98.06 103 VAL B C 1
ATOM 3288 O O . VAL B 1 103 ? 4.906 -25.453 -30.938 1 98.06 103 VAL B O 1
ATOM 3291 N N . GLU B 1 104 ? 4.191 -27.047 -29.562 1 97.56 104 GLU B N 1
ATOM 3292 C CA . GLU B 1 104 ? 4.812 -28.125 -30.312 1 97.56 104 GLU B CA 1
ATOM 3293 C C . GLU B 1 104 ? 4.145 -28.328 -31.672 1 97.56 104 GLU B C 1
ATOM 3295 O O . GLU B 1 104 ? 4.809 -28.266 -32.719 1 97.56 104 GLU B O 1
ATOM 3300 N N . GLU B 1 105 ? 2.881 -28.438 -31.641 1 98.06 105 GLU B N 1
ATOM 3301 C CA . GLU B 1 105 ? 2.146 -28.875 -32.812 1 98.06 105 GLU B CA 1
ATOM 3302 C C . GLU B 1 105 ? 1.931 -27.719 -33.812 1 98.06 105 GLU B C 1
ATOM 3304 O O . GLU B 1 105 ? 2.039 -27.891 -35.031 1 98.06 105 GLU B O 1
ATOM 3309 N N . ARG B 1 106 ? 1.647 -26.547 -33.25 1 97.81 106 ARG B N 1
ATOM 3310 C CA . ARG B 1 106 ? 1.287 -25.438 -34.125 1 97.81 106 ARG B CA 1
ATOM 3311 C C . ARG B 1 106 ? 2.51 -24.594 -34.469 1 97.81 106 ARG B C 1
ATOM 3313 O O . ARG B 1 106 ? 2.559 -23.953 -35.531 1 97.81 106 ARG B O 1
ATOM 3320 N N . HIS B 1 107 ? 3.504 -24.656 -33.656 1 97.81 107 HIS B N 1
ATOM 3321 C CA . HIS B 1 107 ? 4.57 -23.672 -33.875 1 97.81 107 HIS B CA 1
ATOM 3322 C C . HIS B 1 107 ? 5.93 -24.359 -33.938 1 97.81 107 HIS B C 1
ATOM 3324 O O . HIS B 1 107 ? 6.957 -23.688 -34.094 1 97.81 107 HIS B O 1
ATOM 3330 N N . GLY B 1 108 ? 6.027 -25.672 -33.812 1 97.5 108 GLY B N 1
ATOM 3331 C CA . GLY B 1 108 ? 7.273 -26.406 -33.938 1 97.5 108 GLY B CA 1
ATOM 3332 C C . GLY B 1 108 ? 8.32 -25.984 -32.938 1 97.5 108 GLY B C 1
ATOM 3333 O O . GLY B 1 108 ? 9.508 -25.891 -33.281 1 97.5 108 GLY B O 1
ATOM 3334 N N . TYR B 1 109 ? 7.891 -25.453 -31.828 1 97.12 109 TYR B N 1
ATOM 3335 C CA . TYR B 1 109 ? 8.734 -25.047 -30.703 1 97.12 109 TYR B CA 1
ATOM 3336 C C . TYR B 1 109 ? 9.438 -23.734 -31.016 1 97.12 109 TYR B C 1
ATOM 3338 O O . TYR B 1 109 ? 10.328 -23.312 -30.266 1 97.12 109 TYR B O 1
ATOM 3346 N N . ASN B 1 110 ? 9.062 -23.062 -32.062 1 97.5 110 ASN B N 1
ATOM 3347 C CA . ASN B 1 110 ? 9.633 -21.75 -32.375 1 97.5 110 ASN B CA 1
ATOM 3348 C C . ASN B 1 110 ? 9.094 -20.672 -31.453 1 97.5 110 ASN B C 1
ATOM 3350 O O . ASN B 1 110 ? 7.895 -20.375 -31.469 1 97.5 110 ASN B O 1
ATOM 3354 N N . ILE B 1 111 ? 9.938 -20.062 -30.719 1 96.69 111 ILE B N 1
ATOM 3355 C CA . ILE B 1 111 ? 9.523 -19.141 -29.656 1 96.69 111 ILE B CA 1
ATOM 3356 C C . ILE B 1 111 ? 8.844 -17.922 -30.266 1 96.69 111 ILE B C 1
ATOM 3358 O O . ILE B 1 111 ? 7.852 -17.422 -29.734 1 96.69 111 ILE B O 1
ATOM 3362 N N . TYR B 1 112 ? 9.273 -17.406 -31.375 1 95.69 112 TYR B N 1
ATOM 3363 C CA . TYR B 1 112 ? 8.719 -16.219 -32 1 95.69 112 TYR B CA 1
ATOM 3364 C C . TYR B 1 112 ? 7.32 -16.469 -32.531 1 95.69 112 TYR B C 1
ATOM 3366 O O . TYR B 1 112 ? 6.41 -15.664 -32.344 1 95.69 112 TYR B O 1
ATOM 3374 N N . SER B 1 113 ? 7.211 -17.609 -33.188 1 97.25 113 SER B N 1
ATOM 3375 C CA . SER B 1 113 ? 5.898 -18 -33.688 1 97.25 113 SER B CA 1
ATOM 3376 C C . SER B 1 113 ? 4.934 -18.297 -32.562 1 97.25 113 SER B C 1
ATOM 3378 O O . SER B 1 113 ? 3.773 -17.875 -32.594 1 97.25 113 SER B O 1
ATOM 3380 N N . ALA B 1 114 ? 5.395 -18.969 -31.578 1 97.38 114 ALA B N 1
ATOM 3381 C CA . ALA B 1 114 ? 4.574 -19.359 -30.438 1 97.38 114 ALA B CA 1
ATOM 3382 C C . ALA B 1 114 ? 3.994 -18.141 -29.734 1 97.38 114 ALA B C 1
ATOM 3384 O O . ALA B 1 114 ? 2.844 -18.156 -29.297 1 97.38 114 ALA B O 1
ATOM 3385 N N . LEU B 1 115 ? 4.762 -17.094 -29.625 1 97.5 115 LEU B N 1
ATOM 3386 C CA . LEU B 1 115 ? 4.34 -15.914 -28.875 1 97.5 115 LEU B CA 1
ATOM 3387 C C . LEU B 1 115 ? 3.393 -15.047 -29.688 1 97.5 115 LEU B C 1
ATOM 3389 O O . LEU B 1 115 ? 2.811 -14.094 -29.172 1 97.5 115 LEU B O 1
ATOM 3393 N N . GLN B 1 116 ? 3.189 -15.438 -30.953 1 97.5 116 GLN B N 1
ATOM 3394 C CA . GLN B 1 116 ? 2.205 -14.75 -31.781 1 97.5 116 GLN B CA 1
ATOM 3395 C C . GLN B 1 116 ? 0.827 -15.391 -31.641 1 97.5 116 GLN B C 1
ATOM 3397 O O . GLN B 1 116 ? -0.161 -14.867 -32.156 1 97.5 116 GLN B O 1
ATOM 3402 N N . GLU B 1 117 ? 0.77 -16.516 -30.969 1 98 117 GLU B N 1
ATOM 3403 C CA . GLU B 1 117 ? -0.51 -17.172 -30.703 1 98 117 GLU B CA 1
ATOM 3404 C C . GLU B 1 117 ? -1.487 -16.219 -30.031 1 98 117 GLU B C 1
ATOM 3406 O O . GLU B 1 117 ? -1.109 -15.469 -29.125 1 98 117 GLU B O 1
ATOM 3411 N N . PRO B 1 118 ? -2.689 -16.156 -30.469 1 98.38 118 PRO B N 1
ATOM 3412 C CA . PRO B 1 118 ? -3.666 -15.258 -29.844 1 98.38 118 PRO B CA 1
ATOM 3413 C C . PRO B 1 118 ? -4.062 -15.719 -28.438 1 98.38 118 PRO B C 1
ATOM 3415 O O . PRO B 1 118 ? -4.133 -16.922 -28.172 1 98.38 118 PRO B O 1
ATOM 3418 N N . VAL B 1 119 ? -4.426 -14.789 -27.578 1 98.44 119 VAL B N 1
ATOM 3419 C CA . VAL B 1 119 ? -4.805 -15.008 -26.188 1 98.44 119 VAL B CA 1
ATOM 3420 C C . VAL B 1 119 ? -6 -15.961 -26.125 1 98.44 119 VAL B C 1
ATOM 3422 O O . VAL B 1 119 ? -6.098 -16.781 -25.203 1 98.44 119 VAL B O 1
ATOM 3425 N N . GLN B 1 120 ? -6.789 -15.891 -27.062 1 98 120 GLN B N 1
ATOM 3426 C CA . GLN B 1 120 ? -8.016 -16.688 -27.078 1 98 120 GLN B CA 1
ATOM 3427 C C . GLN B 1 120 ? -7.703 -18.172 -27.031 1 98 120 GLN B C 1
ATOM 3429 O O . GLN B 1 120 ? -8.516 -18.969 -26.547 1 98 120 GLN B O 1
ATOM 3434 N N . SER B 1 121 ? -6.535 -18.609 -27.469 1 97.94 121 SER B N 1
ATOM 3435 C CA . SER B 1 121 ? -6.156 -20.016 -27.531 1 97.94 121 SER B CA 1
ATOM 3436 C C . SER B 1 121 ? -5.945 -20.609 -26.141 1 97.94 121 SER B C 1
ATOM 3438 O O . SER B 1 121 ? -6.035 -21.812 -25.953 1 97.94 121 SER B O 1
ATOM 3440 N N . ILE B 1 122 ? -5.707 -19.719 -25.156 1 97.88 122 ILE B N 1
ATOM 3441 C CA . ILE B 1 122 ? -5.285 -20.297 -23.891 1 97.88 122 ILE B CA 1
ATOM 3442 C C . ILE B 1 122 ? -6.066 -19.656 -22.75 1 97.88 122 ILE B C 1
ATOM 3444 O O . ILE B 1 122 ? -6.012 -20.141 -21.609 1 97.88 122 ILE B O 1
ATOM 3448 N N . MET B 1 123 ? -6.801 -18.578 -22.984 1 97.56 123 MET B N 1
ATOM 3449 C CA . MET B 1 123 ? -7.523 -17.859 -21.938 1 97.56 123 MET B CA 1
ATOM 3450 C C . MET B 1 123 ? -8.617 -18.719 -21.328 1 97.56 123 MET B C 1
ATOM 3452 O O . MET B 1 123 ? -9.039 -19.719 -21.938 1 97.56 123 MET B O 1
ATOM 3456 N N . GLU B 1 124 ? -8.984 -18.469 -20.078 1 96.56 124 GLU B N 1
ATOM 3457 C CA . GLU B 1 124 ? -10.195 -19.047 -19.5 1 96.56 124 GLU B CA 1
ATOM 3458 C C . GLU B 1 124 ? -11.445 -18.438 -20.125 1 96.56 124 GLU B C 1
ATOM 3460 O O . GLU B 1 124 ? -11.656 -17.219 -20.031 1 96.56 124 GLU B O 1
ATOM 3465 N N . LYS B 1 125 ? -12.133 -19.391 -20.703 1 94.5 125 LYS B N 1
ATOM 3466 C CA . LYS B 1 125 ? -13.391 -18.938 -21.297 1 94.5 125 LYS B CA 1
ATOM 3467 C C . LYS B 1 125 ? -14.516 -18.938 -20.266 1 94.5 125 LYS B C 1
ATOM 3469 O O . LYS B 1 125 ? -14.578 -19.812 -19.406 1 94.5 125 LYS B O 1
ATOM 3474 N N . ASN B 1 126 ? -15.312 -17.938 -20.125 1 91.56 126 ASN B N 1
ATOM 3475 C CA . ASN B 1 126 ? -16.453 -17.812 -19.219 1 91.56 126 ASN B CA 1
ATOM 3476 C C . ASN B 1 126 ? -16 -17.781 -17.75 1 91.56 126 ASN B C 1
ATOM 3478 O O . ASN B 1 126 ? -16.438 -18.609 -16.953 1 91.56 126 ASN B O 1
ATOM 3482 N N . PRO B 1 127 ? -15.18 -16.953 -17.438 1 96 127 PRO B N 1
ATOM 3483 C CA . PRO B 1 127 ? -14.695 -16.891 -16.047 1 96 127 PRO B CA 1
ATOM 3484 C C . PRO B 1 127 ? -15.805 -16.656 -15.039 1 96 127 PRO B C 1
ATOM 3486 O O . PRO B 1 127 ? -16.875 -16.141 -15.398 1 96 127 PRO B O 1
ATOM 3489 N N . ILE B 1 128 ? -15.578 -17.125 -13.844 1 95.81 128 ILE B N 1
ATOM 3490 C CA . ILE B 1 128 ? -16.484 -16.781 -12.75 1 95.81 128 ILE B CA 1
ATOM 3491 C C . ILE B 1 128 ? -16.406 -15.281 -12.477 1 95.81 128 ILE B C 1
ATOM 3493 O O . ILE B 1 128 ? -15.328 -14.727 -12.289 1 95.81 128 ILE B O 1
ATOM 3497 N N . VAL B 1 129 ? -17.516 -14.602 -12.547 1 96.75 129 VAL B N 1
ATOM 3498 C CA . VAL B 1 129 ? -17.594 -13.164 -12.32 1 96.75 129 VAL B CA 1
ATOM 3499 C C . VAL B 1 129 ? -18.594 -12.867 -11.203 1 96.75 129 VAL B C 1
ATOM 3501 O O . VAL B 1 129 ? -19.328 -13.758 -10.766 1 96.75 129 VAL B O 1
ATOM 3504 N N . ALA B 1 130 ? -18.594 -11.703 -10.656 1 95.56 130 ALA B N 1
ATOM 3505 C CA . ALA B 1 130 ? -19.625 -11.188 -9.758 1 95.56 130 ALA B CA 1
ATOM 3506 C C . ALA B 1 130 ? -20.203 -9.875 -10.273 1 95.56 130 ALA B C 1
ATOM 3508 O O . ALA B 1 130 ? -19.5 -9.086 -10.898 1 95.56 130 ALA B O 1
ATOM 3509 N N . TYR B 1 131 ? -21.453 -9.734 -10.078 1 95 131 TYR B N 1
ATOM 3510 C CA . TYR B 1 131 ? -22.078 -8.469 -10.445 1 95 131 TYR B CA 1
ATOM 3511 C C . TYR B 1 131 ? -21.844 -7.406 -9.375 1 95 131 TYR B C 1
ATOM 3513 O O . TYR B 1 131 ? -21.75 -7.723 -8.188 1 95 131 TYR B O 1
ATOM 3521 N N . ILE B 1 132 ? -21.75 -6.145 -9.836 1 92.62 132 ILE B N 1
ATOM 3522 C CA . ILE B 1 132 ? -21.375 -5.023 -8.984 1 92.62 132 ILE B CA 1
ATOM 3523 C C . ILE B 1 132 ? -22.391 -4.867 -7.855 1 92.62 132 ILE B C 1
ATOM 3525 O O . ILE B 1 132 ? -22.078 -4.305 -6.801 1 92.62 132 ILE B O 1
ATOM 3529 N N . ASP B 1 133 ? -23.609 -5.445 -8 1 90.12 133 ASP B N 1
ATOM 3530 C CA . ASP B 1 133 ? -24.656 -5.266 -7.012 1 90.12 133 ASP B CA 1
ATOM 3531 C C . ASP B 1 133 ? -24.781 -6.488 -6.109 1 90.12 133 ASP B C 1
ATOM 3533 O O . ASP B 1 133 ? -25.734 -6.605 -5.332 1 90.12 133 ASP B O 1
ATOM 3537 N N . GLU B 1 134 ? -23.844 -7.453 -6.23 1 91.19 134 GLU B N 1
ATOM 3538 C CA . GLU B 1 134 ? -23.797 -8.602 -5.328 1 91.19 134 GLU B CA 1
ATOM 3539 C C . GLU B 1 134 ? -23.188 -8.227 -3.982 1 91.19 134 GLU B C 1
ATOM 3541 O O . GLU B 1 134 ? -22.578 -7.164 -3.848 1 91.19 134 GLU B O 1
ATOM 3546 N N . LYS B 1 135 ? -23.406 -9.086 -3.016 1 86 135 LYS B N 1
ATOM 3547 C CA . LYS B 1 135 ? -22.828 -8.883 -1.688 1 86 135 LYS B CA 1
ATOM 3548 C C . LYS B 1 135 ? -21.391 -9.391 -1.629 1 86 135 LYS B C 1
ATOM 3550 O O . LYS B 1 135 ? -21.016 -10.312 -2.361 1 86 135 LYS B O 1
ATOM 3555 N N . LEU B 1 136 ? -20.656 -8.812 -0.761 1 86.12 136 LEU B N 1
ATOM 3556 C CA . LEU B 1 136 ? -19.281 -9.211 -0.557 1 86.12 136 LEU B CA 1
ATOM 3557 C C . LEU B 1 136 ? -19.188 -10.688 -0.189 1 86.12 136 LEU B C 1
ATOM 3559 O O . LEU B 1 136 ? -18.25 -11.375 -0.594 1 86.12 136 LEU B O 1
ATOM 3563 N N . SER B 1 137 ? -20.156 -11.211 0.551 1 82.81 137 SER B N 1
ATOM 3564 C CA . SER B 1 137 ? -20.156 -12.609 0.959 1 82.81 137 SER B CA 1
ATOM 3565 C C . SER B 1 137 ? -20.188 -13.539 -0.251 1 82.81 137 SER B C 1
ATOM 3567 O O . SER B 1 137 ? -19.609 -14.625 -0.219 1 82.81 137 SER B O 1
ATOM 3569 N N . ASN B 1 138 ? -20.859 -13.055 -1.285 1 87 138 ASN B N 1
ATOM 3570 C CA . ASN B 1 138 ? -20.906 -13.844 -2.512 1 87 138 ASN B CA 1
ATOM 3571 C C . ASN B 1 138 ? -19.531 -13.969 -3.156 1 87 138 ASN B C 1
ATOM 3573 O O . ASN B 1 138 ? -19.188 -15.031 -3.674 1 87 138 ASN B O 1
ATOM 3577 N N . ILE B 1 139 ? -18.781 -12.922 -3.123 1 89.81 139 ILE B N 1
ATOM 3578 C CA . ILE B 1 139 ? -17.438 -12.922 -3.697 1 89.81 139 ILE B CA 1
ATOM 3579 C C . ILE B 1 139 ? -16.547 -13.891 -2.918 1 89.81 139 ILE B C 1
ATOM 3581 O O . ILE B 1 139 ? -15.828 -14.695 -3.514 1 89.81 139 ILE B O 1
ATOM 3585 N N . LEU B 1 140 ? -16.641 -13.781 -1.595 1 84.69 140 LEU B N 1
ATOM 3586 C CA . LEU B 1 140 ? -15.859 -14.672 -0.744 1 84.69 140 LEU B CA 1
ATOM 3587 C C . LEU B 1 140 ? -16.219 -16.125 -1.023 1 84.69 140 LEU B C 1
ATOM 3589 O O . LEU B 1 140 ? -15.328 -16.984 -1.113 1 84.69 140 LEU B O 1
ATOM 3593 N N . GLU B 1 141 ? -17.438 -16.375 -1.166 1 83.94 141 GLU B N 1
ATOM 3594 C CA . GLU B 1 141 ? -17.906 -17.734 -1.463 1 83.94 141 GLU B CA 1
ATOM 3595 C C . GLU B 1 141 ? -17.375 -18.219 -2.803 1 83.94 141 GLU B C 1
ATOM 3597 O O . GLU B 1 141 ? -16.891 -19.344 -2.908 1 83.94 141 GLU B O 1
ATOM 3602 N N . LYS B 1 142 ? -17.453 -17.391 -3.797 1 89.69 142 LYS B N 1
ATOM 3603 C CA . LYS B 1 142 ? -16.953 -17.75 -5.117 1 89.69 142 LYS B CA 1
ATOM 3604 C C . LYS B 1 142 ? -15.453 -18.062 -5.066 1 89.69 142 LYS B C 1
ATOM 3606 O O . LYS B 1 142 ? -15 -19.031 -5.684 1 89.69 142 LYS B O 1
ATOM 3611 N N . MET B 1 143 ? -14.703 -17.281 -4.289 1 87.75 143 MET B N 1
ATOM 3612 C CA . MET B 1 143 ? -13.266 -17.5 -4.195 1 87.75 143 MET B CA 1
ATOM 3613 C C . MET B 1 143 ? -12.945 -18.812 -3.484 1 87.75 143 MET B C 1
ATOM 3615 O O . MET B 1 143 ? -12.125 -19.594 -3.961 1 87.75 143 MET B O 1
ATOM 3619 N N . VAL B 1 144 ? -13.641 -19.031 -2.422 1 78.62 144 VAL B N 1
ATOM 3620 C CA . VAL B 1 144 ? -13.359 -20.203 -1.601 1 78.62 144 VAL B CA 1
ATOM 3621 C C . VAL B 1 144 ? -13.828 -21.453 -2.33 1 78.62 144 VAL B C 1
ATOM 3623 O O . VAL B 1 144 ? -13.062 -22.422 -2.457 1 78.62 144 VAL B O 1
ATOM 3626 N N . MET B 1 145 ? -15.008 -21.422 -2.906 1 81.44 145 MET B N 1
ATOM 3627 C CA . MET B 1 145 ? -15.625 -22.609 -3.516 1 81.44 145 MET B CA 1
ATOM 3628 C C . MET B 1 145 ? -14.898 -23 -4.797 1 81.44 145 MET B C 1
ATOM 3630 O O . MET B 1 145 ? -14.789 -24.172 -5.117 1 81.44 145 MET B O 1
ATOM 3634 N N . ASN B 1 146 ? -14.414 -22 -5.434 1 85.31 146 ASN B N 1
ATOM 3635 C CA . ASN B 1 146 ? -13.805 -22.297 -6.727 1 85.31 146 ASN B CA 1
ATOM 3636 C C . ASN B 1 146 ? -12.281 -22.188 -6.66 1 85.31 146 ASN B C 1
ATOM 3638 O O . ASN B 1 146 ? -11.602 -22.359 -7.672 1 85.31 146 ASN B O 1
ATOM 3642 N N . GLU B 1 147 ? -11.727 -21.875 -5.504 1 81.56 147 GLU B N 1
ATOM 3643 C CA . GLU B 1 147 ? -10.297 -21.766 -5.254 1 81.56 147 GLU B CA 1
ATOM 3644 C C . GLU B 1 147 ? -9.633 -20.781 -6.203 1 81.56 147 GLU B C 1
ATOM 3646 O O . GLU B 1 147 ? -8.625 -21.094 -6.836 1 81.56 147 GLU B O 1
ATOM 3651 N N . ILE B 1 148 ? -10.328 -19.703 -6.328 1 88.88 148 ILE B N 1
ATOM 3652 C CA . ILE B 1 148 ? -9.766 -18.641 -7.16 1 88.88 148 ILE B CA 1
ATOM 3653 C C . ILE B 1 148 ? -9.43 -17.422 -6.297 1 88.88 148 ILE B C 1
ATOM 3655 O O . ILE B 1 148 ? -10.062 -17.203 -5.262 1 88.88 148 ILE B O 1
ATOM 3659 N N . GLY B 1 149 ? -8.445 -16.672 -6.73 1 90.44 149 GLY B N 1
ATOM 3660 C CA . GLY B 1 149 ? -7.996 -15.539 -5.945 1 90.44 149 GLY B CA 1
ATOM 3661 C C . GLY B 1 149 ? -8.32 -14.203 -6.59 1 90.44 149 GLY B C 1
ATOM 3662 O O . GLY B 1 149 ? -7.824 -13.164 -6.152 1 90.44 149 GLY B O 1
ATOM 3663 N N . ILE B 1 150 ? -9.008 -14.258 -7.707 1 93.38 150 ILE B N 1
ATOM 3664 C CA . ILE B 1 150 ? -9.375 -13.047 -8.438 1 93.38 150 ILE B CA 1
ATOM 3665 C C . ILE B 1 150 ? -10.781 -13.195 -9.008 1 93.38 150 ILE B C 1
ATOM 3667 O O . ILE B 1 150 ? -11.148 -14.266 -9.508 1 93.38 150 ILE B O 1
ATOM 3671 N N . VAL B 1 151 ? -11.594 -12.227 -8.859 1 95.62 151 VAL B N 1
ATOM 3672 C CA . VAL B 1 151 ? -12.945 -12.227 -9.414 1 95.62 151 VAL B CA 1
ATOM 3673 C C . VAL B 1 151 ? -13.195 -10.914 -10.164 1 95.62 151 VAL B C 1
ATOM 3675 O O . VAL B 1 151 ? -13.195 -9.844 -9.555 1 95.62 151 VAL B O 1
ATOM 3678 N N . PRO B 1 152 ? -13.383 -10.945 -11.508 1 96.69 152 PRO B N 1
ATOM 3679 C CA . PRO B 1 152 ? -13.852 -9.75 -12.203 1 96.69 152 PRO B CA 1
ATOM 3680 C C . PRO B 1 152 ? -15.234 -9.297 -11.742 1 96.69 152 PRO B C 1
ATOM 3682 O O . PRO B 1 152 ? -16.109 -10.133 -11.484 1 96.69 152 PRO B O 1
ATOM 3685 N N . ILE B 1 153 ? -15.367 -8.047 -11.539 1 96.31 153 ILE B N 1
ATOM 3686 C CA . ILE B 1 153 ? -16.656 -7.434 -11.211 1 96.31 153 ILE B CA 1
ATOM 3687 C C . ILE B 1 153 ? -17.266 -6.812 -12.461 1 96.31 153 ILE B C 1
ATOM 3689 O O . ILE B 1 153 ? -16.625 -6.004 -13.141 1 96.31 153 ILE B O 1
ATOM 3693 N N . VAL B 1 154 ? -18.484 -7.215 -12.773 1 96.31 154 VAL B N 1
ATOM 3694 C CA . VAL B 1 154 ? -19.094 -6.773 -14.031 1 96.31 154 VAL B CA 1
ATOM 3695 C C . VAL B 1 154 ? -20.438 -6.121 -13.75 1 96.31 154 VAL B C 1
ATOM 3697 O O . VAL B 1 154 ? -21.031 -6.32 -12.688 1 96.31 154 VAL B O 1
ATOM 3700 N N . LEU B 1 155 ? -20.812 -5.254 -14.672 1 95.06 155 LEU B N 1
ATOM 3701 C CA . LEU B 1 155 ? -22.172 -4.719 -14.68 1 95.06 155 LEU B CA 1
ATOM 3702 C C . LEU B 1 155 ? -23.156 -5.734 -15.25 1 95.06 155 LEU B C 1
ATOM 3704 O O . LEU B 1 155 ? -22.75 -6.77 -15.781 1 95.06 155 LEU B O 1
ATOM 3708 N N . ARG B 1 156 ? -24.422 -5.508 -15.117 1 94 156 ARG B N 1
ATOM 3709 C CA . ARG B 1 156 ? -25.453 -6.453 -15.547 1 94 156 ARG B CA 1
ATOM 3710 C C . ARG B 1 156 ? -25.406 -6.664 -17.062 1 94 156 ARG B C 1
ATOM 3712 O O . ARG B 1 156 ? -25.766 -7.734 -17.547 1 94 156 ARG B O 1
ATOM 3719 N N . ASP B 1 157 ? -24.875 -5.719 -17.781 1 93.88 157 ASP B N 1
ATOM 3720 C CA . ASP B 1 157 ? -24.812 -5.863 -19.234 1 93.88 157 ASP B CA 1
ATOM 3721 C C . ASP B 1 157 ? -23.516 -6.523 -19.672 1 93.88 157 ASP B C 1
ATOM 3723 O O . ASP B 1 157 ? -23.25 -6.664 -20.859 1 93.88 157 ASP B O 1
ATOM 3727 N N . GLY B 1 158 ? -22.672 -6.785 -18.766 1 94.5 158 GLY B N 1
ATOM 3728 C CA . GLY B 1 158 ? -21.469 -7.539 -19.062 1 94.5 158 GLY B CA 1
ATOM 3729 C C . GLY B 1 158 ? -20.219 -6.676 -19.109 1 94.5 158 GLY B C 1
ATOM 3730 O O . GLY B 1 158 ? -19.109 -7.195 -19.172 1 94.5 158 GLY B O 1
ATOM 3731 N N . ARG B 1 159 ? -20.406 -5.336 -19.094 1 95.62 159 ARG B N 1
ATOM 3732 C CA . ARG B 1 159 ? -19.25 -4.453 -19.078 1 95.62 159 ARG B CA 1
ATOM 3733 C C . ARG B 1 159 ? -18.438 -4.629 -17.797 1 95.62 159 ARG B C 1
ATOM 3735 O O . ARG B 1 159 ? -19.016 -4.793 -16.719 1 95.62 159 ARG B O 1
ATOM 3742 N N . VAL B 1 160 ? -17.141 -4.535 -17.953 1 95.69 160 VAL B N 1
ATOM 3743 C CA . VAL B 1 160 ? -16.25 -4.754 -16.828 1 95.69 160 VAL B CA 1
ATOM 3744 C C . VAL B 1 160 ? -16.188 -3.496 -15.961 1 95.69 160 VAL B C 1
ATOM 3746 O O . VAL B 1 160 ? -15.969 -2.395 -16.469 1 95.69 160 VAL B O 1
ATOM 3749 N N . TYR B 1 161 ? -16.422 -3.658 -14.68 1 93.62 161 TYR B N 1
ATOM 3750 C CA . TYR B 1 161 ? -16.344 -2.559 -13.727 1 93.62 161 TYR B CA 1
ATOM 3751 C C . TYR B 1 161 ? -14.961 -2.512 -13.07 1 93.62 161 TYR B C 1
ATOM 3753 O O . TYR B 1 161 ? -14.359 -1.44 -12.953 1 93.62 161 TYR B O 1
ATOM 3761 N N . GLY B 1 162 ? -14.508 -3.686 -12.617 1 94.38 162 GLY B N 1
ATOM 3762 C CA . GLY B 1 162 ? -13.242 -3.809 -11.922 1 94.38 162 GLY B CA 1
ATOM 3763 C C . GLY B 1 162 ? -12.859 -5.246 -11.625 1 94.38 162 GLY B C 1
ATOM 3764 O O . GLY B 1 162 ? -13.367 -6.172 -12.258 1 94.38 162 GLY B O 1
ATOM 3765 N N . ILE B 1 163 ? -11.914 -5.422 -10.727 1 95.69 163 ILE B N 1
ATOM 3766 C CA . ILE B 1 163 ? -11.477 -6.738 -10.273 1 95.69 163 ILE B CA 1
ATOM 3767 C C . ILE B 1 163 ? -11.281 -6.723 -8.758 1 95.69 163 ILE B C 1
ATOM 3769 O O . ILE B 1 163 ? -10.891 -5.703 -8.188 1 95.69 163 ILE B O 1
ATOM 3773 N N . ILE B 1 164 ? -11.586 -7.758 -8.086 1 94.5 164 ILE B N 1
ATOM 3774 C CA . ILE B 1 164 ? -11.289 -7.934 -6.668 1 94.5 164 ILE B CA 1
ATOM 3775 C C . ILE B 1 164 ? -10.375 -9.141 -6.477 1 94.5 164 ILE B C 1
ATOM 3777 O O . ILE B 1 164 ? -10.641 -10.219 -7.02 1 94.5 164 ILE B O 1
ATOM 3781 N N . THR B 1 165 ? -9.297 -8.945 -5.816 1 92.69 165 THR B N 1
ATOM 3782 C CA . THR B 1 165 ? -8.359 -10.023 -5.512 1 92.69 165 THR B CA 1
ATOM 3783 C C . THR B 1 165 ? -8.406 -10.375 -4.027 1 92.69 165 THR B C 1
ATOM 3785 O O . THR B 1 165 ? -9.023 -9.664 -3.232 1 92.69 165 THR B O 1
ATOM 3788 N N . GLU B 1 166 ? -7.82 -11.461 -3.697 1 90.94 166 GLU B N 1
ATOM 3789 C CA . GLU B 1 166 ? -7.68 -11.852 -2.295 1 90.94 166 GLU B CA 1
ATOM 3790 C C . GLU B 1 166 ? -6.949 -10.773 -1.5 1 90.94 166 GLU B C 1
ATOM 3792 O O . GLU B 1 166 ? -7.289 -10.508 -0.344 1 90.94 166 GLU B O 1
ATOM 3797 N N . HIS B 1 167 ? -6.031 -10.172 -2.129 1 88.5 167 HIS B N 1
ATOM 3798 C CA . HIS B 1 167 ? -5.273 -9.102 -1.499 1 88.5 167 HIS B CA 1
ATOM 3799 C C . HIS B 1 167 ? -6.188 -7.949 -1.087 1 88.5 167 HIS B C 1
ATOM 3801 O O . HIS B 1 167 ? -6.09 -7.441 0.033 1 88.5 167 HIS B O 1
ATOM 3807 N N . ASP B 1 168 ? -7.004 -7.609 -1.98 1 88.94 168 ASP B N 1
ATOM 3808 C CA . ASP B 1 168 ? -7.945 -6.523 -1.72 1 88.94 168 ASP B CA 1
ATOM 3809 C C . ASP B 1 168 ? -8.867 -6.863 -0.554 1 88.94 168 ASP B C 1
ATOM 3811 O O . ASP B 1 168 ? -9.156 -6.012 0.29 1 88.94 168 ASP B O 1
ATOM 3815 N N . LEU B 1 169 ? -9.344 -8.078 -0.499 1 88.56 169 LEU B N 1
ATOM 3816 C CA . LEU B 1 169 ? -10.289 -8.508 0.527 1 88.56 169 LEU B CA 1
ATOM 3817 C C . LEU B 1 169 ? -9.625 -8.547 1.898 1 88.56 169 LEU B C 1
ATOM 3819 O O . LEU B 1 169 ? -10.227 -8.156 2.898 1 88.56 169 LEU B O 1
ATOM 3823 N N . ILE B 1 170 ? -8.438 -9.023 1.908 1 87 170 ILE B N 1
ATOM 3824 C CA . ILE B 1 170 ? -7.707 -9.086 3.17 1 87 170 ILE B CA 1
ATOM 3825 C C . ILE B 1 170 ? -7.535 -7.68 3.738 1 87 170 ILE B C 1
ATOM 3827 O O . ILE B 1 170 ? -7.789 -7.449 4.922 1 87 170 ILE B O 1
ATOM 3831 N N . LYS B 1 171 ? -7.105 -6.793 2.881 1 86 171 LYS B N 1
ATOM 3832 C CA . LYS B 1 171 ? -6.93 -5.406 3.305 1 86 171 LYS B CA 1
ATOM 3833 C C . LYS B 1 171 ? -8.234 -4.828 3.842 1 86 171 LYS B C 1
ATOM 3835 O O . LYS B 1 171 ? -8.258 -4.25 4.93 1 86 171 LYS B O 1
ATOM 3840 N N . TYR B 1 172 ? -9.266 -4.973 3.146 1 84.44 172 TYR B N 1
ATOM 3841 C CA . TYR B 1 172 ? -10.562 -4.43 3.531 1 84.44 172 TYR B CA 1
ATOM 3842 C C . TYR B 1 172 ? -11.055 -5.047 4.836 1 84.44 172 TYR B C 1
ATOM 3844 O O . TYR B 1 172 ? -11.492 -4.336 5.742 1 84.44 172 TYR B O 1
ATOM 3852 N N . LEU B 1 173 ? -10.984 -6.352 4.918 1 81.69 173 LEU B N 1
ATOM 3853 C CA . LEU B 1 173 ? -11.523 -7.066 6.066 1 81.69 173 LEU B CA 1
ATOM 3854 C C . LEU B 1 173 ? -10.68 -6.809 7.312 1 81.69 173 LEU B C 1
ATOM 3856 O O . LEU B 1 173 ? -11.203 -6.801 8.43 1 81.69 173 LEU B O 1
ATOM 3860 N N . SER B 1 174 ? -9.398 -6.633 7.16 1 79.69 174 SER B N 1
ATOM 3861 C CA . SER B 1 174 ? -8.523 -6.348 8.297 1 79.69 174 SER B CA 1
ATOM 3862 C C . SER B 1 174 ? -8.906 -5.039 8.977 1 79.69 174 SER B C 1
ATOM 3864 O O . SER B 1 174 ? -8.852 -4.934 10.203 1 79.69 174 SER B O 1
ATOM 3866 N N . TYR B 1 175 ? -9.289 -4.094 8.195 1 75.38 175 TYR B N 1
ATOM 3867 C CA . TYR B 1 175 ? -9.695 -2.803 8.742 1 75.38 175 TYR B CA 1
ATOM 3868 C C . TYR B 1 175 ? -11.094 -2.871 9.328 1 75.38 175 TYR B C 1
ATOM 3870 O O . TYR B 1 175 ? -11.352 -2.338 10.414 1 75.38 175 TYR B O 1
ATOM 3878 N N . SER B 1 176 ? -11.992 -3.42 8.664 1 67.75 176 SER B N 1
ATOM 387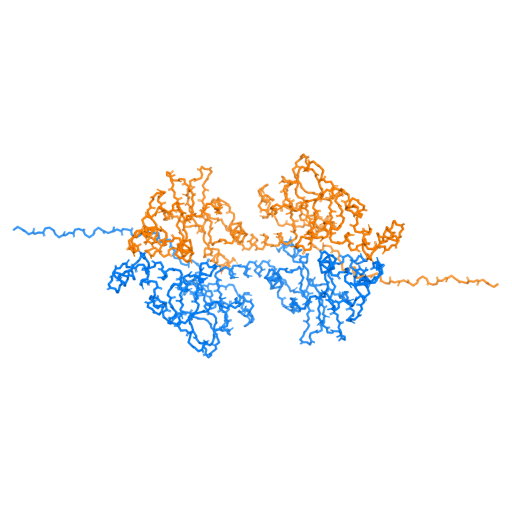9 C CA . SER B 1 176 ? -13.406 -3.4 9.016 1 67.75 176 SER B CA 1
ATOM 3880 C C . SER B 1 176 ? -13.68 -4.254 10.25 1 67.75 176 SER B C 1
ATOM 3882 O O . SER B 1 176 ? -14.461 -3.863 11.125 1 67.75 176 SER B O 1
ATOM 3884 N N . ILE B 1 177 ? -13.148 -5.352 10.297 1 63.12 177 ILE B N 1
ATOM 3885 C CA . ILE B 1 177 ? -13.43 -6.289 11.383 1 63.12 177 ILE B CA 1
ATOM 3886 C C . ILE B 1 177 ? -12.812 -5.777 12.68 1 63.12 177 ILE B C 1
ATOM 3888 O O . ILE B 1 177 ? -13.367 -5.988 13.766 1 63.12 177 ILE B O 1
ATOM 3892 N N . SER B 1 178 ? -11.867 -5.02 12.625 1 61.53 178 SER B N 1
ATOM 3893 C CA . SER B 1 178 ? -11.094 -4.664 13.812 1 61.53 178 SER B CA 1
ATOM 3894 C C . SER B 1 178 ? -11.695 -3.453 14.516 1 61.53 178 SER B C 1
ATOM 3896 O O . SER B 1 178 ? -11.578 -3.318 15.734 1 61.53 178 SER B O 1
ATOM 3898 N N . ILE B 1 179 ? -12.352 -2.596 13.898 1 70 179 ILE B N 1
ATOM 3899 C CA . ILE B 1 179 ? -12.656 -1.322 14.539 1 70 179 ILE B CA 1
ATOM 3900 C C . ILE B 1 179 ? -14.117 -1.319 15 1 70 179 ILE B C 1
ATOM 3902 O O . ILE B 1 179 ? -14.391 -1.237 16.203 1 70 179 ILE B O 1
ATOM 3906 N N . GLY B 1 180 ? -15.062 -1.661 14.195 1 72.25 180 GLY B N 1
ATOM 3907 C CA . GLY B 1 180 ? -16.469 -1.858 14.547 1 72.25 180 GLY B CA 1
ATOM 3908 C C . GLY B 1 180 ? -17.078 -0.65 15.227 1 72.25 180 GLY B C 1
ATOM 3909 O O . GLY B 1 180 ? -17.891 -0.793 16.141 1 72.25 180 GLY B O 1
ATOM 3910 N N . VAL B 1 181 ? -16.688 0.627 15.062 1 83.44 181 VAL B N 1
ATOM 3911 C CA . VAL B 1 181 ? -17.25 1.851 15.625 1 83.44 181 VAL B CA 1
ATOM 3912 C C . VAL B 1 181 ? -17.719 2.764 14.492 1 83.44 181 VAL B C 1
ATOM 3914 O O . VAL B 1 181 ? -17.141 2.758 13.398 1 83.44 181 VAL B O 1
ATOM 3917 N N . LYS B 1 182 ? -18.766 3.512 14.797 1 88.44 182 LYS B N 1
ATOM 3918 C CA . LYS B 1 182 ? -19.312 4.43 13.805 1 88.44 182 LYS B CA 1
ATOM 3919 C C . LYS B 1 182 ? -18.438 5.68 13.68 1 88.44 182 LYS B C 1
ATOM 3921 O O . LYS B 1 182 ? -17.938 6.191 14.68 1 88.44 182 LYS B O 1
ATOM 3926 N N . VAL B 1 183 ? -18.344 6.199 12.453 1 92.62 183 VAL B N 1
ATOM 3927 C CA . VAL B 1 183 ? -17.594 7.41 12.164 1 92.62 183 VAL B CA 1
ATOM 3928 C C . VAL B 1 183 ? -18.109 8.562 13.031 1 92.62 183 VAL B C 1
ATOM 3930 O O . VAL B 1 183 ? -17.312 9.305 13.609 1 92.62 183 VAL B O 1
ATOM 3933 N N . ALA B 1 184 ? -19.391 8.68 13.203 1 92.38 184 ALA B N 1
ATOM 3934 C CA . ALA B 1 184 ? -20.016 9.766 13.953 1 92.38 184 ALA B CA 1
ATOM 3935 C C . ALA B 1 184 ? -19.547 9.766 15.414 1 92.38 184 ALA B C 1
ATOM 3937 O O . ALA B 1 184 ? -19.516 10.812 16.062 1 92.38 184 ALA B O 1
ATOM 3938 N N . ASP B 1 185 ? -19.125 8.602 15.875 1 89.88 185 ASP B N 1
ATOM 3939 C CA . ASP B 1 185 ? -18.766 8.453 17.281 1 89.88 185 ASP B CA 1
ATOM 3940 C C . ASP B 1 185 ? -17.344 8.953 17.547 1 89.88 185 ASP B C 1
ATOM 3942 O O . ASP B 1 185 ? -16.953 9.164 18.688 1 89.88 185 ASP B O 1
ATOM 3946 N N . VAL B 1 186 ? -16.594 9.156 16.469 1 90.12 186 VAL B N 1
ATOM 3947 C CA . VAL B 1 186 ? -15.18 9.453 16.719 1 90.12 186 VAL B CA 1
ATOM 3948 C C . VAL B 1 186 ? -14.789 10.734 15.977 1 90.12 186 VAL B C 1
ATOM 3950 O O . VAL B 1 186 ? -13.742 11.328 16.266 1 90.12 186 VAL B O 1
ATOM 3953 N N . MET B 1 187 ? -15.531 11.148 15.008 1 91.62 187 MET B N 1
ATOM 3954 C CA . MET B 1 187 ? -15.164 12.281 14.164 1 91.62 187 MET B CA 1
ATOM 3955 C C . MET B 1 187 ? -15.062 13.562 14.992 1 91.62 187 MET B C 1
ATOM 3957 O O . MET B 1 187 ? -15.688 13.672 16.047 1 91.62 187 MET B O 1
ATOM 3961 N N . SER B 1 188 ? -14.195 14.477 14.539 1 90 188 SER B N 1
ATOM 3962 C CA . SER B 1 188 ? -14.141 15.82 15.102 1 90 188 SER B CA 1
ATOM 3963 C C . SER B 1 188 ? -15.156 16.734 14.43 1 90 188 SER B C 1
ATOM 3965 O O . SER B 1 188 ? -15.273 16.75 13.203 1 90 188 SER B O 1
ATOM 3967 N N . SER B 1 189 ? -15.914 17.391 15.172 1 89.94 189 SER B N 1
ATOM 3968 C CA . SER B 1 189 ? -16.906 18.359 14.742 1 89.94 189 SER B CA 1
ATOM 3969 C C . SER B 1 189 ? -17.078 19.469 15.773 1 89.94 189 SER B C 1
ATOM 3971 O O . SER B 1 189 ? -17.062 19.203 16.984 1 89.94 189 SER B O 1
ATOM 3973 N N . PRO B 1 190 ? -17.25 20.844 15.344 1 85.69 190 PRO B N 1
ATOM 3974 C CA . PRO B 1 190 ? -17.141 21.344 13.969 1 85.69 190 PRO B CA 1
ATOM 3975 C C . PRO B 1 190 ? -15.719 21.297 13.43 1 85.69 190 PRO B C 1
ATOM 3977 O O . PRO B 1 190 ? -14.766 21.172 14.203 1 85.69 190 PRO B O 1
ATOM 3980 N N . VAL B 1 191 ? -15.586 21.344 12.164 1 88.56 191 VAL B N 1
ATOM 3981 C CA . VAL B 1 191 ? -14.297 21.25 11.484 1 88.56 191 VAL B CA 1
ATOM 3982 C C . VAL B 1 191 ? -13.781 22.656 11.156 1 88.56 191 VAL B C 1
ATOM 3984 O O . VAL B 1 191 ? -14.539 23.516 10.719 1 88.56 191 VAL B O 1
ATOM 3987 N N . VAL B 1 192 ? -12.523 22.922 11.477 1 92.06 192 VAL B N 1
ATOM 3988 C CA . VAL B 1 192 ? -11.891 24.156 11.031 1 92.06 192 VAL B CA 1
ATOM 3989 C C . VAL B 1 192 ? -11.711 24.125 9.516 1 92.06 192 VAL B C 1
ATOM 3991 O O . VAL B 1 192 ? -11.148 23.172 8.969 1 92.06 192 VAL B O 1
ATOM 3994 N N . THR B 1 193 ? -12.289 25.109 8.852 1 95.69 193 THR B N 1
ATOM 3995 C CA . THR B 1 193 ? -12.242 25.156 7.395 1 95.69 193 THR B CA 1
ATOM 3996 C C . THR B 1 193 ? -11.648 26.484 6.918 1 95.69 193 THR B C 1
ATOM 3998 O O . THR B 1 193 ? -11.352 27.359 7.727 1 95.69 193 THR B O 1
ATOM 4001 N N . ILE B 1 194 ? -11.344 26.578 5.707 1 97.12 194 ILE B N 1
ATOM 4002 C CA . ILE B 1 194 ? -10.969 27.828 5.047 1 97.12 194 ILE B CA 1
ATOM 4003 C C . ILE B 1 194 ? -11.836 28.031 3.805 1 97.12 194 ILE B C 1
ATOM 4005 O O . ILE B 1 194 ? -12.125 27.062 3.084 1 97.12 194 ILE B O 1
ATOM 4009 N N . GLU B 1 195 ? -12.227 29.234 3.617 1 97.5 195 GLU B N 1
ATOM 4010 C CA . GLU B 1 195 ? -13.078 29.531 2.473 1 97.5 195 GLU B CA 1
ATOM 4011 C C . GLU B 1 195 ? -12.281 29.562 1.176 1 97.5 195 GLU B C 1
ATOM 4013 O O . GLU B 1 195 ? -11.148 30.047 1.151 1 97.5 195 GLU B O 1
ATOM 4018 N N . SER B 1 196 ? -12.953 29.047 0.074 1 96.81 196 SER B N 1
ATOM 4019 C CA . SER B 1 196 ? -12.352 29.172 -1.252 1 96.81 196 SER B CA 1
ATOM 4020 C C . SER B 1 196 ? -11.992 30.625 -1.558 1 96.81 196 SER B C 1
ATOM 4022 O O . SER B 1 196 ? -12.711 31.547 -1.167 1 96.81 196 SER B O 1
ATOM 4024 N N . GLY B 1 197 ? -10.797 30.781 -2.184 1 97.31 197 GLY B N 1
ATOM 4025 C CA . GLY B 1 197 ? -10.383 32.125 -2.59 1 97.31 197 GLY B CA 1
ATOM 4026 C C . GLY B 1 197 ? -9.477 32.781 -1.575 1 97.31 197 GLY B C 1
ATOM 4027 O O . GLY B 1 197 ? -8.812 33.781 -1.891 1 97.31 197 GLY B O 1
ATOM 4028 N N . ARG B 1 198 ? -9.5 32.312 -0.318 1 97.88 198 ARG B N 1
ATOM 4029 C CA . ARG B 1 198 ? -8.656 32.906 0.716 1 97.88 198 ARG B CA 1
ATOM 4030 C C . ARG B 1 198 ? -7.188 32.594 0.477 1 97.88 198 ARG B C 1
ATOM 4032 O O . ARG B 1 198 ? -6.867 31.578 -0.162 1 97.88 198 ARG B O 1
ATOM 4039 N N . PRO B 1 199 ? -6.293 33.375 0.897 1 98.25 199 PRO B N 1
ATOM 4040 C CA . PRO B 1 199 ? -4.863 33.156 0.65 1 98.25 199 PRO B CA 1
ATOM 4041 C C . PRO B 1 199 ? -4.293 31.984 1.42 1 98.25 199 PRO B C 1
ATOM 4043 O O . PRO B 1 199 ? -4.781 31.656 2.504 1 98.25 199 PRO B O 1
ATOM 4046 N N . ILE B 1 200 ? -3.207 31.391 0.95 1 98 200 ILE B N 1
ATOM 4047 C CA . ILE B 1 200 ? -2.588 30.234 1.586 1 98 200 ILE B CA 1
ATOM 4048 C C . ILE B 1 200 ? -2.014 30.641 2.943 1 98 200 ILE B C 1
ATOM 4050 O O . ILE B 1 200 ? -1.901 29.812 3.848 1 98 200 ILE B O 1
ATOM 4054 N N . LYS B 1 201 ? -1.688 31.938 3.111 1 98.19 201 LYS B N 1
ATOM 4055 C CA . LYS B 1 201 ? -1.197 32.406 4.398 1 98.19 201 LYS B CA 1
ATOM 4056 C C . LYS B 1 201 ? -2.186 32.094 5.52 1 98.19 201 LYS B C 1
ATOM 4058 O O . LYS B 1 201 ? -1.787 31.656 6.602 1 98.19 201 LYS B O 1
ATOM 4063 N N . GLU B 1 202 ? -3.412 32.344 5.234 1 98.19 202 GLU B N 1
ATOM 4064 C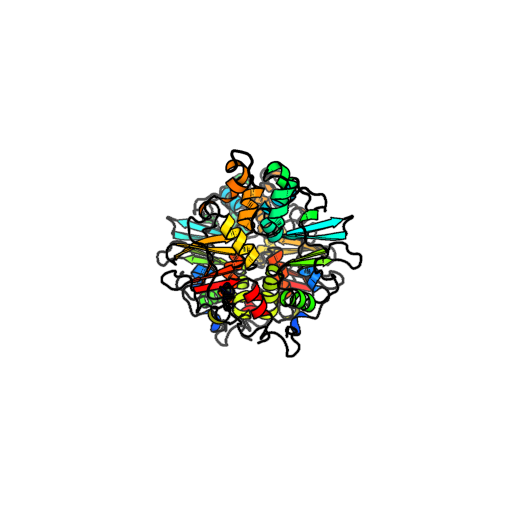 CA . GLU B 1 202 ? -4.438 32.062 6.23 1 98.19 202 GLU B CA 1
ATOM 4065 C C . GLU B 1 202 ? -4.477 30.562 6.582 1 98.19 202 GLU B C 1
ATOM 4067 O O . GLU B 1 202 ? -4.645 30.203 7.746 1 98.19 202 GLU B O 1
ATOM 4072 N N . ALA B 1 203 ? -4.379 29.734 5.574 1 97.81 203 ALA B N 1
ATOM 4073 C CA . ALA B 1 203 ? -4.328 28.297 5.82 1 97.81 203 ALA B CA 1
ATOM 4074 C C . ALA B 1 203 ? -3.137 27.938 6.703 1 97.81 203 ALA B C 1
ATOM 4076 O O . ALA B 1 203 ? -3.271 27.156 7.641 1 97.81 203 ALA B O 1
ATOM 4077 N N . MET B 1 204 ? -2.006 28.531 6.375 1 98.06 204 MET B N 1
ATOM 4078 C CA . MET B 1 204 ? -0.79 28.297 7.145 1 98.06 204 MET B CA 1
ATOM 4079 C C . MET B 1 204 ? -0.983 28.688 8.602 1 98.06 204 MET B C 1
ATOM 4081 O O . MET B 1 204 ? -0.601 27.938 9.508 1 98.06 204 MET B O 1
ATOM 4085 N N . GLU B 1 205 ? -1.606 29.781 8.828 1 98.06 205 GLU B N 1
ATOM 4086 C CA . GLU B 1 205 ? -1.86 30.266 10.188 1 98.06 205 GLU B CA 1
ATOM 4087 C C . GLU B 1 205 ? -2.783 29.328 10.945 1 98.06 205 GLU B C 1
ATOM 4089 O O . GLU B 1 205 ? -2.566 29.062 12.133 1 98.06 205 GLU B O 1
ATOM 4094 N N . LYS B 1 206 ? -3.744 28.828 10.266 1 96.44 206 LYS B N 1
ATOM 4095 C CA . LYS B 1 206 ? -4.672 27.891 10.891 1 96.44 206 LYS B CA 1
ATOM 4096 C C . LYS B 1 206 ? -3.98 26.562 11.234 1 96.44 206 LYS B C 1
ATOM 4098 O O . LYS B 1 206 ? -4.219 25.984 12.289 1 96.44 206 LYS B O 1
ATOM 4103 N N . ILE B 1 207 ? -3.117 26.078 10.312 1 94.94 207 ILE B N 1
ATOM 4104 C CA . ILE B 1 207 ? -2.371 24.844 10.531 1 94.94 207 ILE B CA 1
ATOM 4105 C C . ILE B 1 207 ? -1.537 24.969 11.805 1 94.94 207 ILE B C 1
ATOM 4107 O O . ILE B 1 207 ? -1.536 24.062 12.641 1 94.94 207 ILE B O 1
ATOM 4111 N N . ILE B 1 208 ? -0.938 26.078 11.984 1 95.12 208 ILE B N 1
ATOM 4112 C CA . ILE B 1 208 ? -0.058 26.281 13.125 1 95.12 208 ILE B CA 1
ATOM 4113 C C . ILE B 1 208 ? -0.892 26.547 14.383 1 95.12 208 ILE B C 1
ATOM 4115 O O . ILE B 1 208 ? -0.648 25.938 15.43 1 95.12 208 ILE B O 1
ATOM 4119 N N . LYS B 1 209 ? -1.88 27.406 14.305 1 94.19 209 LYS B N 1
ATOM 4120 C CA . LYS B 1 209 ? -2.695 27.828 15.445 1 94.19 209 LYS B CA 1
ATOM 4121 C C . LYS B 1 209 ? -3.418 26.625 16.062 1 94.19 209 LYS B C 1
ATOM 4123 O O . LYS B 1 209 ? -3.471 26.5 17.281 1 94.19 209 LYS B O 1
ATOM 4128 N N . TYR B 1 210 ? -3.895 25.766 15.227 1 89.75 210 TYR B N 1
ATOM 4129 C CA . TYR B 1 210 ? -4.746 24.703 15.734 1 89.75 210 TYR B CA 1
ATOM 4130 C C . TYR B 1 210 ? -4.008 23.359 15.734 1 89.75 210 TYR B C 1
ATOM 4132 O O . TYR B 1 210 ? -4.512 22.375 16.266 1 89.75 210 TYR B O 1
ATOM 4140 N N . GLY B 1 211 ? -2.869 23.297 15.125 1 86.44 211 GLY B N 1
ATOM 4141 C CA . GLY B 1 211 ? -2.07 22.094 15.102 1 86.44 211 GLY B CA 1
ATOM 4142 C C . GLY B 1 211 ? -2.582 21.062 14.109 1 86.44 211 GLY B C 1
ATOM 4143 O O . GLY B 1 211 ? -2.365 19.859 14.289 1 86.44 211 GLY B O 1
ATOM 4144 N N . PHE B 1 212 ? -3.318 21.516 13.148 1 87 212 PHE B N 1
ATOM 4145 C CA . PHE B 1 212 ? -3.852 20.609 12.133 1 87 212 PHE B CA 1
ATOM 4146 C C . PHE B 1 212 ? -2.92 20.531 10.93 1 87 212 PHE B C 1
ATOM 4148 O O . PHE B 1 212 ? -2.326 21.531 10.531 1 87 212 PHE B O 1
ATOM 4155 N N . ARG B 1 213 ? -2.854 19.359 10.328 1 88.44 213 ARG B N 1
ATOM 4156 C CA . ARG B 1 213 ? -1.993 19.188 9.156 1 88.44 213 ARG B CA 1
ATOM 4157 C C . ARG B 1 213 ? -2.777 19.391 7.867 1 88.44 213 ARG B C 1
ATOM 4159 O O . ARG B 1 213 ? -2.193 19.453 6.785 1 88.44 213 ARG B O 1
ATOM 4166 N N . ARG B 1 214 ? -4.039 19.516 8.031 1 92.06 214 ARG B N 1
ATOM 4167 C CA . ARG B 1 214 ? -4.898 19.656 6.863 1 92.06 214 ARG B CA 1
ATOM 4168 C C . ARG B 1 214 ? -6.129 20.5 7.184 1 92.06 214 ARG B C 1
ATOM 4170 O O . ARG B 1 214 ? -6.625 20.484 8.312 1 92.06 214 ARG B O 1
ATOM 4177 N N . ILE B 1 215 ? -6.527 21.25 6.234 1 94.94 215 ILE B N 1
ATOM 4178 C CA . ILE B 1 215 ? -7.684 22.125 6.371 1 94.94 215 ILE B CA 1
ATOM 4179 C C . ILE B 1 215 ? -8.609 21.953 5.168 1 94.94 215 ILE B C 1
ATOM 4181 O O . ILE B 1 215 ? -8.203 22.219 4.031 1 94.94 215 ILE B O 1
ATOM 4185 N N . PRO B 1 216 ? -9.867 21.531 5.383 1 95.19 216 PRO B N 1
ATOM 4186 C CA . PRO B 1 216 ? -10.82 21.516 4.27 1 95.19 216 PRO B CA 1
ATOM 4187 C C . PRO B 1 216 ? -11.094 22.906 3.699 1 95.19 216 PRO B C 1
ATOM 4189 O O . PRO B 1 216 ? -11.18 23.875 4.453 1 95.19 216 PRO B O 1
ATOM 4192 N N . VAL B 1 217 ? -11.117 22.969 2.414 1 96.62 217 VAL B N 1
ATOM 4193 C CA . VAL B 1 217 ? -11.508 24.188 1.707 1 96.62 217 VAL B CA 1
ATOM 4194 C C . VAL B 1 217 ? -12.984 24.109 1.321 1 96.62 217 VAL B C 1
ATOM 4196 O O . VAL B 1 217 ? -13.414 23.141 0.685 1 96.62 217 VAL B O 1
ATOM 4199 N N . VAL B 1 218 ? -13.758 25.094 1.726 1 94.5 218 VAL B N 1
ATOM 4200 C CA . VAL B 1 218 ? -15.195 25.031 1.499 1 94.5 218 VAL B CA 1
ATOM 4201 C C . VAL B 1 218 ? -15.664 26.281 0.748 1 94.5 218 VAL B C 1
ATOM 4203 O O . VAL B 1 218 ? -14.984 27.312 0.765 1 94.5 218 VAL B O 1
ATOM 4206 N N . GLY B 1 219 ? -16.625 26.172 -0.062 1 92.81 219 GLY B N 1
ATOM 4207 C CA . GLY B 1 219 ? -17.422 27.219 -0.657 1 92.81 219 GLY B CA 1
ATOM 4208 C C . GLY B 1 219 ? -18.906 27.062 -0.387 1 92.81 219 GLY B C 1
ATOM 4209 O O . GLY B 1 219 ? -19.531 26.125 -0.863 1 92.81 219 GLY B O 1
ATOM 4210 N N . GLU B 1 220 ? -19.547 28.031 0.337 1 85.5 220 GLU B N 1
ATOM 4211 C CA . GLU B 1 220 ? -20.953 27.938 0.698 1 85.5 220 GLU B CA 1
ATOM 4212 C C . GLU B 1 220 ? -21.25 26.625 1.397 1 85.5 220 GLU B C 1
ATOM 4214 O O . GLU B 1 220 ? -22.203 25.906 1.021 1 85.5 220 GLU B O 1
ATOM 4219 N N . ASN B 1 221 ? -20.406 26.109 2.25 1 81.31 221 ASN B N 1
ATOM 4220 C CA . ASN B 1 221 ? -20.5 24.953 3.129 1 81.31 221 ASN B CA 1
ATOM 4221 C C . ASN B 1 221 ? -20.359 23.641 2.354 1 81.31 221 ASN B C 1
ATOM 4223 O O . ASN B 1 221 ? -20.625 22.562 2.887 1 81.31 221 ASN B O 1
ATOM 4227 N N . VAL B 1 222 ? -20.078 23.812 1.106 1 90 222 VAL B N 1
ATOM 4228 C CA . VAL B 1 222 ? -19.766 22.641 0.3 1 90 222 VAL B CA 1
ATOM 4229 C C . VAL B 1 222 ? -18.266 22.438 0.214 1 90 222 VAL B C 1
ATOM 4231 O O . VAL B 1 222 ? -17.516 23.406 0.01 1 90 222 VAL B O 1
ATOM 4234 N N . VAL B 1 223 ? -17.875 21.188 0.409 1 91.94 223 VAL B N 1
ATOM 4235 C CA . VAL B 1 223 ? -16.438 20.906 0.379 1 91.94 223 VAL B CA 1
ATOM 4236 C C . VAL B 1 223 ? -15.93 20.969 -1.06 1 91.94 223 VAL B C 1
ATOM 4238 O O . VAL B 1 223 ? -16.484 20.312 -1.949 1 91.94 223 VAL B O 1
ATOM 4241 N N . LEU B 1 224 ? -14.883 21.688 -1.286 1 92.56 224 LEU B N 1
ATOM 4242 C CA . LEU B 1 224 ? -14.32 21.859 -2.623 1 92.56 224 LEU B CA 1
ATOM 4243 C C . LEU B 1 224 ? -12.961 21.172 -2.725 1 92.56 224 LEU B C 1
ATOM 4245 O O . LEU B 1 224 ? -12.492 20.875 -3.826 1 92.56 224 LEU B O 1
ATOM 4249 N N . GLY B 1 225 ? -12.305 21.016 -1.601 1 93.75 225 GLY B N 1
ATOM 4250 C CA . GLY B 1 225 ? -10.977 20.422 -1.563 1 93.75 225 GLY B CA 1
ATOM 4251 C C . GLY B 1 225 ? -10.383 20.375 -0.166 1 93.75 225 GLY B C 1
ATOM 4252 O O . GLY B 1 225 ? -11.109 20.516 0.823 1 93.75 225 GLY B O 1
ATOM 4253 N N . ILE B 1 226 ? -9.172 20.047 -0.099 1 94.88 226 ILE B N 1
ATOM 4254 C CA . ILE B 1 226 ? -8.414 20.016 1.147 1 94.88 226 ILE B CA 1
ATOM 4255 C C . ILE B 1 226 ? -7.004 20.547 0.907 1 94.88 226 ILE B C 1
ATOM 4257 O O . ILE B 1 226 ? -6.387 20.25 -0.118 1 94.88 226 ILE B O 1
ATOM 4261 N N . ILE B 1 227 ? -6.578 21.438 1.699 1 96.44 227 ILE B N 1
ATOM 4262 C CA . ILE B 1 227 ? -5.191 21.891 1.646 1 96.44 227 ILE B CA 1
ATOM 4263 C C . ILE B 1 227 ? -4.418 21.312 2.826 1 96.44 227 ILE B C 1
ATOM 4265 O O . ILE B 1 227 ? -4.895 21.344 3.965 1 96.44 227 ILE B O 1
ATOM 4269 N N . THR B 1 228 ? -3.273 20.703 2.553 1 94.25 228 THR B N 1
ATOM 4270 C CA . THR B 1 228 ? -2.461 20.078 3.59 1 94.25 228 THR B CA 1
ATOM 4271 C C . THR B 1 228 ? -1.13 20.797 3.748 1 94.25 228 THR B C 1
ATOM 4273 O O . THR B 1 228 ? -0.727 21.562 2.871 1 94.25 228 THR B O 1
ATOM 4276 N N . ALA B 1 229 ? -0.527 20.578 4.902 1 94.81 229 ALA B N 1
ATOM 4277 C CA . ALA B 1 229 ? 0.828 21.094 5.102 1 94.81 229 ALA B CA 1
ATOM 4278 C C . ALA B 1 229 ? 1.754 20.641 3.973 1 94.81 229 ALA B C 1
ATOM 4280 O O . ALA B 1 229 ? 2.568 21.438 3.486 1 94.81 229 ALA B O 1
ATOM 4281 N N . MET B 1 230 ? 1.572 19.453 3.512 1 94.12 230 MET B N 1
ATOM 4282 C CA . MET B 1 230 ? 2.439 18.922 2.467 1 94.12 230 MET B CA 1
ATOM 4283 C C . MET B 1 230 ? 2.203 19.641 1.142 1 94.12 230 MET B C 1
ATOM 4285 O O . MET B 1 230 ? 3.133 19.812 0.352 1 94.12 230 MET B O 1
ATOM 4289 N N . ASP B 1 231 ? 1.022 20.062 0.901 1 95.62 231 ASP B N 1
ATOM 4290 C CA . ASP B 1 231 ? 0.756 20.844 -0.301 1 95.62 231 ASP B CA 1
ATOM 4291 C C . ASP B 1 231 ? 1.575 22.125 -0.31 1 95.62 231 ASP B C 1
ATOM 4293 O O . ASP B 1 231 ? 2.105 22.531 -1.35 1 95.62 231 ASP B O 1
ATOM 4297 N N . ILE B 1 232 ? 1.637 22.734 0.82 1 96.88 232 ILE B N 1
ATOM 4298 C CA . ILE B 1 232 ? 2.387 23.969 0.955 1 96.88 232 ILE B CA 1
ATOM 4299 C C . ILE B 1 232 ? 3.881 23.688 0.815 1 96.88 232 ILE B C 1
ATOM 4301 O O . ILE B 1 232 ? 4.602 24.438 0.152 1 96.88 232 ILE B O 1
ATOM 4305 N N . ILE B 1 233 ? 4.316 22.594 1.404 1 97.19 233 ILE B N 1
ATOM 4306 C CA . ILE B 1 233 ? 5.707 22.172 1.258 1 97.19 233 ILE B CA 1
ATOM 4307 C C . ILE B 1 233 ? 6.035 21.969 -0.221 1 97.19 233 ILE B C 1
ATOM 4309 O O . ILE B 1 233 ? 7.066 22.453 -0.704 1 97.19 233 ILE B O 1
ATOM 4313 N N . LYS B 1 234 ? 5.184 21.312 -0.917 1 97.06 234 LYS B N 1
ATOM 4314 C CA . LYS B 1 234 ? 5.391 21.078 -2.342 1 97.06 234 LYS B CA 1
ATOM 4315 C C . LYS B 1 234 ? 5.41 22.391 -3.123 1 97.06 234 LYS B C 1
ATOM 4317 O O . LYS B 1 234 ? 6.203 22.547 -4.051 1 97.06 234 LYS B O 1
ATOM 4322 N N . TYR B 1 235 ? 4.551 23.297 -2.746 1 97.25 235 TYR B N 1
ATOM 4323 C CA . TYR B 1 235 ? 4.484 24.609 -3.373 1 97.25 235 TYR B CA 1
ATOM 4324 C C . TYR B 1 235 ? 5.844 25.312 -3.332 1 97.25 235 TYR B C 1
ATOM 4326 O O . TYR B 1 235 ? 6.277 25.891 -4.324 1 97.25 235 TYR B O 1
ATOM 4334 N N . PHE B 1 236 ? 6.539 25.234 -2.211 1 96 236 PHE B N 1
ATOM 4335 C CA . PHE B 1 236 ? 7.855 25.844 -2.059 1 96 236 PHE B CA 1
ATOM 4336 C C . PHE B 1 236 ? 8.945 24.922 -2.609 1 96 236 PHE B C 1
ATOM 4338 O O . PHE B 1 236 ? 9.867 25.391 -3.279 1 96 236 PHE B O 1
ATOM 4345 N N . GLY B 1 237 ? 8.812 23.641 -2.371 1 95.38 237 GLY B N 1
ATOM 4346 C CA . GLY B 1 237 ? 9.844 22.672 -2.707 1 95.38 237 GLY B CA 1
ATOM 4347 C C . GLY B 1 237 ? 9.977 22.438 -4.199 1 95.38 237 GLY B C 1
ATOM 4348 O O . GLY B 1 237 ? 11.047 22.047 -4.68 1 95.38 237 GLY B O 1
ATOM 4349 N N . THR B 1 238 ? 8.969 22.578 -4.926 1 95.06 238 THR B N 1
ATOM 4350 C CA . THR B 1 238 ? 9.023 22.422 -6.375 1 95.06 238 THR B CA 1
ATOM 4351 C C . THR B 1 238 ? 9.281 23.766 -7.047 1 95.06 238 THR B C 1
ATOM 4353 O O . THR B 1 238 ? 9.203 23.875 -8.273 1 95.06 238 THR B O 1
ATOM 4356 N N . HIS B 1 239 ? 9.438 24.781 -6.328 1 93.25 239 HIS B N 1
ATOM 4357 C CA . HIS B 1 239 ? 9.859 26.109 -6.754 1 93.25 239 HIS B CA 1
ATOM 4358 C C . HIS B 1 239 ? 8.711 26.875 -7.41 1 93.25 239 HIS B C 1
ATOM 4360 O O . HIS B 1 239 ? 8.93 27.859 -8.109 1 93.25 239 HIS B O 1
ATOM 4366 N N . GLU B 1 240 ? 7.516 26.406 -7.262 1 94.94 240 GLU B N 1
ATOM 4367 C CA . GLU B 1 240 ? 6.352 27.141 -7.762 1 94.94 240 GLU B CA 1
ATOM 4368 C C . GLU B 1 240 ? 6.191 28.484 -7.051 1 94.94 240 GLU B C 1
ATOM 4370 O O . GLU B 1 240 ? 5.762 29.469 -7.66 1 94.94 240 GLU B O 1
ATOM 4375 N N . ALA B 1 241 ? 6.539 28.516 -5.82 1 94.75 241 ALA B N 1
ATOM 4376 C CA . ALA B 1 241 ? 6.438 29.734 -5.031 1 94.75 241 ALA B CA 1
ATOM 4377 C C . ALA B 1 241 ? 7.301 30.844 -5.629 1 94.75 241 ALA B C 1
ATOM 4379 O O . ALA B 1 241 ? 6.945 32.031 -5.555 1 94.75 241 ALA B O 1
ATOM 4380 N N . PHE B 1 242 ? 8.367 30.469 -6.242 1 92.69 242 PHE B N 1
ATOM 4381 C CA . PHE B 1 242 ? 9.281 31.453 -6.809 1 92.69 242 PHE B CA 1
ATOM 4382 C C . PHE B 1 242 ? 8.648 32.156 -8.008 1 92.69 242 PHE B C 1
ATOM 4384 O O . PHE B 1 242 ? 8.945 33.312 -8.273 1 92.69 242 PHE B O 1
ATOM 4391 N N . LYS B 1 243 ? 7.828 31.406 -8.648 1 93.5 243 LYS B N 1
ATOM 4392 C CA . LYS B 1 243 ? 7.129 32 -9.789 1 93.5 243 LYS B CA 1
ATOM 4393 C C . LYS B 1 243 ? 6.129 33.062 -9.336 1 93.5 243 LYS B C 1
ATOM 4395 O O . LYS B 1 243 ? 5.762 33.938 -10.109 1 93.5 243 LYS B O 1
ATOM 4400 N N . ASN B 1 244 ? 5.727 32.969 -8.125 1 93.12 244 ASN B N 1
ATOM 4401 C CA . ASN B 1 244 ? 4.723 33.875 -7.59 1 93.12 244 ASN B CA 1
ATOM 4402 C C . ASN B 1 244 ? 5.355 34.969 -6.734 1 93.12 244 ASN B C 1
ATOM 4404 O O . ASN B 1 244 ? 4.672 35.594 -5.938 1 93.12 244 ASN B O 1
ATOM 4408 N N . THR B 1 245 ? 6.66 35.062 -6.824 1 92.06 245 THR B N 1
ATOM 4409 C CA . THR B 1 245 ? 7.402 36.094 -6.141 1 92.06 245 THR B CA 1
ATOM 4410 C C . THR B 1 245 ? 8.109 37 -7.148 1 92.06 245 THR B C 1
ATOM 4412 O O . THR B 1 245 ? 9.25 36.75 -7.531 1 92.06 245 THR B O 1
ATOM 4415 N N . VAL B 1 246 ? 7.574 38.125 -7.457 1 89.12 246 VAL B N 1
ATOM 4416 C CA . VAL B 1 246 ? 8.094 39 -8.508 1 89.12 246 VAL B CA 1
ATOM 4417 C C . VAL B 1 246 ? 9.281 39.781 -7.98 1 89.12 246 VAL B C 1
ATOM 4419 O O . VAL B 1 246 ? 10.312 39.875 -8.648 1 89.12 246 VAL B O 1
ATOM 4422 N N . SER B 1 247 ? 9.195 40.344 -6.773 1 92.81 247 SER B N 1
ATOM 4423 C CA . SER B 1 247 ? 10.211 41.25 -6.227 1 92.81 247 SER B CA 1
ATOM 4424 C C . SER B 1 247 ? 11.156 40.5 -5.285 1 92.81 247 SER B C 1
ATOM 4426 O O . SER B 1 247 ? 12.055 41.094 -4.691 1 92.81 247 SER B O 1
ATOM 4428 N N . GLY B 1 248 ? 10.891 39.25 -5.078 1 93.5 248 GLY B N 1
ATOM 4429 C CA . GLY B 1 248 ? 11.695 38.469 -4.129 1 93.5 248 GLY B CA 1
ATOM 4430 C C . GLY B 1 248 ? 11.109 38.469 -2.73 1 93.5 248 GLY B C 1
ATOM 4431 O O . GLY B 1 248 ? 11.641 37.812 -1.833 1 93.5 248 GLY B O 1
ATOM 4432 N N . ASP B 1 249 ? 10.039 39.188 -2.59 1 96.25 249 ASP B N 1
ATOM 4433 C CA . ASP B 1 249 ? 9.336 39.25 -1.31 1 96.25 249 ASP B CA 1
ATOM 4434 C C . ASP B 1 249 ? 8.461 38 -1.104 1 96.25 249 ASP B C 1
ATOM 4436 O O . ASP B 1 249 ? 7.488 37.812 -1.835 1 96.25 249 ASP B O 1
ATOM 4440 N N . ILE B 1 250 ? 8.773 37.219 -0.062 1 96.5 250 ILE B N 1
ATOM 4441 C CA . ILE B 1 250 ? 8.125 35.938 0.174 1 96.5 250 ILE B CA 1
ATOM 4442 C C . ILE B 1 250 ? 6.633 36.156 0.42 1 96.5 250 ILE B C 1
ATOM 4444 O O . ILE B 1 250 ? 5.824 35.25 0.173 1 96.5 250 ILE B O 1
ATOM 4448 N N . ARG B 1 251 ? 6.168 37.344 0.935 1 96.5 251 ARG B N 1
ATOM 4449 C CA . ARG B 1 251 ? 4.77 37.625 1.246 1 96.5 251 ARG B CA 1
ATOM 4450 C C . ARG B 1 251 ? 3.908 37.562 -0.012 1 96.5 251 ARG B C 1
ATOM 4452 O O . ARG B 1 251 ? 2.705 37.312 0.062 1 96.5 251 ARG B O 1
ATOM 4459 N N . GLU B 1 252 ? 4.508 37.812 -1.172 1 97 252 GLU B N 1
ATOM 4460 C CA . GLU B 1 252 ? 3.795 37.688 -2.441 1 97 252 GLU B CA 1
ATOM 4461 C C . GLU B 1 252 ? 3.359 36.281 -2.715 1 97 252 GLU B C 1
ATOM 4463 O O . GLU B 1 252 ? 2.244 36.031 -3.182 1 97 252 GLU B O 1
ATOM 4468 N N . ALA B 1 253 ? 4.238 35.312 -2.434 1 96.19 253 ALA B N 1
ATOM 4469 C CA . ALA B 1 253 ? 3.961 33.906 -2.652 1 96.19 253 ALA B CA 1
ATOM 4470 C C . ALA B 1 253 ? 2.842 33.406 -1.736 1 96.19 253 ALA B C 1
ATOM 4472 O O . ALA B 1 253 ? 2.186 32.406 -2.025 1 96.19 253 ALA B O 1
ATOM 4473 N N . LEU B 1 254 ? 2.594 34.094 -0.675 1 97.62 254 LEU B N 1
ATOM 4474 C CA . LEU B 1 254 ? 1.64 33.656 0.336 1 97.62 254 LEU B CA 1
ATOM 4475 C C . LEU B 1 254 ? 0.244 34.188 0.042 1 97.62 254 LEU B C 1
ATOM 4477 O O . LEU B 1 254 ? -0.726 33.812 0.699 1 97.62 254 LEU B O 1
ATOM 4481 N N . LYS B 1 255 ? 0.101 35.031 -0.916 1 96.81 255 LYS B N 1
ATOM 4482 C CA . LYS B 1 255 ? -1.162 35.688 -1.213 1 96.81 255 LYS B CA 1
ATOM 4483 C C . LYS B 1 255 ? -2 34.875 -2.191 1 96.81 255 LYS B C 1
ATOM 4485 O O . LYS B 1 255 ? -3.189 35.125 -2.375 1 96.81 255 LYS B O 1
ATOM 4490 N N . ILE B 1 256 ? -1.416 33.875 -2.787 1 97.12 256 ILE B N 1
ATOM 4491 C CA . ILE B 1 256 ? -2.17 33.094 -3.764 1 97.12 256 ILE B CA 1
ATOM 4492 C C . ILE B 1 256 ? -3.316 32.375 -3.066 1 97.12 256 ILE B C 1
ATOM 4494 O O . ILE B 1 256 ? -3.209 32.031 -1.891 1 97.12 256 ILE B O 1
ATOM 4498 N N . PRO B 1 257 ? -4.379 32.188 -3.799 1 98.06 257 PRO B N 1
ATOM 4499 C CA . PRO B 1 257 ? -5.52 31.5 -3.174 1 98.06 257 PRO B CA 1
ATOM 4500 C C . PRO B 1 257 ? -5.25 30.031 -2.893 1 98.06 257 PRO B C 1
ATOM 4502 O O . PRO B 1 257 ? -4.52 29.375 -3.643 1 98.06 257 PRO B O 1
ATOM 4505 N N . VAL B 1 258 ? -5.867 29.453 -1.862 1 98.25 258 VAL B N 1
ATOM 4506 C CA . VAL B 1 258 ? -5.707 28.047 -1.475 1 98.25 258 VAL B CA 1
ATOM 4507 C C . VAL B 1 258 ? -6.137 27.141 -2.627 1 98.25 258 VAL B C 1
ATOM 4509 O O . VAL B 1 258 ? -5.625 26.031 -2.77 1 98.25 258 VAL B O 1
ATOM 4512 N N . ASP B 1 259 ? -7.016 27.625 -3.52 1 97.19 259 ASP B N 1
ATOM 4513 C CA . ASP B 1 259 ? -7.551 26.859 -4.637 1 97.19 259 ASP B CA 1
ATOM 4514 C C . ASP B 1 259 ? -6.441 26.438 -5.598 1 97.19 259 ASP B C 1
ATOM 4516 O O . ASP B 1 259 ? -6.566 25.422 -6.289 1 97.19 259 ASP B O 1
ATOM 4520 N N . ASP B 1 260 ? -5.398 27.172 -5.57 1 96.88 260 ASP B N 1
ATOM 4521 C CA . ASP B 1 260 ? -4.332 26.953 -6.543 1 96.88 260 ASP B CA 1
ATOM 4522 C C . ASP B 1 260 ? -3.506 25.719 -6.18 1 96.88 260 ASP B C 1
ATOM 4524 O O . ASP B 1 260 ? -2.865 25.125 -7.047 1 96.88 260 ASP B O 1
ATOM 4528 N N . ILE B 1 261 ? -3.539 25.344 -4.891 1 96.25 261 ILE B N 1
ATOM 4529 C CA . ILE B 1 261 ? -2.615 24.266 -4.535 1 96.25 261 ILE B CA 1
ATOM 4530 C C . ILE B 1 261 ? -3.359 23.188 -3.76 1 96.25 261 ILE B C 1
ATOM 4532 O O . ILE B 1 261 ? -2.775 22.156 -3.4 1 96.25 261 ILE B O 1
ATOM 4536 N N . MET B 1 262 ? -4.617 23.391 -3.482 1 95.69 262 MET B N 1
ATOM 4537 C CA . MET B 1 262 ? -5.391 22.391 -2.742 1 95.69 262 MET B CA 1
ATOM 4538 C C . MET B 1 262 ? -5.57 21.125 -3.561 1 95.69 262 MET B C 1
ATOM 4540 O O . MET B 1 262 ? -5.441 21.141 -4.785 1 95.69 262 MET B O 1
ATOM 4544 N N . VAL B 1 263 ? -5.812 20.031 -2.848 1 92.88 263 VAL B N 1
ATOM 4545 C CA . VAL B 1 263 ? -6.117 18.766 -3.51 1 92.88 263 VAL B CA 1
ATOM 4546 C C . VAL B 1 263 ? -7.629 18.594 -3.623 1 92.88 263 VAL B C 1
ATOM 4548 O O . VAL B 1 263 ? -8.375 18.953 -2.705 1 92.88 263 VAL B O 1
ATOM 4551 N N . ARG B 1 264 ? -8.031 18.047 -4.691 1 90.44 264 ARG B N 1
ATOM 4552 C CA . ARG B 1 264 ? -9.461 17.906 -4.949 1 90.44 264 ARG B CA 1
ATOM 4553 C C . ARG B 1 264 ? -9.898 16.453 -4.875 1 90.44 264 ARG B C 1
ATOM 4555 O O . ARG B 1 264 ? -11.094 16.156 -4.801 1 90.44 264 ARG B O 1
ATOM 4562 N N . GLU B 1 265 ? -8.984 15.531 -4.914 1 85.25 265 GLU B N 1
ATOM 4563 C CA . GLU B 1 265 ? -9.312 14.125 -4.703 1 85.25 265 GLU B CA 1
ATOM 4564 C C . GLU B 1 265 ? -9.5 13.828 -3.217 1 85.25 265 GLU B C 1
ATOM 4566 O O . GLU B 1 265 ? -8.523 13.648 -2.486 1 85.25 265 GLU B O 1
ATOM 4571 N N . LEU B 1 266 ? -10.773 13.75 -2.869 1 86.25 266 LEU B N 1
ATOM 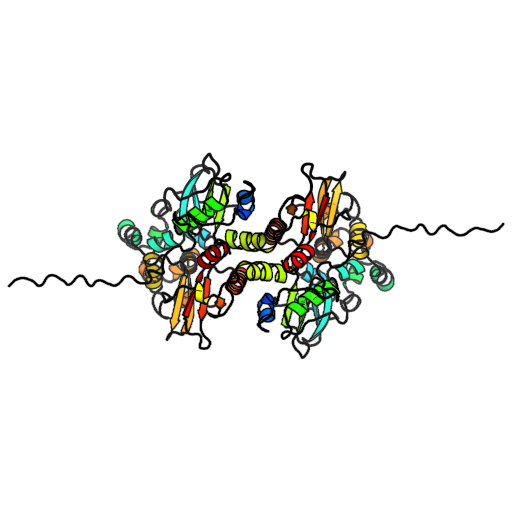4572 C CA . LEU B 1 266 ? -11.117 13.68 -1.454 1 86.25 266 LEU B CA 1
ATOM 4573 C C . LEU B 1 266 ? -11.531 12.266 -1.067 1 86.25 266 LEU B C 1
ATOM 4575 O O . LEU B 1 266 ? -12.078 11.523 -1.891 1 86.25 266 LEU B O 1
ATOM 4579 N N . VAL B 1 267 ? -11.148 11.883 0.111 1 91.69 267 VAL B N 1
ATOM 4580 C CA . VAL B 1 267 ? -11.758 10.719 0.737 1 91.69 267 VAL B CA 1
ATOM 4581 C C . VAL B 1 267 ? -12.945 11.148 1.593 1 91.69 267 VAL B C 1
ATOM 4583 O O . VAL B 1 267 ? -12.781 11.906 2.553 1 91.69 267 VAL B O 1
ATOM 4586 N N . ILE B 1 268 ? -14.117 10.719 1.128 1 92.56 268 ILE B N 1
ATOM 4587 C CA . ILE B 1 268 ? -15.344 11.125 1.798 1 92.56 268 ILE B CA 1
ATOM 4588 C C . ILE B 1 268 ? -16.016 9.898 2.426 1 92.56 268 ILE B C 1
ATOM 4590 O O . ILE B 1 268 ? -15.969 8.805 1.864 1 92.56 268 ILE B O 1
ATOM 4594 N N . ILE B 1 269 ? -16.609 10.125 3.582 1 92.62 269 ILE B N 1
ATOM 4595 C CA . ILE B 1 269 ? -17.312 9.07 4.289 1 92.62 269 ILE B CA 1
ATOM 4596 C C . ILE B 1 269 ? -18.578 9.641 4.938 1 92.62 269 ILE B C 1
ATOM 4598 O O . ILE B 1 269 ? -18.719 10.859 5.062 1 92.62 269 ILE B O 1
ATOM 4602 N N . LYS B 1 270 ? -19.547 8.789 5.266 1 93.69 270 LYS B N 1
ATOM 4603 C CA . LYS B 1 270 ? -20.781 9.188 5.922 1 93.69 270 LYS B CA 1
ATOM 4604 C C . LYS B 1 270 ? -20.703 8.969 7.43 1 93.69 270 LYS B C 1
ATOM 4606 O O . LYS B 1 270 ? -19.922 8.133 7.902 1 93.69 270 LYS B O 1
ATOM 4611 N N . PRO B 1 271 ? -21.531 9.742 8.148 1 93.5 271 PRO B N 1
ATOM 4612 C CA . PRO B 1 271 ? -21.484 9.625 9.602 1 93.5 271 PRO B CA 1
ATOM 4613 C C . PRO B 1 271 ? -21.844 8.227 10.094 1 93.5 271 PRO B C 1
ATOM 4615 O O . PRO B 1 271 ? -21.297 7.762 11.102 1 93.5 271 PRO B O 1
ATOM 4618 N N . ASP B 1 272 ? -22.625 7.504 9.336 1 91.81 272 ASP B N 1
ATOM 4619 C CA . ASP B 1 272 ? -23.109 6.203 9.789 1 91.81 272 ASP B CA 1
ATOM 4620 C C . ASP B 1 272 ? -22.203 5.074 9.289 1 91.81 272 ASP B C 1
ATOM 4622 O O . ASP B 1 272 ? -22.391 3.916 9.672 1 91.81 272 ASP B O 1
ATOM 4626 N N . ASP B 1 273 ? -21.219 5.457 8.492 1 88.75 273 ASP B N 1
ATOM 4627 C CA . ASP B 1 273 ? -20.281 4.438 8.023 1 88.75 273 ASP B CA 1
ATOM 4628 C C . ASP B 1 273 ? -19.438 3.904 9.18 1 88.75 273 ASP B C 1
ATOM 4630 O O . ASP B 1 273 ? -19.312 4.559 10.219 1 88.75 273 ASP B O 1
ATOM 4634 N N . ASP B 1 274 ? -18.969 2.658 9.016 1 86.38 274 ASP B N 1
ATOM 4635 C CA . ASP B 1 274 ? -18 2.107 9.961 1 86.38 274 ASP B CA 1
ATOM 4636 C C . ASP B 1 274 ? -16.641 2.785 9.812 1 86.38 274 ASP B C 1
ATOM 4638 O O . ASP B 1 274 ? -16.188 3.045 8.695 1 86.38 274 ASP B O 1
ATOM 4642 N N . LEU B 1 275 ? -15.969 2.975 10.914 1 88.75 275 LEU B N 1
ATOM 4643 C CA . LEU B 1 275 ? -14.641 3.586 10.922 1 88.75 275 LEU B CA 1
ATOM 4644 C C . LEU B 1 275 ? -13.648 2.738 10.141 1 88.75 275 LEU B C 1
ATOM 4646 O O . LEU B 1 275 ? -12.688 3.266 9.57 1 88.75 275 LEU B O 1
ATOM 4650 N N . GLY B 1 276 ? -13.836 1.437 10.109 1 87.06 276 GLY B N 1
ATOM 4651 C CA . GLY B 1 276 ? -13.008 0.568 9.289 1 87.06 276 GLY B CA 1
ATOM 4652 C C . GLY B 1 276 ? -13.039 0.924 7.816 1 87.06 276 GLY B C 1
ATOM 4653 O O . GLY B 1 276 ? -12.023 0.821 7.125 1 87.06 276 GLY B O 1
ATOM 4654 N N . LEU B 1 277 ? -14.203 1.322 7.355 1 87.56 277 LEU B N 1
ATOM 4655 C CA . LEU B 1 277 ? -14.328 1.765 5.973 1 87.56 277 LEU B CA 1
ATOM 4656 C C . LEU B 1 277 ? -13.484 3.016 5.727 1 87.56 277 LEU B C 1
ATOM 4658 O O . LEU B 1 277 ? -12.812 3.123 4.699 1 87.56 277 LEU B O 1
ATOM 4662 N N . ALA B 1 278 ? -13.539 3.896 6.648 1 89.69 278 ALA B N 1
ATOM 4663 C CA . ALA B 1 278 ? -12.719 5.102 6.543 1 89.69 278 ALA B CA 1
ATOM 4664 C C . ALA B 1 278 ? -11.234 4.75 6.473 1 89.69 278 ALA B C 1
ATOM 4666 O O . ALA B 1 278 ? -10.508 5.277 5.629 1 89.69 278 ALA B O 1
ATOM 4667 N N . ALA B 1 279 ? -10.844 3.869 7.324 1 89.81 279 ALA B N 1
ATOM 4668 C CA . ALA B 1 279 ? -9.453 3.439 7.359 1 89.81 279 ALA B CA 1
ATOM 4669 C C . ALA B 1 279 ? -9.031 2.83 6.023 1 89.81 279 ALA B C 1
ATOM 4671 O O . ALA B 1 279 ? -7.953 3.127 5.512 1 89.81 279 ALA B O 1
ATOM 4672 N N . HIS B 1 280 ? -9.898 2.053 5.504 1 88.44 280 HIS B N 1
ATOM 4673 C CA . HIS B 1 280 ? -9.617 1.407 4.227 1 88.44 280 HIS B CA 1
ATOM 4674 C C . HIS B 1 280 ? -9.484 2.434 3.109 1 88.44 280 HIS B C 1
ATOM 4676 O O . HIS B 1 280 ? -8.523 2.396 2.34 1 88.44 280 HIS B O 1
ATOM 4682 N N . LYS B 1 281 ? -10.414 3.318 3.014 1 89.38 281 LYS B N 1
ATOM 4683 C CA . LYS B 1 281 ? -10.391 4.344 1.974 1 89.38 281 LYS B CA 1
ATOM 4684 C C . LYS B 1 281 ? -9.141 5.215 2.082 1 89.38 281 LYS B C 1
ATOM 4686 O O . LYS B 1 281 ? -8.523 5.547 1.069 1 89.38 281 LYS B O 1
ATOM 4691 N N . MET B 1 282 ? -8.805 5.543 3.281 1 90.75 282 MET B N 1
ATOM 4692 C CA . MET B 1 282 ? -7.617 6.359 3.523 1 90.75 282 MET B CA 1
ATOM 4693 C C . MET B 1 282 ? -6.352 5.633 3.076 1 90.75 282 MET B C 1
ATOM 4695 O O . MET B 1 282 ? -5.488 6.223 2.43 1 90.75 282 MET B O 1
ATOM 4699 N N . ALA B 1 283 ? -6.27 4.41 3.48 1 87.88 283 ALA B N 1
ATOM 4700 C CA . ALA B 1 283 ? -5.109 3.602 3.115 1 87.88 283 ALA B CA 1
ATOM 4701 C C . ALA B 1 283 ? -4.98 3.482 1.599 1 87.88 283 ALA B C 1
ATOM 4703 O O . ALA B 1 283 ? -3.883 3.621 1.051 1 87.88 283 ALA B O 1
ATOM 4704 N N . GLU B 1 284 ? -6.035 3.242 0.895 1 85.88 284 GLU B N 1
ATOM 4705 C CA . GLU B 1 284 ? -6.039 3.068 -0.555 1 85.88 284 GLU B CA 1
ATOM 4706 C C . GLU B 1 284 ? -5.57 4.336 -1.264 1 85.88 284 GLU B C 1
ATOM 4708 O O . GLU B 1 284 ? -4.895 4.266 -2.291 1 85.88 284 GLU B O 1
ATOM 4713 N N . LYS B 1 285 ? -5.949 5.449 -0.739 1 87 285 LYS B N 1
ATOM 4714 C CA . LYS B 1 285 ? -5.625 6.719 -1.38 1 87 285 LYS B CA 1
ATOM 4715 C C . LYS B 1 285 ? -4.379 7.348 -0.757 1 87 285 LYS B C 1
ATOM 4717 O O . LYS B 1 285 ? -3.939 8.414 -1.182 1 87 285 LYS B O 1
ATOM 4722 N N . ASN B 1 286 ? -3.852 6.691 0.24 1 86.5 286 ASN B N 1
ATOM 4723 C CA . ASN B 1 286 ? -2.654 7.141 0.944 1 86.5 286 ASN B CA 1
ATOM 4724 C C . ASN B 1 286 ? -2.84 8.539 1.534 1 86.5 286 ASN B C 1
ATOM 4726 O O . ASN B 1 286 ? -2.016 9.422 1.309 1 86.5 286 ASN B O 1
ATOM 4730 N N . VAL B 1 287 ? -3.994 8.703 2.215 1 88.19 287 VAL B N 1
ATOM 4731 C CA . VAL B 1 287 ? -4.262 9.969 2.895 1 88.19 287 VAL B CA 1
ATOM 4732 C C . VAL B 1 287 ? -4.516 9.711 4.379 1 88.19 287 VAL B C 1
ATOM 4734 O O . VAL B 1 287 ? -4.938 8.617 4.762 1 88.19 287 VAL B O 1
ATOM 4737 N N . GLY B 1 288 ? -4.305 10.766 5.18 1 88.5 288 GLY B N 1
ATOM 4738 C CA . GLY B 1 288 ? -4.367 10.586 6.621 1 88.5 288 GLY B CA 1
ATOM 4739 C C . GLY B 1 288 ? -5.684 11.039 7.223 1 88.5 288 GLY B C 1
ATOM 4740 O O . GLY B 1 288 ? -5.809 11.141 8.445 1 88.5 288 GLY B O 1
ATOM 4741 N N . SER B 1 289 ? -6.656 11.414 6.316 1 91.62 289 SER B N 1
ATOM 4742 C CA . SER B 1 289 ? -7.941 11.867 6.848 1 91.62 289 SER B CA 1
ATOM 4743 C C . SER B 1 289 ? -9.07 11.609 5.852 1 91.62 289 SER B C 1
ATOM 4745 O O . SER B 1 289 ? -8.82 11.422 4.66 1 91.62 289 SER B O 1
ATOM 4747 N N . ALA B 1 290 ? -10.203 11.5 6.395 1 94.06 290 ALA B N 1
ATOM 4748 C CA . ALA B 1 290 ? -11.438 11.422 5.617 1 94.06 290 ALA B CA 1
ATOM 4749 C C . ALA B 1 290 ? -12.445 12.469 6.074 1 94.06 290 ALA B C 1
ATOM 4751 O O . ALA B 1 290 ? -12.586 12.727 7.273 1 94.06 290 ALA B O 1
ATOM 4752 N N . LEU B 1 291 ? -13.086 13.109 5.102 1 94.56 291 LEU B N 1
ATOM 4753 C CA . LEU B 1 291 ? -14.094 14.117 5.406 1 94.56 291 LEU B CA 1
ATOM 4754 C C . LEU B 1 291 ? -15.477 13.477 5.539 1 94.56 291 LEU B C 1
ATOM 4756 O O . LEU B 1 291 ? -15.859 12.641 4.715 1 94.56 291 LEU B O 1
ATOM 4760 N N . VAL B 1 292 ? -16.141 13.836 6.609 1 94.81 292 VAL B N 1
ATOM 4761 C CA . VAL B 1 292 ? -17.484 13.305 6.863 1 94.81 292 VAL B CA 1
ATOM 4762 C C . VAL B 1 292 ? -18.531 14.273 6.32 1 94.81 292 VAL B C 1
ATOM 4764 O O . VAL B 1 292 ? -18.609 15.422 6.754 1 94.81 292 VAL B O 1
ATOM 4767 N N . VAL B 1 293 ? -19.297 13.828 5.391 1 93.06 293 VAL B N 1
ATOM 4768 C CA . VAL B 1 293 ? -20.266 14.711 4.754 1 93.06 293 VAL B CA 1
ATOM 4769 C C . VAL B 1 293 ? -21.641 14.047 4.77 1 93.06 293 VAL B C 1
ATOM 4771 O O . VAL B 1 293 ? -21.75 12.828 4.938 1 93.06 293 VAL B O 1
ATOM 4774 N N . ASN B 1 294 ? -22.672 14.836 4.738 1 91.31 294 ASN B N 1
ATOM 4775 C CA . ASN B 1 294 ? -24.016 14.289 4.562 1 91.31 294 ASN B CA 1
ATOM 4776 C C . ASN B 1 294 ? -24.359 14.125 3.084 1 91.31 294 ASN B C 1
ATOM 4778 O O . ASN B 1 294 ? -23.484 14.242 2.221 1 91.31 294 ASN B O 1
ATOM 4782 N N . ASP B 1 295 ? -25.578 13.82 2.75 1 88.31 295 ASP B N 1
ATOM 4783 C CA . ASP B 1 295 ? -26.016 13.516 1.389 1 88.31 295 ASP B CA 1
ATOM 4784 C C . ASP B 1 295 ? -25.938 14.758 0.5 1 88.31 295 ASP B C 1
ATOM 4786 O O . ASP B 1 295 ? -25.828 14.641 -0.723 1 88.31 295 ASP B O 1
ATOM 4790 N N . LYS B 1 296 ? -26.031 15.93 1.093 1 85.75 296 LYS B N 1
ATOM 4791 C CA . LYS B 1 296 ? -25.953 17.188 0.35 1 85.75 296 LYS B CA 1
ATOM 4792 C C . LYS B 1 296 ? -24.5 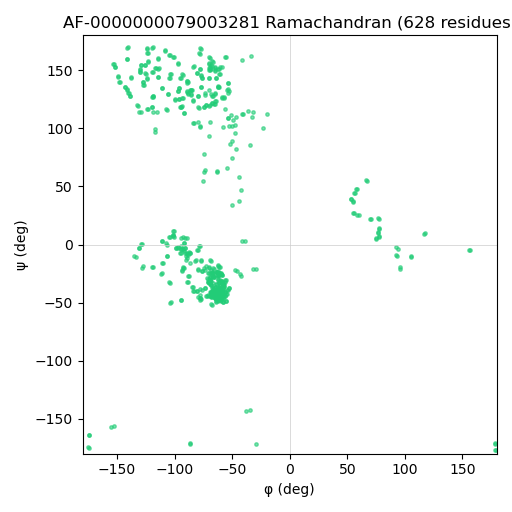17.672 0.231 1 85.75 296 LYS B C 1
ATOM 4794 O O . LYS B 1 296 ? -24.25 18.812 -0.154 1 85.75 296 LYS B O 1
ATOM 4799 N N . MET B 1 297 ? -23.562 16.906 0.675 1 86.38 297 MET B N 1
ATOM 4800 C CA . MET B 1 297 ? -22.125 17.172 0.62 1 86.38 297 MET B CA 1
ATOM 4801 C C . MET B 1 297 ? -21.734 18.297 1.573 1 86.38 297 MET B C 1
ATOM 4803 O O . MET B 1 297 ? -20.766 19.016 1.34 1 86.38 297 MET B O 1
ATOM 4807 N N . GLU B 1 298 ? -22.578 18.5 2.535 1 90.75 298 GLU B N 1
ATOM 4808 C CA . GLU B 1 298 ? -22.203 19.422 3.605 1 90.75 298 GLU B CA 1
ATOM 4809 C C . GLU B 1 298 ? -21.219 18.766 4.57 1 90.75 298 GLU B C 1
ATOM 4811 O O . GLU B 1 298 ? -21.391 17.609 4.945 1 90.75 298 GLU B O 1
ATOM 4816 N N . LEU B 1 299 ? -20.203 19.531 4.91 1 93.06 299 LEU B N 1
ATOM 4817 C CA . LEU B 1 299 ? -19.156 19.016 5.789 1 93.06 299 LEU B CA 1
ATOM 4818 C C . LEU B 1 299 ? -19.656 18.891 7.223 1 93.06 299 LEU B C 1
ATOM 4820 O O . LEU B 1 299 ? -20.078 19.891 7.824 1 93.06 299 LEU B O 1
ATOM 4824 N N . LEU B 1 300 ? -19.641 17.688 7.781 1 93.38 300 LEU B N 1
ATOM 4825 C CA . LEU B 1 300 ? -20.125 17.422 9.125 1 93.38 300 LEU B CA 1
ATOM 4826 C C . LEU B 1 300 ? -18.984 17.234 10.102 1 93.38 300 LEU B C 1
ATOM 4828 O O . LEU B 1 300 ? -19.125 17.469 11.305 1 93.38 300 LEU B O 1
ATOM 4832 N N . GLY B 1 301 ? -17.922 16.688 9.602 1 93.56 301 GLY B N 1
ATOM 4833 C CA . GLY B 1 301 ? -16.797 16.375 10.461 1 93.56 301 GLY B CA 1
ATOM 4834 C C . GLY B 1 301 ? -15.586 15.867 9.703 1 93.56 301 GLY B C 1
ATOM 4835 O O . GLY B 1 301 ? -15.547 15.945 8.469 1 93.56 301 GLY B O 1
ATOM 4836 N N . ILE B 1 302 ? -14.562 15.469 10.43 1 93.44 302 ILE B N 1
ATOM 4837 C CA . ILE B 1 302 ? -13.336 14.93 9.844 1 93.44 302 ILE B CA 1
ATOM 4838 C C . ILE B 1 302 ? -12.805 13.797 10.727 1 93.44 302 ILE B C 1
ATOM 4840 O O . ILE B 1 302 ? -12.875 13.875 11.953 1 93.44 302 ILE B O 1
ATOM 4844 N N . VAL B 1 303 ? -12.398 12.719 10.125 1 93.31 303 VAL B N 1
ATOM 4845 C CA . VAL B 1 303 ? -11.727 11.609 10.812 1 93.31 303 VAL B CA 1
ATOM 4846 C C . VAL B 1 303 ? -10.266 11.539 10.375 1 93.31 303 VAL B C 1
ATOM 4848 O O . VAL B 1 303 ? -9.961 11.688 9.188 1 93.31 303 VAL B O 1
ATOM 4851 N N . THR B 1 304 ? -9.359 11.383 11.328 1 90.06 304 THR B N 1
ATOM 4852 C CA . THR B 1 304 ? -7.938 11.297 11.016 1 90.06 304 THR B CA 1
ATOM 4853 C C . THR B 1 304 ? -7.367 9.953 11.469 1 90.06 304 THR B C 1
ATOM 4855 O O . THR B 1 304 ? -8.055 9.164 12.117 1 90.06 304 THR B O 1
ATOM 4858 N N . GLU B 1 305 ? -6.141 9.727 11.023 1 90.19 305 GLU B N 1
ATOM 4859 C CA . GLU B 1 305 ? -5.43 8.516 11.438 1 90.19 305 GLU B CA 1
ATOM 4860 C C . GLU B 1 305 ? -5.348 8.422 12.953 1 90.19 305 GLU B C 1
ATOM 4862 O O . GLU B 1 305 ? -5.383 7.32 13.516 1 90.19 305 GLU B O 1
ATOM 4867 N N . ARG B 1 306 ? -5.316 9.508 13.578 1 85.69 306 ARG B N 1
ATOM 4868 C CA . ARG B 1 306 ? -5.273 9.508 15.039 1 85.69 306 ARG B CA 1
ATOM 4869 C C . ARG B 1 306 ? -6.547 8.906 15.617 1 85.69 306 ARG B C 1
ATOM 4871 O O . ARG B 1 306 ? -6.492 8.117 16.578 1 85.69 306 ARG B O 1
ATOM 4878 N N . ASP B 1 307 ? -7.652 9.266 15.117 1 87.56 307 ASP B N 1
ATOM 4879 C CA . ASP B 1 307 ? -8.93 8.727 15.562 1 87.56 307 ASP B CA 1
ATOM 4880 C C . ASP B 1 307 ? -8.977 7.211 15.406 1 87.56 307 ASP B C 1
ATOM 4882 O O . ASP B 1 307 ? -9.469 6.504 16.297 1 87.56 307 ASP B O 1
ATOM 4886 N N . ILE B 1 308 ? -8.477 6.766 14.25 1 87.88 308 ILE B N 1
ATOM 4887 C CA . ILE B 1 308 ? -8.469 5.336 13.961 1 87.88 308 ILE B CA 1
ATOM 4888 C C . ILE B 1 308 ? -7.559 4.613 14.953 1 87.88 308 ILE B C 1
ATOM 4890 O O . ILE B 1 308 ? -7.93 3.572 15.5 1 87.88 308 ILE B O 1
ATOM 4894 N N . LEU B 1 309 ? -6.383 5.199 15.133 1 84.56 309 LEU B N 1
ATOM 4895 C CA . LEU B 1 309 ? -5.426 4.602 16.047 1 84.56 309 LEU B CA 1
ATOM 4896 C C . LEU B 1 309 ? -6.023 4.488 17.453 1 84.56 309 LEU B C 1
ATOM 4898 O O . LEU B 1 309 ? -5.879 3.457 18.109 1 84.56 309 LEU B O 1
ATOM 4902 N N . TYR B 1 310 ? -6.707 5.496 17.812 1 79.31 310 TYR B N 1
ATOM 4903 C CA . TYR B 1 310 ? -7.336 5.496 19.125 1 79.31 310 TYR B CA 1
ATOM 4904 C C . TYR B 1 310 ? -8.414 4.422 19.219 1 79.31 310 TYR B C 1
ATOM 4906 O O . TYR B 1 310 ? -8.508 3.711 20.219 1 79.31 310 TYR B O 1
ATOM 4914 N N . ALA B 1 311 ? -9.188 4.301 18.234 1 79.06 311 ALA B N 1
ATOM 4915 C CA . ALA B 1 311 ? -10.25 3.299 18.203 1 79.06 311 ALA B CA 1
ATOM 4916 C C . ALA B 1 311 ? -9.68 1.888 18.281 1 79.06 311 ALA B C 1
ATOM 4918 O O . ALA B 1 311 ? -10.25 1.009 18.922 1 79.06 311 ALA B O 1
ATOM 4919 N N . LEU B 1 312 ? -8.57 1.682 17.562 1 75.88 312 LEU B N 1
ATOM 4920 C CA . LEU B 1 312 ? -7.922 0.375 17.516 1 75.88 312 LEU B CA 1
ATOM 4921 C C . LEU B 1 312 ? -7.301 0.035 18.875 1 75.88 312 LEU B C 1
ATOM 4923 O O . LEU B 1 312 ? -7.207 -1.139 19.234 1 75.88 312 LEU B O 1
ATOM 4927 N N . SER B 1 313 ? -6.797 1.074 19.547 1 69.56 313 SER B N 1
ATOM 4928 C CA . SER B 1 313 ? -6.035 0.862 20.766 1 69.56 313 SER B CA 1
ATOM 4929 C C . SER B 1 313 ? -6.953 0.607 21.953 1 69.56 313 SER B C 1
ATOM 4931 O O . SER B 1 313 ? -6.523 0.063 22.984 1 69.56 313 SER B O 1
ATOM 4933 N N . ILE B 1 314 ? -8.203 1.053 21.812 1 61.38 314 ILE B N 1
ATOM 4934 C CA . ILE B 1 314 ? -9.125 0.907 22.922 1 61.38 314 ILE B CA 1
ATOM 4935 C C . ILE B 1 314 ? -9.75 -0.489 22.906 1 61.38 314 ILE B C 1
ATOM 4937 O O . ILE B 1 314 ? -10.164 -0.975 21.844 1 61.38 314 ILE B O 1
ATOM 4941 N N . LYS B 1 315 ? -9.312 -1.39 23.797 1 55.22 315 LYS B N 1
ATOM 4942 C CA . LYS B 1 315 ? -9.805 -2.754 23.984 1 55.22 315 LYS B CA 1
ATOM 4943 C C . LYS B 1 315 ? -11.32 -2.814 23.891 1 55.22 315 LYS B C 1
ATOM 4945 O O . LYS B 1 315 ? -12.023 -2.025 24.516 1 55.22 315 LYS B O 1
ATOM 4950 N N . LYS B 1 316 ? -11.922 -3.465 22.828 1 44.03 316 LYS B N 1
ATOM 4951 C CA . LYS B 1 316 ? -13.273 -3.891 23.172 1 44.03 316 LYS B CA 1
ATOM 4952 C C . LYS B 1 316 ? -13.25 -5.047 24.172 1 44.03 316 LYS B C 1
ATOM 4954 O O . LYS B 1 316 ? -12.32 -5.852 24.172 1 44.03 316 LYS B O 1
#

pLDDT: mean 85.03, std 19.41, range [22.19, 98.5]

Organism: Staphylothermus marinus (strain ATCC 43588 / DSM 3639 / JCM 9404 / F1) (NCBI:txid399550)

Nearest PDB structures (foldseek):
  3kh5-assembly1_A  TM=4.888E-01  e=4.791E-27  Methanocaldococcus jannaschii
  3ddj-assembly1_A  TM=4.787E-01  e=4.769E-22  Saccharolobus solfataricus
  2ef7-assembly1_A-2  TM=8.201E-01  e=2.803E-11  Sulfurisphaera tokodaii str. 7
  7cfh-assembly1_A  TM=7.592E-01  e=1.985E-09  Thermus parvatiensis
  9e7f-assembly1_3  TM=4.239E-01  e=1.709E-12  Pyrobaculum calidifontis JCM 11548

Sequence (632 aa):
MPGKSPVRRSIGAPRRVEKHRWLRSDGTPNFEDRIYKSTEELEIIAKKPVKQASPSTPLLEAVEEMAKGYRSLVITVSNKIAGLLLSTHVINYLGGGEYFKIVEERHGYNIYSALQEPVQSIMEKNPIVAYIDEKLSNILEKMVMNEIGIVPIVLRDGRVYGIITEHDLIKYLSYSISIGVKVADVMSSPVVTIESGRPIKEAMEKIIKYGFRRIPVVGENVVLGIITAMDIIKYFGTHEAFKNTVSGDIREALKIPVDDIMVRELVIIKPDDDLGLAAHKMAEKNVGSALVVNDKMELLGIVTERDILYALSIKKMPGKSPVRRSIGAPRRVEKHRWLRSDGTPNFEDRIYKSTEELEIIAKKPVKQASPSTPLLEAVEEMAKGYRSLVITVSNKIAGLLLSTHVINYLGGGEYFKIVEERHGYNIYSALQEPVQSIMEKNPIVAYIDEKLSNILEKMVMNEIGIVPIVLRDGRVYGIITEHDLIKYLSYSISIGVKVADVMSSPVVTIESGRPIKEAMEKIIKYGFRRIPVVGENVVLGIITAMDIIKYFGTHEAFKNTVSGDIREALKIPVDDIMVRELVIIKPDDDLGLAAHKMAEKNVGSALVVNDKMELLGIVTERDILYALSIKK

InterPro domains:
  IPR000644 CBS domain [PF00571] (46-94)
  IPR000644 CBS domain [PF00571] (119-174)
  IPR000644 CBS domain [PF00571] (183-236)
  IPR000644 CBS domain [PF00571] (258-313)
  IPR000644 CBS domain [PS51371] (123-179)
  IPR000644 CBS domain [PS51371] (187-242)
  IPR000644 CBS domain [PS51371] (262-316)
  IPR000644 CBS domain [SM00116] (49-95)
  IPR000644 CBS domain [SM00116] (126-174)
  IPR000644 CBS domain [SM00116] (190-237)
  IPR000644 CBS domain [SM00116] (265-313)
  IPR046342 CBS domain superfamily [G3DSA:3.10.580.10] (39-175)
  IPR046342 CBS domain superfamily [G3DSA:3.10.580.10] (180-312)
  IPR046342 CBS domain superfamily [SSF54631] (47-175)
  IPR046342 CBS domain superfamily [SSF54631] (180-312)
  IPR051257 Diverse Function CBS-Domain-Containing Protein [PTHR43080] (122-235)

Secondary structure (DSSP, 8-state):
--------------------TTB-TTSSB---GGG-S-TTHHHHHSBSSPPEE-TT-BHHHHHHHHHTT-SEEEEEETTEEEEEEEHHHHHIIIIISTTHHHHHHHHTTBHHHHTTSBGGGTSEES---EETTS-HHHHHHHHHHHT-SEEEEE-TTSBEEEEEEHHHHHHHHHHHHHH--BGGGT-B-SPP-EETT-BHHHHHHHHHHHT-SEEEEEETTEEEEEEEHHHHHHHHHTTHHHHT-SSSBHHHHTSSBGGGT-B----EE-TTSBHHHHHHHHHHHT-SEEEEE-TT-BEEEEEEHHHHHHHHHS--/------------------S-TTB-TTSSB---GGG-S-TTHHHHHSBSSPPEE-TT-BHHHHHHHHHTT-SEEEEEETTEEEEEEEHHHHHIIIIISTTHHHHHHHHTTBHHHHTTSBGGGTSEES---EETTS-HHHHHHHHHHHT-SEEEEE-TTSBEEEEEEHHHHHHHHHHHHHH--BGGGT-B-SPP-EETT-BHHHHHHHHHHHT-SEEEEEETTEEEEEEEHHHHHHHHHTTHHHHT-SSSBHHHHTSSBGGGT-B----EE-TTSBHHHHHHHHHHHT-SEEEEE-TT-BEEEEEEHHHHHHHHHS--

Solvent-accessible surface area (backbone atoms only — not comparable to full-atom values): 33738 Å² total; per-residue (Å²): 132,88,78,84,74,83,81,79,77,78,74,78,74,75,84,76,62,80,66,69,79,48,28,37,101,82,63,45,65,47,56,56,77,84,72,60,78,56,57,55,51,45,69,67,58,34,41,69,84,63,58,69,44,42,50,73,37,32,33,49,60,52,34,34,54,31,42,75,70,39,70,51,35,41,21,31,57,96,60,20,67,55,28,35,37,42,49,68,41,53,39,20,33,76,55,13,38,77,48,23,52,50,29,47,73,75,32,70,34,26,41,73,59,41,32,53,40,37,36,57,80,56,36,41,70,72,57,76,63,42,51,52,76,43,52,66,66,55,53,52,43,52,25,64,76,64,73,42,60,63,35,45,26,20,44,97,86,35,35,66,66,23,34,39,38,50,67,50,49,42,54,44,48,22,30,36,70,46,47,74,42,46,29,62,79,61,39,46,64,84,63,75,65,42,58,66,68,40,32,38,36,58,53,33,30,48,27,54,74,71,67,40,61,59,35,43,26,25,54,96,63,28,67,64,31,36,37,36,47,63,43,55,38,30,37,55,31,71,48,54,37,58,76,45,24,89,86,39,39,43,69,50,41,33,56,46,36,40,71,79,59,35,44,63,88,74,49,74,42,43,49,82,37,47,39,12,55,50,51,39,54,19,60,76,69,70,46,63,47,35,40,23,28,53,95,84,42,33,71,57,26,38,40,39,50,65,50,51,43,50,53,59,40,34,61,129,133,88,80,83,74,83,81,76,76,76,74,78,75,72,85,74,64,78,69,69,79,46,26,37,100,84,65,46,64,45,57,56,77,81,77,54,84,55,56,56,50,46,69,67,59,35,42,69,85,62,58,67,44,42,50,73,38,32,33,48,61,52,34,34,53,31,42,75,72,40,70,51,34,43,21,32,58,97,59,19,67,54,28,36,38,44,48,66,42,51,39,20,34,75,53,14,40,78,48,23,51,50,30,46,74,75,31,70,35,27,41,72,58,40,34,54,41,37,38,58,81,57,38,42,70,72,57,75,64,42,52,52,75,43,52,65,67,56,54,53,41,51,26,63,77,65,72,42,59,64,35,44,26,19,43,94,86,35,34,66,65,22,35,38,38,50,68,50,49,41,55,45,48,22,28,35,70,47,46,74,42,47,30,62,78,62,38,46,64,84,63,74,65,42,58,65,69,40,32,39,36,58,53,34,29,47,29,54,75,68,68,40,61,59,34,41,25,25,53,96,61,29,67,66,31,36,38,38,48,62,42,54,38,30,36,54,30,71,47,53,35,57,75,44,24,89,86,39,40,42,69,51,40,33,57,45,37,39,71,80,59,37,45,64,87,73,50,73,41,44,48,83,36,48,39,12,55,51,51,38,52,19,60,76,68,71,46,65,47,34,39,22,27,54,96,84,42,34,70,58,25,38,40,40,49,64,50,52,42,49,52,60,39,34,61,128

Foldseek 3Di:
DDDPDPDPPPPPDDDPPVPPPQAPVVGAGPDDPLQFDDLCVLVLLFDDDAAEDEQQDFQLVVVVVVVVPPQKHFYDDPQFGFFIDGPVLVVCCLPNHDVVVCCCPVPVVDPVSSRRDGNNSRTGGPDAAAESSDTPSVVVRCCRVVVHFKHFYAHPVRHTDGMHGVVSVCLLCVLQVQQQDFQLVQFDPDFAAAEWPFWQLVVVVCCVVVVNQKHFYDYPQATQFMAGVVLVVCCVVVPVLVVQDDPVDSVSSRRGTSVVRTGRDAAEDERGDGVSSVVSSCVVVVHFKHFYADPVRGTGGMDGVVSSVVSNPDDD/DPPDDPPPPPPDDPDVPPPPPQAPVVGAGPDDPQQWDDLCVLVLLFDDDAAEDEQQDFQLVVVVVVVVPPQKHFYDDPQFGFFIDGPVLVVCCLPNHDVVVCCCPVPVVDPVSSRRDGNNSRTGGPDAAAESSDTPSVVVRCCRVVVHFKHFYAHPVRHTDGMHGVVSVCLLCVLQVQQQDFQLVQFDPDFAAAEFPFWQLVVVCCCVVVVNQKHFYDYPQATQFMAGVVLVVCCVVVPVLVVQDDPVDSVSSRRGTSVVRTGRDAAEDERGDGVSSVVSSCVVVVHFKHFYADPVRGTGGMDGVVSSVVSNPDDD

Radius of gyration: 28.63 Å; Cα contacts (8 Å, |Δi|>4): 1203; chains: 2; bounding box: 54×129×70 Å